Protein AF-A0A7G2C2Q1-F1 (afdb_monomer)

Nearest PDB structures (foldseek):
  8jr3-assembly2_F  TM=7.260E-01  e=5.360E-01  Hendra virus horse/Australia/Hendra/1994
  6vy5-assembly1_A  TM=7.435E-01  e=7.418E-01  Henipavirus nipahense
  8biy-assembly1_C  TM=5.226E-01  e=2.379E-01  Geobacillus thermodenitrificans
  4hi4-assembly1_B  TM=4.018E-01  e=2.254E-01  Pseudomonas aeruginosa
  2vwd-assembly1_A  TM=1.864E-01  e=6.656E-01  Henipavirus nipahense

Solvent-accessible surface area (backbone atoms only — not comparable to full-atom values): 24558 Å² total; per-residue (Å²): 131,89,80,92,93,85,87,88,84,90,86,91,88,83,92,81,85,84,77,84,80,77,65,67,72,56,55,61,49,54,50,50,67,54,45,53,59,49,50,51,51,51,51,52,50,49,50,51,48,53,52,50,51,50,54,52,50,50,55,49,49,52,54,50,38,52,54,50,53,51,51,49,50,55,50,47,54,48,52,54,38,51,55,50,37,48,45,43,49,66,10,44,56,56,17,53,55,53,44,73,49,66,74,60,69,35,62,57,93,58,63,40,25,55,45,33,48,49,48,68,73,71,43,85,74,60,46,48,46,33,39,36,43,38,23,64,81,74,22,22,28,27,27,20,26,41,70,35,102,91,41,61,84,42,44,32,31,35,50,25,56,96,36,22,34,55,47,29,24,35,34,37,8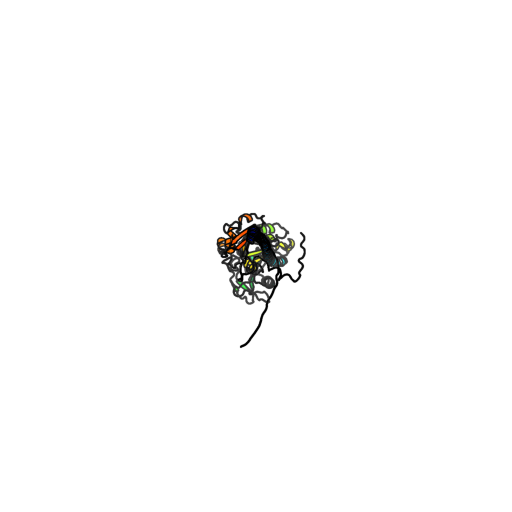9,87,73,27,33,66,34,88,77,76,43,78,69,46,75,34,86,53,53,75,40,44,37,54,60,62,49,43,64,70,36,71,70,42,78,57,38,54,63,45,52,55,44,53,70,63,76,56,83,66,49,66,58,54,50,61,28,46,51,89,56,49,68,53,42,42,34,26,45,31,52,22,64,48,71,42,52,77,65,56,37,64,76,25,68,54,57,86,62,26,32,13,31,23,34,26,44,48,34,60,53,42,50,75,32,87,49,44,31,41,93,60,40,64,31,53,41,40,30,32,28,66,92,25,67,89,45,97,64,34,37,38,29,31,53,35,84,73,69,72,42,46,76,65,91,67,95,50,96,77,61,55,61,92,80,48,56,66,30,33,64,88,67,63,81,54,67,66,58,62,58,44,52,80,70,60,70,64,74,73,51,67,48,90,82,42,63,64,76,46,74,44,77,48,78,50,98,91,28,48,28,38,34,37,40,32,47,44,66,32,89,75,32,37,50,58,32,39,42,39,42,34,35,69,36,49,78,86,88,74,98,69,93,72,81,84,37,60,80,80,81,76,76,80,83,77,73,87,71,93,73,88,78,78,88,81,79,132

Secondary structure (DSSP, 8-state):
----------------PPP----HHHHHHHHHHHHHHHHHHHHHHHHHHHHHHHHHHHHHHHHHHHHHHHHHHHHHHHHHHHHHHHHHHHHHHHHHHHTTSS---TTSTTHHHHHHHHHHHH-TTS-EEEEEEEETTTTEEEEEEE--TT-TT-EEEEEEETTEE-EEEEB-TTT-SBPSS--EEEE-TTTT-BHHHHHHHHHTT-TTHHHHHHHHHTT--S---GGGSB---STTEEEEEEEGGGT--HHHHHHTT--TT-EEEEEEEHHHHHHTSTTTSHHHHSSEEEEE-GGGTTSSSPBEEEESS---SBS-----TT--GGG--BPBGGG---HHHHHHHTT--GGGG-STT--PPEEEEEEETTEEEEEEEEEEE-TTT--EEEEEEEEEE----SSS-----TTSSSSSSS--S--PPPP---

Sequence (430 aa):
MTKERVPAPQLAATDGPESPKPSRRLFNRLSVWLAAPATILLTVTLVVILCTVGIITQKTIEKNWMHVHQRVVIYIQTQISQVTQFYLDLSLIPAIMEGRRIASNYEDTGEETYLCSILSSVDLRYDVELLALRSLTDATAVACQHHNPLDPTAIVAQRSTNHTFDHLYYVNETTYRMEEPPRLFKEATNYGQSIAEVQSSIFDSGKFFIPFVEYASRNATVSYPRRKMWQSGPAHLAMTIVPYLSFANEQEYVERRRTRLDYAQSRAVLQTSLNERLHFKRSESFGSIMLLSKRSFNASDPIIIANNWGQPISNTTANVENILEIYAKYLHISEISDDLMRAALKHVNLQRLHDPNNTQMYNATFTYRANNAMVSWYRFVSPQSGYETIVVHVTECYTSTGQYYVKFGCMIGGAASGFSRGGRLPDITV

Radius of gyration: 38.12 Å; Cα contacts (8 Å, |Δi|>4): 697; chains: 1; bounding box: 85×99×139 Å

pLDDT: mean 72.98, std 18.45, range [26.06, 96.25]

Foldseek 3Di:
DDDDDDDDDDDDDDDDDDDDDDDPPVVVVVCCVVVVVVVVVVVVVVVVVVVVCVVVVVVVLVVLLVVVLVVLVVVLLVLLLVLLVLQLVLFVVVLQVVLQAQDLAQQDPDVLLVNQVSCLVRVPPLQWAKKKWADLVVLWIKMKGQDDPVCSPWIWIWTDDPQATFFIFTADPPRSGQDVVTHTPGTALRHPPGSNVLVCLQCVVPQLNVVLVVCLVPLDLAQDDLLSQFGDDQLQKTKGKHFSSNHHHPVSCVNSVGDSRIIIMIMGGSQSSLLPDALQACVRVLWKKWKFGPVCLVPPWTQTRYINPPDDQWPDPDPHSDPPNVPIDGDTPVNDPDPQSVVAVVVDDSVQAPPPPFQDKDKDWDADPNWIKMKIWGWRANPRRSDIIIMIIMHTFDDDDDDDDDDDGSDDDDPPPPPDDDDDDDDDDD

Organism: NCBI:txid59799

Structure (mmCIF, N/CA/C/O backbone):
data_AF-A0A7G2C2Q1-F1
#
_entry.id   AF-A0A7G2C2Q1-F1
#
loop_
_atom_site.group_PDB
_atom_site.id
_atom_site.type_symbol
_atom_site.label_atom_id
_atom_site.label_alt_id
_atom_site.label_comp_id
_atom_site.label_asym_id
_atom_site.label_entity_id
_atom_site.label_seq_id
_atom_site.pdbx_PDB_ins_code
_atom_site.Cartn_x
_atom_site.Cartn_y
_atom_site.Cartn_z
_atom_site.occupancy
_atom_site.B_iso_or_equiv
_atom_site.auth_seq_id
_atom_site.auth_comp_id
_atom_site.auth_asym_id
_atom_site.auth_atom_id
_atom_site.pdbx_PDB_model_num
ATOM 1 N N . MET A 1 1 ? -56.227 -74.795 105.430 1.00 36.25 1 MET A N 1
ATOM 2 C CA . MET A 1 1 ? -54.832 -75.271 105.277 1.00 36.25 1 MET A CA 1
ATOM 3 C C . MET A 1 1 ? -54.009 -74.133 104.688 1.00 36.25 1 MET A C 1
ATOM 5 O O . MET A 1 1 ? -54.527 -73.543 103.757 1.00 36.25 1 MET A O 1
ATOM 9 N N . THR A 1 2 ? -52.802 -73.853 105.220 1.00 34.34 2 THR A N 1
ATOM 10 C CA . THR A 1 2 ? -51.658 -73.122 104.585 1.00 34.34 2 THR A CA 1
ATOM 11 C C . THR A 1 2 ? -51.910 -71.766 103.870 1.00 34.34 2 THR A C 1
ATOM 13 O O . THR A 1 2 ? -52.725 -71.698 102.968 1.00 34.34 2 THR A O 1
ATOM 16 N N . LYS A 1 3 ? -51.159 -70.671 104.094 1.00 34.34 3 LYS A N 1
ATOM 17 C CA . LYS A 1 3 ? -49.975 -70.434 104.950 1.00 34.34 3 LYS A CA 1
ATOM 18 C C . LYS A 1 3 ? -49.734 -68.910 105.134 1.00 34.34 3 LYS A C 1
ATOM 20 O O . LYS A 1 3 ? -49.612 -68.196 104.153 1.00 34.34 3 LYS A O 1
ATOM 25 N N . GLU A 1 4 ? -49.682 -68.456 106.387 1.00 36.19 4 GLU A N 1
ATOM 26 C CA . GLU A 1 4 ? -48.733 -67.484 106.985 1.00 36.19 4 GLU A CA 1
ATOM 27 C C . GLU A 1 4 ? -47.966 -66.449 106.099 1.00 36.19 4 GLU A C 1
ATOM 29 O O . GLU A 1 4 ? -47.130 -66.855 105.292 1.00 36.19 4 GLU A O 1
ATOM 34 N N . ARG A 1 5 ? -48.107 -65.124 106.365 1.00 35.91 5 ARG A N 1
ATOM 35 C CA . ARG A 1 5 ? -47.054 -64.220 106.942 1.00 35.91 5 ARG A CA 1
ATOM 36 C C . ARG A 1 5 ? -47.404 -62.708 106.985 1.00 35.91 5 ARG A C 1
ATOM 38 O O . ARG A 1 5 ? -48.227 -62.225 106.220 1.00 35.91 5 ARG A O 1
ATOM 45 N N . VAL A 1 6 ? -46.736 -62.002 107.912 1.00 41.00 6 VAL A N 1
ATOM 46 C CA . VAL A 1 6 ? -46.874 -60.608 108.439 1.00 41.00 6 VAL A CA 1
ATOM 47 C C . VAL A 1 6 ? -45.476 -60.230 109.040 1.00 41.00 6 VAL A C 1
ATOM 49 O O . VAL A 1 6 ? -44.799 -61.201 109.399 1.00 41.00 6 VAL A O 1
ATOM 52 N N . PRO A 1 7 ? -44.964 -58.963 109.180 1.00 50.03 7 PRO A N 1
ATOM 53 C CA . PRO A 1 7 ? -45.597 -57.622 109.261 1.00 50.03 7 PRO A CA 1
ATOM 54 C C . PRO A 1 7 ? -44.952 -56.504 108.364 1.00 50.03 7 PRO A C 1
ATOM 56 O O . PRO A 1 7 ? -44.368 -56.786 107.324 1.00 50.03 7 PRO A O 1
ATOM 59 N N . ALA A 1 8 ? -45.120 -55.233 108.779 1.00 38.22 8 ALA A N 1
ATOM 60 C CA . ALA A 1 8 ? -44.575 -53.941 108.287 1.00 38.22 8 ALA A CA 1
ATOM 61 C C . ALA A 1 8 ? -43.167 -53.607 108.916 1.00 38.22 8 ALA A C 1
ATOM 63 O O . ALA A 1 8 ? -42.566 -54.578 109.385 1.00 38.22 8 ALA A O 1
ATOM 64 N N . PRO A 1 9 ? -42.611 -52.352 109.044 1.00 50.53 9 PRO A N 1
ATOM 65 C CA . PRO A 1 9 ? -43.075 -50.976 108.692 1.00 50.53 9 PRO A CA 1
ATOM 66 C C . PRO A 1 9 ? -41.984 -49.932 108.224 1.00 50.53 9 PRO A C 1
ATOM 68 O O . PRO A 1 9 ? -40.824 -50.286 108.062 1.00 50.53 9 PRO A O 1
ATOM 71 N N . GLN A 1 10 ? -42.359 -48.628 108.142 1.00 34.88 10 GLN A N 1
ATOM 72 C CA . GLN A 1 10 ? -41.516 -47.380 108.121 1.00 34.88 10 GLN A CA 1
ATOM 73 C C . GLN A 1 10 ? -40.595 -47.144 106.880 1.00 34.88 10 GLN A C 1
ATOM 75 O O . GLN A 1 10 ? -40.217 -48.092 106.215 1.00 34.88 10 GLN A O 1
ATOM 80 N N . LEU A 1 11 ? -40.214 -45.929 106.430 1.00 32.69 11 LEU A N 1
ATOM 81 C CA . LEU A 1 11 ? -39.820 -44.668 107.101 1.00 32.69 11 LEU A CA 1
ATOM 82 C C . LEU A 1 11 ? -39.891 -43.446 106.124 1.00 32.69 11 LEU A C 1
ATOM 84 O O . LEU A 1 11 ? -40.235 -43.607 104.956 1.00 32.69 11 LEU A O 1
ATOM 88 N N . ALA A 1 12 ? -39.580 -42.227 106.593 1.00 39.19 12 ALA A N 1
ATOM 89 C CA . ALA A 1 12 ? -39.742 -40.946 105.871 1.00 39.19 12 ALA A CA 1
ATOM 90 C C . ALA A 1 12 ? -38.505 -40.452 105.074 1.00 39.19 12 ALA A C 1
ATOM 92 O O . ALA A 1 12 ? -37.386 -40.885 105.339 1.00 39.19 12 ALA A O 1
ATOM 93 N N . ALA A 1 13 ? -38.702 -39.469 104.177 1.00 36.88 13 ALA A N 1
ATOM 94 C CA . ALA A 1 13 ? -37.659 -38.579 103.634 1.00 36.88 13 ALA A CA 1
ATOM 95 C C . ALA A 1 13 ? -38.248 -37.215 103.192 1.00 36.88 13 ALA A C 1
ATOM 97 O O . ALA A 1 13 ? -39.449 -37.114 102.940 1.00 36.88 13 ALA A O 1
ATOM 98 N N . THR A 1 14 ? -37.409 -36.175 103.140 1.00 36.00 14 THR A N 1
ATOM 99 C CA . THR A 1 14 ? -37.782 -34.744 103.186 1.00 36.00 14 THR A CA 1
ATOM 100 C C . THR A 1 14 ? -37.323 -33.907 101.977 1.00 36.00 14 THR A C 1
ATOM 102 O O . THR A 1 14 ? -36.398 -34.286 101.269 1.00 36.00 14 THR A O 1
ATOM 105 N N . ASP A 1 15 ? -37.953 -32.731 101.842 1.00 36.25 15 ASP A N 1
ATOM 106 C CA . ASP A 1 15 ? -37.481 -31.448 101.279 1.00 36.25 15 ASP A CA 1
ATOM 107 C C . ASP A 1 15 ? -36.950 -31.298 99.836 1.00 36.25 15 ASP A C 1
ATOM 109 O O . ASP A 1 15 ? -36.066 -31.998 99.352 1.00 36.25 15 ASP A O 1
ATOM 113 N N . GLY A 1 16 ? -37.414 -30.213 99.196 1.00 33.66 16 GLY A N 1
ATOM 114 C CA . GLY A 1 16 ? -36.820 -29.628 97.990 1.00 33.66 16 GLY A CA 1
ATOM 115 C C . GLY A 1 16 ? -37.724 -28.569 97.332 1.00 33.66 16 GLY A C 1
ATOM 116 O O . GLY A 1 16 ? -38.700 -28.947 96.687 1.00 33.66 16 GLY A O 1
ATOM 117 N N . PRO A 1 17 ? -37.448 -27.254 97.456 1.00 44.53 17 PRO A N 1
ATOM 118 C CA . PRO A 1 17 ? -38.244 -26.222 96.790 1.00 44.53 17 PRO A CA 1
ATOM 119 C C . PRO A 1 17 ? -37.882 -26.113 95.297 1.00 44.53 17 PRO A C 1
ATOM 121 O O . PRO A 1 17 ? -36.723 -25.884 94.949 1.00 44.53 17 PRO A O 1
ATOM 124 N N . GLU A 1 18 ? -38.868 -26.234 94.399 1.00 42.28 18 GLU A N 1
ATOM 125 C CA . GLU A 1 18 ? -38.647 -26.011 92.962 1.00 42.28 18 GLU A CA 1
ATOM 126 C C . GLU A 1 18 ? -38.292 -24.544 92.663 1.00 42.28 18 GLU A C 1
ATOM 128 O O . GLU A 1 18 ? -38.962 -23.607 93.103 1.00 42.28 18 GLU A O 1
ATOM 133 N N . SER A 1 19 ? -37.250 -24.341 91.854 1.00 40.66 19 SER A N 1
ATOM 134 C CA . SER A 1 19 ? -36.828 -23.015 91.401 1.00 40.66 19 SER A CA 1
ATOM 135 C C . SER A 1 19 ? -37.699 -22.490 90.244 1.00 40.66 19 SER A C 1
ATOM 137 O O . SER A 1 19 ? -38.181 -23.264 89.408 1.00 40.66 19 SER A O 1
ATOM 139 N N . PRO A 1 20 ? -37.907 -21.163 90.135 1.00 46.81 20 PRO A N 1
ATOM 140 C CA . PRO A 1 20 ? -38.726 -20.594 89.073 1.00 46.81 20 PRO A CA 1
ATOM 141 C C . PRO A 1 20 ? -38.013 -20.680 87.714 1.00 46.81 20 PRO A C 1
ATOM 143 O O . PRO A 1 20 ? -36.992 -20.032 87.476 1.00 46.81 20 PRO A O 1
ATOM 146 N N . LYS A 1 21 ? -38.588 -21.452 86.783 1.00 52.56 21 LYS A N 1
ATOM 147 C CA . LYS A 1 21 ? -38.110 -21.571 85.393 1.00 52.56 21 LYS A CA 1
ATOM 148 C C . LYS A 1 21 ? -38.116 -20.194 84.697 1.00 52.56 21 LYS A C 1
ATOM 150 O O . LYS A 1 21 ? -39.188 -19.596 84.574 1.00 52.56 21 LYS A O 1
ATOM 155 N N . PRO A 1 22 ? -36.977 -19.689 84.178 1.00 49.75 22 PRO A N 1
ATOM 156 C CA . PRO A 1 22 ? -36.936 -18.388 83.519 1.00 49.75 22 PRO A CA 1
ATOM 157 C C . PRO A 1 22 ? -37.701 -18.390 82.185 1.00 49.75 22 PRO A C 1
ATOM 159 O O . PRO A 1 22 ? -37.728 -19.367 81.432 1.00 49.75 22 PRO A O 1
ATOM 162 N N . SER A 1 23 ? -38.334 -17.255 81.883 1.00 53.28 23 SER A N 1
ATOM 163 C CA . SER A 1 23 ? -39.251 -17.084 80.752 1.00 53.28 23 SER A CA 1
ATOM 164 C C . SER A 1 23 ? -38.565 -17.220 79.380 1.00 53.28 23 SER A C 1
ATOM 166 O O . SER A 1 23 ? -38.015 -16.259 78.834 1.00 53.28 23 SER A O 1
ATOM 168 N N . ARG A 1 24 ? -38.715 -18.393 78.742 1.00 52.31 24 ARG A N 1
ATOM 169 C CA . ARG A 1 24 ? -38.342 -18.628 77.326 1.00 52.31 24 ARG A CA 1
ATOM 170 C C . ARG A 1 24 ? -38.980 -17.623 76.346 1.00 52.31 24 ARG A C 1
ATOM 172 O O . ARG A 1 24 ? -38.438 -17.395 75.268 1.00 52.31 24 ARG A O 1
ATOM 179 N N . ARG A 1 25 ? -40.115 -17.000 76.699 1.00 51.19 25 ARG A N 1
ATOM 180 C CA . ARG A 1 25 ? -40.821 -16.026 75.840 1.00 51.19 25 ARG A CA 1
ATOM 181 C C . ARG A 1 25 ? -40.139 -14.653 75.778 1.00 51.19 25 ARG A C 1
ATOM 183 O O . ARG A 1 25 ? -40.278 -13.977 74.765 1.00 51.19 25 ARG A O 1
ATOM 190 N N . LEU A 1 26 ? -39.408 -14.247 76.820 1.00 50.62 26 LEU A N 1
ATOM 191 C CA . LEU A 1 26 ? -38.643 -12.991 76.827 1.00 50.62 26 LEU A CA 1
ATOM 192 C C . LEU A 1 26 ? -37.340 -13.122 76.030 1.00 50.62 26 LEU A C 1
ATOM 194 O O . LEU A 1 26 ? -37.049 -12.263 75.199 1.00 50.62 26 LEU A O 1
ATOM 198 N N . PHE A 1 27 ? -36.622 -14.238 76.193 1.00 51.56 27 PHE A N 1
ATOM 199 C CA . PHE A 1 27 ? -35.394 -14.521 75.439 1.00 51.56 27 PHE A CA 1
ATOM 200 C C . PHE A 1 27 ? -35.630 -14.535 73.919 1.00 51.56 27 PHE A C 1
ATOM 202 O O . PHE A 1 27 ? -34.892 -13.886 73.182 1.00 51.56 27 PHE A O 1
ATOM 209 N N . ASN A 1 28 ? -36.715 -15.171 73.456 1.00 55.53 28 ASN A N 1
ATOM 210 C CA . ASN A 1 28 ? -37.086 -15.183 72.034 1.00 55.53 28 ASN A CA 1
ATOM 211 C C . ASN A 1 28 ? -37.551 -13.820 71.488 1.00 55.53 28 ASN A C 1
ATOM 213 O O . ASN A 1 28 ? -37.581 -13.637 70.275 1.00 55.53 28 ASN A O 1
ATOM 217 N N . ARG A 1 29 ? -37.938 -12.862 72.343 1.00 54.38 29 ARG A N 1
ATOM 218 C CA . ARG A 1 29 ? -38.280 -11.499 71.902 1.00 54.38 29 ARG A CA 1
ATOM 219 C C . ARG A 1 29 ? -37.041 -10.610 71.813 1.00 54.38 29 ARG A C 1
ATOM 221 O O . ARG A 1 29 ? -36.903 -9.904 70.819 1.00 54.38 29 ARG A O 1
ATOM 228 N N . LEU A 1 30 ? -36.117 -10.691 72.778 1.00 53.22 30 LEU A N 1
ATOM 229 C CA . LEU A 1 30 ? -34.830 -9.989 72.680 1.00 53.22 30 LEU A CA 1
ATOM 230 C C . LEU A 1 30 ? -33.972 -10.505 71.517 1.00 53.22 30 LEU A C 1
ATOM 232 O O . LEU A 1 30 ? -33.367 -9.698 70.815 1.00 53.22 30 LEU A O 1
ATOM 236 N N . SER A 1 31 ? -33.937 -11.821 71.278 1.00 56.59 31 SER A N 1
ATOM 237 C CA . SER A 1 31 ? -33.131 -12.386 70.189 1.00 56.59 31 SER A CA 1
ATOM 238 C C . SER A 1 31 ? -33.591 -11.902 68.812 1.00 56.59 31 SER A C 1
ATOM 240 O O . SER A 1 31 ? -32.749 -11.567 67.989 1.00 56.59 31 SER A O 1
ATOM 242 N N . VAL A 1 32 ? -34.901 -11.777 68.573 1.00 62.84 32 VAL A N 1
ATOM 243 C CA . VAL A 1 32 ? -35.448 -11.238 67.314 1.00 62.84 32 VAL A CA 1
ATOM 244 C C . VAL A 1 32 ? -35.148 -9.742 67.161 1.00 62.84 32 VAL A C 1
ATOM 246 O O . VAL A 1 32 ? -34.762 -9.313 66.075 1.00 62.84 32 VAL A O 1
ATOM 249 N N . TRP A 1 33 ? -35.248 -8.959 68.242 1.00 63.59 33 TRP A N 1
ATOM 250 C CA . TRP A 1 33 ? -34.924 -7.523 68.234 1.00 63.59 33 TRP A CA 1
ATOM 251 C C . TRP A 1 33 ? -33.435 -7.215 68.020 1.00 63.59 33 TRP A C 1
ATOM 253 O O . TRP A 1 33 ? -33.118 -6.139 67.524 1.00 63.59 33 TRP A O 1
ATOM 263 N N . LEU A 1 34 ? -32.529 -8.139 68.355 1.00 66.00 34 LEU A N 1
ATOM 264 C CA . LEU A 1 34 ? -31.091 -8.017 68.078 1.00 66.00 34 LEU A CA 1
ATOM 265 C C . LEU A 1 34 ? -30.692 -8.651 66.735 1.00 66.00 34 LEU A C 1
ATOM 267 O O . LEU A 1 34 ? -29.850 -8.107 66.023 1.00 66.00 34 LEU A O 1
ATOM 271 N N . ALA A 1 35 ? -31.313 -9.769 66.350 1.00 71.00 35 ALA A N 1
ATOM 272 C CA . ALA A 1 35 ? -31.011 -10.458 65.098 1.00 71.00 35 ALA A CA 1
ATOM 273 C C . ALA A 1 35 ? -31.497 -9.685 63.864 1.00 71.00 35 ALA A C 1
ATOM 275 O O . ALA A 1 35 ? -30.772 -9.638 62.878 1.00 71.00 35 ALA A O 1
ATOM 276 N N . ALA A 1 36 ? -32.674 -9.050 63.909 1.00 74.06 36 ALA A N 1
ATOM 277 C CA . ALA A 1 36 ? -33.200 -8.278 62.780 1.00 74.06 36 ALA A CA 1
ATOM 278 C C . ALA A 1 36 ? -32.291 -7.101 62.347 1.00 74.06 36 ALA A C 1
ATOM 280 O O . ALA A 1 36 ? -31.934 -7.040 61.170 1.00 74.06 36 ALA A O 1
ATOM 281 N N . PRO A 1 37 ? -31.841 -6.186 63.233 1.00 79.62 37 PRO A N 1
ATOM 282 C CA . PRO A 1 37 ? -30.899 -5.143 62.830 1.00 79.62 37 PRO A CA 1
ATOM 283 C C . PRO A 1 37 ? -29.532 -5.714 62.426 1.00 79.62 37 PRO A C 1
ATOM 285 O O . PRO A 1 37 ? -28.910 -5.174 61.517 1.00 79.62 37 PRO A O 1
ATOM 288 N N . ALA A 1 38 ? -29.080 -6.826 63.021 1.00 81.31 38 ALA A N 1
ATOM 289 C CA . ALA A 1 38 ? -27.833 -7.479 62.620 1.00 81.31 38 ALA A CA 1
ATOM 290 C C . ALA A 1 38 ? -27.907 -8.096 61.207 1.00 81.31 38 ALA A C 1
ATOM 292 O O . ALA A 1 38 ? -26.967 -7.946 60.429 1.00 81.31 38 ALA A O 1
ATOM 293 N N . THR A 1 39 ? -29.019 -8.738 60.828 1.00 82.06 39 THR A N 1
ATOM 294 C CA . THR A 1 39 ? -29.207 -9.272 59.467 1.00 82.06 39 THR A CA 1
ATOM 295 C C . THR A 1 39 ? -29.417 -8.166 58.436 1.00 82.06 39 THR A C 1
ATOM 297 O O . THR A 1 39 ? -28.911 -8.282 57.320 1.00 82.06 39 THR A O 1
ATOM 300 N N . ILE A 1 40 ? -30.076 -7.060 58.797 1.00 84.69 40 ILE A N 1
ATOM 301 C CA . ILE A 1 40 ? -30.145 -5.859 57.949 1.00 84.69 40 ILE A CA 1
ATOM 302 C C . ILE A 1 40 ? -28.740 -5.266 57.754 1.00 84.69 40 ILE A C 1
ATOM 304 O O . ILE A 1 40 ? -28.342 -5.000 56.625 1.00 84.69 40 ILE A O 1
ATOM 308 N N . LEU A 1 41 ? -27.933 -5.141 58.813 1.00 87.88 41 LEU A N 1
ATOM 309 C CA . LEU A 1 41 ? -26.552 -4.657 58.709 1.00 87.88 41 LEU A CA 1
ATOM 310 C C . LEU A 1 41 ? -25.683 -5.577 57.830 1.00 87.88 41 LEU A C 1
ATOM 312 O O . LEU A 1 41 ? -24.914 -5.092 57.000 1.00 87.88 41 LEU A O 1
ATOM 316 N N . LEU A 1 42 ? -25.824 -6.899 57.966 1.00 87.12 42 LEU A N 1
ATOM 317 C CA . LEU A 1 42 ? -25.092 -7.886 57.161 1.00 87.12 42 LEU A CA 1
ATOM 318 C C . LEU A 1 42 ? -25.524 -7.888 55.689 1.00 87.12 42 LEU A C 1
ATOM 320 O O . LEU A 1 42 ? -24.680 -7.990 54.806 1.00 87.12 42 LEU A O 1
ATOM 324 N N . THR A 1 43 ? -26.817 -7.736 55.400 1.00 86.19 43 THR A N 1
ATOM 325 C CA . THR A 1 43 ? -27.306 -7.650 54.012 1.00 86.19 43 THR A CA 1
ATOM 326 C C . THR A 1 43 ? -26.925 -6.324 53.358 1.00 86.19 43 THR A C 1
ATOM 328 O O . THR A 1 43 ? -26.475 -6.327 52.215 1.00 86.19 43 THR A O 1
ATOM 331 N N . VAL A 1 44 ? -26.997 -5.201 54.081 1.00 88.12 44 VAL A N 1
ATOM 332 C CA . VAL A 1 44 ? -26.520 -3.897 53.593 1.00 88.12 44 VAL A CA 1
ATOM 333 C C . VAL A 1 44 ? -25.010 -3.912 53.358 1.00 88.12 44 VAL A C 1
ATOM 335 O O . VAL A 1 44 ? -24.567 -3.479 52.297 1.00 88.12 44 VAL A O 1
ATOM 338 N N . THR A 1 45 ? -24.207 -4.453 54.280 1.00 86.31 45 THR A N 1
ATOM 339 C CA . THR A 1 45 ? -22.753 -4.572 54.063 1.00 86.31 45 THR A CA 1
ATOM 340 C C . THR A 1 45 ? -22.422 -5.527 52.916 1.00 86.31 45 THR A C 1
ATOM 342 O O . THR A 1 45 ? -21.570 -5.182 52.104 1.00 86.31 45 THR A O 1
ATOM 345 N N . LEU A 1 46 ? -23.134 -6.650 52.754 1.00 87.44 46 LEU A N 1
ATOM 346 C CA . LEU A 1 46 ? -22.991 -7.531 51.588 1.00 87.44 46 LEU A CA 1
ATOM 347 C C . LEU A 1 46 ? -23.296 -6.795 50.274 1.00 87.44 46 LEU A C 1
ATOM 349 O O . LEU A 1 46 ? -22.503 -6.878 49.341 1.00 87.44 46 LEU A O 1
ATOM 353 N N . VAL A 1 47 ? -24.404 -6.050 50.194 1.00 87.81 47 VAL A N 1
ATOM 354 C CA . VAL A 1 47 ? -24.766 -5.267 48.998 1.00 87.81 47 VAL A CA 1
ATOM 355 C C . VAL A 1 47 ? -23.725 -4.183 48.718 1.00 87.81 47 VAL A C 1
ATOM 357 O O . VAL A 1 47 ? -23.282 -4.052 47.581 1.00 87.81 47 VAL A O 1
ATOM 360 N N . VAL A 1 48 ? -23.259 -3.455 49.737 1.00 86.44 48 VAL A N 1
ATOM 361 C CA . VAL A 1 48 ? -22.196 -2.447 49.582 1.00 86.44 48 VAL A CA 1
ATOM 362 C C . VAL A 1 48 ? -20.886 -3.089 49.114 1.00 86.44 48 VAL A C 1
ATOM 364 O O . VAL A 1 48 ? -20.240 -2.548 48.217 1.00 86.44 48 VAL A O 1
ATOM 367 N N . ILE A 1 49 ? -20.504 -4.254 49.645 1.00 85.38 49 ILE A N 1
ATOM 368 C CA . ILE A 1 49 ? -19.325 -5.010 49.193 1.00 85.38 49 ILE A CA 1
ATOM 369 C C . ILE A 1 49 ? -19.501 -5.456 47.736 1.00 85.38 49 ILE A C 1
ATOM 371 O O . ILE A 1 49 ? -18.615 -5.216 46.924 1.00 85.38 49 ILE A O 1
ATOM 375 N N . LEU A 1 50 ? -20.647 -6.029 47.361 1.00 81.44 50 LEU A N 1
ATOM 376 C CA . LEU A 1 50 ? -20.916 -6.461 45.984 1.00 81.44 50 LEU A CA 1
ATOM 377 C C . LEU A 1 50 ? -20.914 -5.284 44.995 1.00 81.44 50 LEU A C 1
ATOM 379 O O . LEU A 1 50 ? -20.311 -5.387 43.928 1.00 81.44 50 LEU A O 1
ATOM 383 N N . CYS A 1 51 ? -21.517 -4.147 45.351 1.00 80.19 51 CYS A N 1
ATOM 384 C CA . CYS A 1 51 ? -21.500 -2.938 44.528 1.00 80.19 51 CYS A CA 1
ATOM 385 C C . CYS A 1 51 ? -20.094 -2.333 44.413 1.00 80.19 51 CYS A C 1
ATOM 387 O O . CYS A 1 51 ? -19.675 -1.974 43.315 1.00 80.19 51 CYS A O 1
ATOM 389 N N . THR A 1 52 ? -19.340 -2.234 45.513 1.00 79.81 52 THR A N 1
ATOM 390 C CA . THR A 1 52 ? -17.975 -1.677 45.488 1.00 79.81 52 THR A CA 1
ATOM 391 C C . THR A 1 52 ? -17.006 -2.580 44.733 1.00 79.81 52 THR A C 1
ATOM 393 O O . THR A 1 52 ? -16.286 -2.080 43.871 1.00 79.81 52 THR A O 1
ATOM 396 N N . VAL A 1 53 ? -17.040 -3.898 44.960 1.00 76.44 53 VAL A N 1
ATOM 397 C CA . VAL A 1 53 ? -16.287 -4.882 44.166 1.00 76.44 53 VAL A CA 1
ATOM 398 C C . VAL A 1 53 ? -16.687 -4.793 42.694 1.00 76.44 53 VAL A C 1
ATOM 400 O O . VAL A 1 53 ? -15.807 -4.675 41.850 1.00 76.44 53 VAL A O 1
ATOM 403 N N . GLY A 1 54 ? -17.984 -4.749 42.372 1.00 71.88 54 GLY A N 1
ATOM 404 C CA . GLY A 1 54 ? -18.467 -4.592 40.997 1.00 71.88 54 GLY A CA 1
ATOM 405 C C . GLY A 1 54 ? -17.901 -3.351 40.297 1.00 71.88 54 GLY A C 1
ATOM 406 O O . GLY A 1 54 ? -17.345 -3.461 39.206 1.00 71.88 54 GLY A O 1
ATOM 407 N N . ILE A 1 55 ? -17.952 -2.185 40.951 1.00 75.50 55 ILE A N 1
ATOM 408 C CA . ILE A 1 55 ? -17.421 -0.917 40.418 1.00 75.50 55 ILE A CA 1
ATOM 409 C C . ILE A 1 55 ? -15.891 -0.960 40.268 1.00 75.50 55 ILE A C 1
ATOM 411 O O . ILE A 1 55 ? -15.356 -0.487 39.262 1.00 75.50 55 ILE A O 1
ATOM 415 N N . ILE A 1 56 ? -15.168 -1.513 41.248 1.00 75.62 56 ILE A N 1
ATOM 416 C CA . ILE A 1 56 ? -13.700 -1.630 41.211 1.00 75.62 56 ILE A CA 1
ATOM 417 C C . ILE A 1 56 ? -13.272 -2.584 40.090 1.00 75.62 56 ILE A C 1
ATOM 419 O O . ILE A 1 56 ? -12.393 -2.244 39.293 1.00 75.62 56 ILE A O 1
ATOM 423 N N . THR A 1 57 ? -13.920 -3.742 39.977 1.00 71.62 57 THR A N 1
ATOM 424 C CA . THR A 1 57 ? -13.676 -4.723 38.916 1.00 71.62 57 THR A CA 1
ATOM 425 C C . THR A 1 57 ? -13.993 -4.139 37.541 1.00 71.62 57 THR A C 1
ATOM 427 O O . THR A 1 57 ? -13.148 -4.234 36.654 1.00 71.62 57 THR A O 1
ATOM 430 N N . GLN A 1 58 ? -15.125 -3.446 37.367 1.00 69.44 58 GLN A N 1
ATOM 431 C CA . GLN A 1 58 ? -15.475 -2.770 36.112 1.00 69.44 58 GLN A CA 1
ATOM 432 C C . GLN A 1 58 ? -14.398 -1.757 35.689 1.00 69.44 58 GLN A C 1
ATOM 434 O O . GLN A 1 58 ? -13.874 -1.855 34.580 1.00 69.44 58 GLN A O 1
ATOM 439 N N . LYS A 1 59 ? -14.001 -0.842 36.586 1.00 74.31 59 LYS A N 1
ATOM 440 C CA . LYS A 1 59 ? -12.940 0.149 36.319 1.00 74.31 59 LYS A CA 1
ATOM 441 C C . LYS A 1 59 ? -11.590 -0.497 35.994 1.00 74.31 59 LYS A C 1
ATOM 443 O O . LYS A 1 59 ? -10.823 0.032 35.192 1.00 74.31 59 LYS A O 1
ATOM 448 N N . THR A 1 60 ? -11.289 -1.636 36.614 1.00 73.25 60 THR A N 1
ATOM 449 C CA . THR A 1 60 ? -10.035 -2.371 36.392 1.00 73.25 60 THR A CA 1
ATOM 450 C C . THR A 1 60 ? -10.030 -3.062 35.027 1.00 73.25 60 THR A C 1
ATOM 452 O O . THR A 1 60 ? -9.041 -2.968 34.301 1.00 73.25 60 THR A O 1
ATOM 455 N N . ILE A 1 61 ? -11.144 -3.695 34.641 1.00 71.44 61 ILE A N 1
ATOM 456 C CA . ILE A 1 61 ? -11.334 -4.298 33.312 1.00 71.44 61 ILE A CA 1
ATOM 457 C C . ILE A 1 61 ? -11.245 -3.223 32.226 1.00 71.44 61 ILE A C 1
ATOM 459 O O . ILE A 1 61 ? -10.506 -3.402 31.262 1.00 71.44 61 ILE A O 1
ATOM 463 N N . GLU A 1 62 ? -11.927 -2.089 32.404 1.00 73.62 62 GLU A N 1
ATOM 464 C CA . GLU A 1 62 ? -11.886 -0.961 31.469 1.00 73.62 62 GLU A CA 1
ATOM 465 C C . GLU A 1 62 ? -10.458 -0.423 31.296 1.00 73.62 62 GLU A C 1
ATOM 467 O O . GLU A 1 62 ? -9.967 -0.330 30.172 1.00 73.62 62 GLU A O 1
ATOM 472 N N . LYS A 1 63 ? -9.733 -0.166 32.395 1.00 76.31 63 LYS A N 1
ATOM 473 C CA . LYS A 1 63 ? -8.333 0.288 32.341 1.00 76.31 63 LYS A CA 1
ATOM 474 C C . LYS A 1 63 ? -7.412 -0.721 31.646 1.00 76.31 63 LYS A C 1
ATOM 476 O O . LYS A 1 63 ? -6.573 -0.329 30.833 1.00 76.31 63 LYS A O 1
ATOM 481 N N . ASN A 1 64 ? -7.559 -2.013 31.939 1.00 75.62 64 ASN A N 1
ATOM 482 C CA . ASN A 1 64 ? -6.775 -3.060 31.285 1.00 75.62 64 ASN A CA 1
ATOM 483 C C . ASN A 1 64 ? -7.086 -3.123 29.784 1.00 75.62 64 ASN A C 1
ATOM 485 O O . ASN A 1 64 ? -6.169 -3.170 28.967 1.00 75.62 64 ASN A O 1
ATOM 489 N N . TRP A 1 65 ? -8.362 -3.051 29.408 1.00 76.44 65 TRP A N 1
ATOM 490 C CA . TRP A 1 65 ? -8.797 -3.044 28.015 1.00 76.44 65 TRP A CA 1
ATOM 491 C C . TRP A 1 65 ? -8.310 -1.806 27.247 1.00 76.44 65 TRP A C 1
ATOM 493 O O . TRP A 1 65 ? -7.844 -1.951 26.118 1.00 76.44 65 TRP A O 1
ATOM 503 N N . MET A 1 66 ? -8.288 -0.622 27.871 1.00 81.19 66 MET A N 1
ATOM 504 C CA . MET A 1 66 ? -7.646 0.579 27.315 1.00 81.19 66 MET A CA 1
ATOM 505 C C . MET A 1 66 ? -6.159 0.346 27.00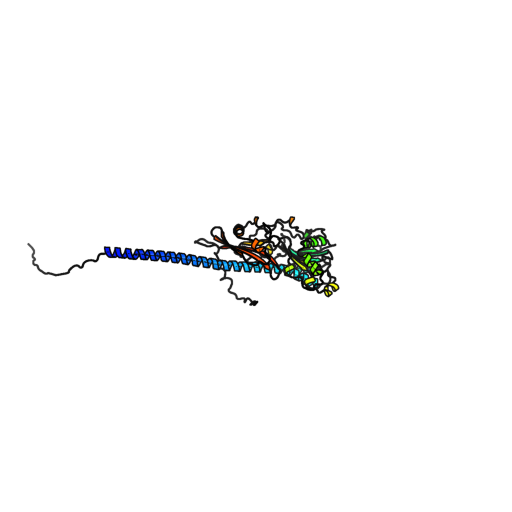9 1.00 81.19 66 MET A C 1
ATOM 507 O O . MET A 1 66 ? -5.713 0.621 25.895 1.00 81.19 66 MET A O 1
ATOM 511 N N . HIS A 1 67 ? -5.391 -0.204 27.957 1.00 81.12 67 HIS A N 1
ATOM 512 C CA . HIS A 1 67 ? -3.971 -0.520 27.742 1.00 81.12 67 HIS A CA 1
ATOM 513 C C . HIS A 1 67 ? -3.756 -1.560 26.634 1.00 81.12 67 HIS A C 1
ATOM 515 O O . HIS A 1 67 ? -2.806 -1.461 25.856 1.00 81.12 67 HIS A O 1
ATOM 521 N N . VAL A 1 68 ? -4.642 -2.552 26.544 1.00 78.81 68 VAL A N 1
ATOM 522 C CA . VAL A 1 68 ? -4.639 -3.571 25.489 1.00 78.81 68 VAL A CA 1
ATOM 523 C C . VAL A 1 68 ? -4.898 -2.950 24.122 1.00 78.81 68 VAL A C 1
ATOM 525 O O . VAL A 1 68 ? -4.110 -3.161 23.202 1.00 78.81 68 VAL A O 1
ATOM 528 N N . HIS A 1 69 ? -5.950 -2.141 24.000 1.00 83.94 69 HIS A N 1
ATOM 529 C CA . HIS A 1 69 ? -6.301 -1.459 22.761 1.00 83.94 69 HIS A CA 1
ATOM 530 C C . HIS A 1 69 ? -5.159 -0.545 22.294 1.00 83.94 69 HIS A C 1
ATOM 532 O O . HIS A 1 69 ? -4.777 -0.587 21.128 1.00 83.94 69 HIS A O 1
ATOM 538 N N . GLN A 1 70 ? -4.548 0.215 23.211 1.00 83.62 70 GLN A N 1
ATOM 539 C CA . GLN A 1 70 ? -3.370 1.043 22.928 1.00 83.62 70 GLN A CA 1
ATOM 540 C C . GLN A 1 70 ? -2.172 0.219 22.430 1.00 83.62 70 GLN A C 1
ATOM 542 O O . GLN A 1 70 ? -1.517 0.620 21.471 1.00 83.62 70 GLN A O 1
ATOM 547 N N . ARG A 1 71 ? -1.894 -0.952 23.024 1.00 82.88 71 ARG A N 1
ATOM 548 C CA . ARG A 1 71 ? -0.829 -1.847 22.533 1.00 82.88 71 ARG A CA 1
ATOM 549 C C . ARG A 1 71 ? -1.114 -2.362 21.123 1.00 82.88 71 ARG A C 1
ATOM 551 O O . ARG A 1 71 ? -0.208 -2.342 20.297 1.00 82.88 71 ARG A O 1
ATOM 558 N N . VAL A 1 72 ? -2.348 -2.777 20.831 1.00 82.56 72 VAL A N 1
ATOM 559 C CA . VAL A 1 72 ? -2.743 -3.201 19.474 1.00 82.56 72 VAL A CA 1
ATOM 560 C C . VAL A 1 72 ? -2.581 -2.047 18.479 1.00 82.56 72 VAL A C 1
ATOM 562 O O . VAL A 1 72 ? -1.997 -2.246 17.419 1.00 82.56 72 VAL A O 1
ATOM 565 N N . VAL A 1 73 ? -2.981 -0.822 18.842 1.00 86.75 73 VAL A N 1
ATOM 566 C CA . VAL A 1 73 ? -2.756 0.381 18.020 1.00 86.75 73 VAL A CA 1
ATOM 567 C C . VAL A 1 73 ? -1.269 0.588 17.698 1.00 86.75 73 VAL A C 1
ATOM 569 O O . VAL A 1 73 ? -0.936 0.799 16.534 1.00 86.75 73 VAL A O 1
ATOM 572 N N . ILE A 1 74 ? -0.368 0.463 18.677 1.00 87.62 74 ILE A N 1
ATOM 573 C CA . ILE A 1 74 ? 1.088 0.578 18.459 1.00 87.62 74 ILE A CA 1
ATOM 574 C C . ILE A 1 74 ? 1.606 -0.528 17.518 1.00 87.62 74 ILE A C 1
ATOM 576 O O . ILE A 1 74 ? 2.425 -0.261 16.634 1.00 87.62 74 ILE A O 1
ATOM 580 N N . TYR A 1 75 ? 1.104 -1.762 17.641 1.00 86.75 75 TYR A N 1
ATOM 581 C CA . TYR A 1 75 ? 1.447 -2.833 16.699 1.00 86.75 75 TYR A CA 1
ATOM 582 C C . TYR A 1 75 ? 0.954 -2.539 15.276 1.00 86.75 75 TYR A C 1
ATOM 584 O O . TYR A 1 75 ? 1.728 -2.709 14.336 1.00 86.75 75 TYR A O 1
ATOM 592 N N . ILE A 1 76 ? -0.268 -2.023 15.104 1.00 87.75 76 ILE A N 1
ATOM 593 C CA . ILE A 1 76 ? -0.805 -1.611 13.794 1.00 87.75 76 ILE A CA 1
ATOM 594 C C . ILE A 1 76 ? 0.090 -0.535 13.157 1.00 87.75 76 ILE A C 1
ATOM 596 O O . ILE A 1 76 ? 0.504 -0.687 12.008 1.00 87.75 76 ILE A O 1
ATOM 600 N N . GLN A 1 77 ? 0.465 0.507 13.910 1.00 90.19 77 GLN A N 1
ATOM 601 C CA . GLN A 1 77 ? 1.403 1.546 13.451 1.00 90.19 77 GLN A CA 1
ATOM 602 C C . GLN A 1 77 ? 2.752 0.954 13.017 1.00 90.19 77 GLN A C 1
ATOM 604 O O . GLN A 1 77 ? 3.329 1.376 12.012 1.00 90.19 77 GLN A O 1
ATOM 609 N N . THR A 1 78 ? 3.241 -0.048 13.751 1.00 90.56 78 THR A N 1
ATOM 610 C CA . THR A 1 78 ? 4.492 -0.752 13.442 1.00 90.56 78 THR A CA 1
ATOM 611 C C . THR A 1 78 ? 4.382 -1.533 12.130 1.00 90.56 78 THR A C 1
ATOM 613 O O . THR A 1 78 ? 5.261 -1.399 11.283 1.00 90.56 78 THR A O 1
ATOM 616 N N . GLN A 1 79 ? 3.291 -2.280 11.909 1.00 89.56 79 GLN A N 1
ATOM 617 C CA . GLN A 1 79 ? 3.082 -3.029 10.660 1.00 89.56 79 GLN A CA 1
ATOM 618 C C . GLN A 1 79 ? 2.949 -2.099 9.443 1.00 89.56 79 GLN A C 1
ATOM 620 O O . GLN A 1 79 ? 3.593 -2.334 8.422 1.00 89.56 79 GLN A O 1
ATOM 625 N N . ILE A 1 80 ? 2.199 -0.995 9.565 1.00 89.88 80 ILE A N 1
ATOM 626 C CA . ILE A 1 80 ? 2.087 0.020 8.499 1.00 89.88 80 ILE A CA 1
ATOM 627 C C . ILE A 1 80 ? 3.457 0.652 8.210 1.00 89.88 80 ILE A C 1
ATOM 629 O O . ILE A 1 80 ? 3.829 0.820 7.048 1.00 89.88 80 ILE A O 1
ATOM 633 N N . SER A 1 81 ? 4.245 0.960 9.247 1.00 90.62 81 SER A N 1
ATOM 634 C CA . SER A 1 81 ? 5.610 1.480 9.079 1.00 90.62 81 SER A CA 1
ATOM 635 C C . SER A 1 81 ? 6.510 0.488 8.342 1.00 90.62 81 SER A C 1
ATOM 637 O O . SER A 1 81 ? 7.204 0.882 7.414 1.00 90.62 81 SER A O 1
ATOM 639 N N . GLN A 1 82 ? 6.476 -0.796 8.712 1.00 89.62 82 GLN A N 1
ATOM 640 C CA . GLN A 1 82 ? 7.304 -1.838 8.096 1.00 89.62 82 GLN A CA 1
ATOM 641 C C . GLN A 1 82 ? 6.951 -2.065 6.621 1.00 89.62 82 GLN A C 1
ATOM 643 O O . GLN A 1 82 ? 7.847 -2.066 5.783 1.00 89.62 82 GLN A O 1
ATOM 648 N N . VAL A 1 83 ? 5.663 -2.197 6.287 1.00 88.50 83 VAL A N 1
ATOM 649 C CA . VAL A 1 83 ? 5.213 -2.390 4.896 1.00 88.50 83 VAL A CA 1
ATOM 650 C C . VAL A 1 83 ? 5.522 -1.158 4.037 1.00 88.50 83 VAL A C 1
ATOM 652 O O . VAL A 1 83 ? 6.026 -1.287 2.925 1.00 88.50 83 VAL A O 1
ATOM 655 N N . THR A 1 84 ? 5.306 0.054 4.556 1.00 87.88 84 THR A N 1
ATOM 656 C CA . THR A 1 84 ? 5.577 1.282 3.782 1.00 87.88 84 THR A CA 1
ATOM 657 C C . THR A 1 84 ? 7.067 1.616 3.667 1.00 87.88 84 THR A C 1
ATOM 659 O O . THR A 1 84 ? 7.478 2.271 2.709 1.00 87.88 84 THR A O 1
ATOM 662 N N . GLN A 1 85 ? 7.893 1.151 4.606 1.00 87.44 85 GLN A N 1
ATOM 663 C CA . GLN A 1 85 ? 9.347 1.219 4.497 1.00 87.44 85 GLN A CA 1
ATOM 664 C C . GLN A 1 85 ? 9.880 0.195 3.482 1.00 87.44 85 GLN A C 1
ATOM 666 O O . GLN A 1 85 ? 10.724 0.549 2.669 1.00 87.44 85 GLN A O 1
ATOM 671 N N . PHE A 1 86 ? 9.331 -1.022 3.453 1.00 87.81 86 PHE A N 1
ATOM 672 C CA . PHE A 1 86 ? 9.704 -2.077 2.502 1.00 87.81 86 PHE A CA 1
ATOM 673 C C . PHE A 1 86 ? 9.551 -1.644 1.032 1.00 87.81 86 PHE A C 1
ATOM 675 O O . PHE A 1 86 ? 10.503 -1.762 0.266 1.00 87.81 86 PHE A O 1
ATOM 682 N N . TYR A 1 87 ? 8.417 -1.044 0.646 1.00 87.00 87 TYR A N 1
ATOM 683 C CA . TYR A 1 87 ? 8.241 -0.498 -0.714 1.00 87.00 87 TYR A CA 1
ATOM 684 C C . TYR A 1 87 ? 9.179 0.675 -1.027 1.00 87.00 87 TYR A C 1
ATOM 686 O O . TYR A 1 87 ? 9.578 0.893 -2.173 1.00 87.00 87 TYR A O 1
ATOM 694 N N . LEU A 1 88 ? 9.536 1.471 -0.016 1.00 86.12 88 LEU A N 1
ATOM 695 C CA . LEU A 1 88 ? 10.514 2.534 -0.200 1.00 86.12 88 LEU A CA 1
ATOM 696 C C . LEU A 1 88 ? 11.900 1.928 -0.466 1.00 86.12 88 LEU A C 1
ATOM 698 O O . LEU A 1 88 ? 12.530 2.289 -1.455 1.00 86.12 88 LEU A O 1
ATOM 702 N N . ASP A 1 89 ? 12.336 0.965 0.347 1.00 86.38 89 ASP A N 1
ATOM 703 C CA . ASP A 1 89 ? 13.633 0.294 0.203 1.00 86.38 89 ASP A CA 1
ATOM 704 C C . ASP A 1 89 ? 13.755 -0.478 -1.120 1.00 86.38 89 ASP A C 1
ATOM 706 O O . ASP A 1 89 ? 14.781 -0.369 -1.794 1.00 86.38 89 ASP A O 1
ATOM 710 N N . LEU A 1 90 ? 12.685 -1.148 -1.560 1.00 87.44 90 LEU A N 1
ATOM 711 C CA . LEU A 1 90 ? 12.607 -1.800 -2.872 1.00 87.44 90 LEU A CA 1
ATOM 712 C C . LEU A 1 90 ? 12.838 -0.849 -4.047 1.00 87.44 90 LEU A C 1
ATOM 714 O O . LEU A 1 90 ? 13.384 -1.278 -5.054 1.00 87.44 90 LEU A O 1
ATOM 718 N N . SER A 1 91 ? 12.464 0.427 -3.927 1.00 85.81 91 SER A N 1
ATOM 719 C CA . SER A 1 91 ? 12.752 1.446 -4.950 1.00 85.81 91 SER A CA 1
ATOM 720 C C . SER A 1 91 ? 14.107 2.131 -4.736 1.00 85.81 91 SER A C 1
ATOM 722 O O . SER A 1 91 ? 14.754 2.546 -5.696 1.00 85.81 91 SER A O 1
ATOM 724 N N . LEU A 1 92 ? 14.564 2.246 -3.484 1.00 84.19 92 LEU A N 1
ATOM 725 C CA . LEU A 1 92 ? 15.862 2.835 -3.143 1.00 84.19 92 LEU A CA 1
ATOM 726 C C . LEU A 1 92 ? 17.028 1.993 -3.675 1.00 84.19 92 LEU A C 1
ATOM 728 O O . LEU A 1 92 ? 17.974 2.570 -4.200 1.00 84.19 92 LEU A O 1
ATOM 732 N N . ILE A 1 93 ? 16.971 0.661 -3.570 1.00 83.75 93 ILE A N 1
ATOM 733 C CA . ILE A 1 93 ? 18.034 -0.242 -4.053 1.00 83.75 93 ILE A CA 1
ATOM 734 C C . ILE A 1 93 ? 18.330 -0.023 -5.558 1.00 83.75 93 ILE A C 1
ATOM 736 O O . ILE A 1 93 ? 19.463 0.360 -5.871 1.00 83.75 93 ILE A O 1
ATOM 740 N N . PRO A 1 94 ? 17.353 -0.169 -6.480 1.00 82.56 94 PRO A N 1
ATOM 741 C CA . PRO A 1 94 ? 17.544 0.131 -7.896 1.00 82.56 94 PRO A CA 1
ATOM 742 C C . PRO A 1 94 ? 17.942 1.583 -8.155 1.00 82.56 94 PRO A C 1
ATOM 744 O O . PRO A 1 94 ? 18.867 1.808 -8.926 1.00 82.56 94 PRO A O 1
ATOM 747 N N . ALA A 1 95 ? 17.347 2.573 -7.479 1.00 79.31 95 ALA A N 1
ATOM 748 C CA . ALA A 1 95 ? 17.737 3.974 -7.670 1.00 79.31 95 ALA A CA 1
ATOM 749 C C . ALA A 1 95 ? 19.200 4.267 -7.279 1.00 79.31 95 ALA A C 1
ATOM 751 O O . ALA A 1 95 ? 19.866 5.070 -7.933 1.00 79.31 95 ALA A O 1
ATOM 752 N N . ILE A 1 96 ? 19.718 3.622 -6.226 1.00 75.75 96 ILE A N 1
ATOM 753 C CA . ILE A 1 96 ? 21.117 3.755 -5.789 1.00 75.75 96 ILE A CA 1
ATOM 754 C C . ILE A 1 96 ? 22.067 3.072 -6.780 1.00 75.75 96 ILE A C 1
ATOM 756 O O . ILE A 1 96 ? 23.148 3.600 -7.048 1.00 75.75 96 ILE A O 1
ATOM 760 N N . MET A 1 97 ? 21.696 1.904 -7.310 1.00 73.31 97 MET A N 1
ATOM 761 C CA . MET A 1 97 ? 22.534 1.172 -8.264 1.00 73.31 97 MET A CA 1
ATOM 762 C C . MET A 1 97 ? 22.512 1.814 -9.658 1.00 73.31 97 MET A C 1
ATOM 764 O O . MET A 1 97 ? 23.574 1.982 -10.258 1.00 73.31 97 MET A O 1
ATOM 768 N N . GLU A 1 98 ? 21.359 2.292 -10.125 1.00 72.25 98 GLU A N 1
ATOM 769 C CA . GLU A 1 98 ? 21.249 3.026 -11.388 1.00 72.25 98 GLU A CA 1
ATOM 770 C C . GLU A 1 98 ? 21.900 4.406 -11.339 1.00 72.25 98 GLU A C 1
ATOM 772 O O . GLU A 1 98 ? 22.626 4.764 -12.269 1.00 72.25 98 GLU A O 1
ATOM 777 N N . GLY A 1 99 ? 21.786 5.132 -10.221 1.00 60.38 99 GLY A N 1
ATOM 778 C CA . GLY A 1 99 ? 22.534 6.377 -10.006 1.00 60.38 99 GLY A CA 1
ATOM 779 C C . GLY A 1 99 ? 24.061 6.220 -10.134 1.00 60.38 99 GLY A C 1
ATOM 780 O O . GLY A 1 99 ? 24.771 7.207 -10.340 1.00 60.38 99 GLY A O 1
ATOM 781 N N . ARG A 1 100 ? 24.579 4.984 -10.062 1.00 58.53 100 ARG A N 1
ATOM 782 C CA . ARG A 1 100 ? 26.003 4.634 -10.216 1.00 58.53 100 ARG A CA 1
ATOM 783 C C . ARG A 1 100 ? 26.385 4.101 -11.608 1.00 58.53 100 ARG A C 1
ATOM 785 O O . ARG A 1 100 ? 27.572 3.907 -11.857 1.00 58.53 100 ARG A O 1
ATOM 792 N N . ARG A 1 101 ? 25.424 3.889 -12.515 1.00 63.38 101 ARG A N 1
ATOM 793 C CA . ARG A 1 101 ? 25.621 3.360 -13.883 1.00 63.38 101 ARG A CA 1
ATOM 794 C C . ARG A 1 101 ? 25.569 4.448 -14.968 1.00 63.38 101 ARG A C 1
ATOM 796 O O . ARG A 1 101 ? 25.072 5.548 -14.732 1.00 63.38 101 ARG A O 1
ATOM 803 N N . ILE A 1 102 ? 26.102 4.125 -16.152 1.00 51.41 102 ILE A N 1
ATOM 804 C CA . ILE A 1 102 ? 26.467 5.074 -17.231 1.00 51.41 102 ILE A CA 1
ATOM 805 C C . ILE A 1 102 ? 25.405 5.197 -18.358 1.00 51.41 102 ILE A C 1
ATOM 807 O O . ILE A 1 102 ? 25.578 6.013 -19.255 1.00 51.41 102 ILE A O 1
ATOM 811 N N . ALA A 1 103 ? 24.297 4.440 -18.336 1.00 55.97 103 ALA A N 1
ATOM 812 C CA . ALA A 1 103 ? 23.295 4.462 -19.415 1.00 55.97 103 ALA A CA 1
ATOM 813 C C . ALA A 1 103 ? 21.846 4.529 -18.900 1.00 55.97 103 ALA A C 1
ATOM 815 O O . ALA A 1 103 ? 21.458 3.740 -18.042 1.00 55.97 103 ALA A O 1
ATOM 816 N N . SER A 1 104 ? 21.056 5.467 -19.435 1.00 60.91 104 SER A N 1
ATOM 817 C CA . SER A 1 104 ? 19.615 5.669 -19.175 1.00 60.91 104 SER A CA 1
ATOM 818 C C . SER A 1 104 ? 18.687 5.011 -20.202 1.00 60.91 104 SER A C 1
ATOM 820 O O . SER A 1 104 ? 17.474 5.017 -20.004 1.00 60.91 104 SER A O 1
ATOM 822 N N . ASN A 1 105 ? 19.238 4.405 -21.257 1.00 73.25 105 ASN A N 1
ATOM 823 C CA . ASN A 1 105 ? 18.464 3.650 -22.235 1.00 73.25 105 ASN A CA 1
ATOM 824 C C . ASN A 1 105 ? 18.039 2.288 -21.665 1.00 73.25 105 ASN A C 1
ATOM 826 O O . ASN A 1 105 ? 18.837 1.354 -21.603 1.00 73.25 105 ASN A O 1
ATOM 830 N N . TYR A 1 106 ? 16.770 2.164 -21.285 1.00 77.88 106 TYR A N 1
ATOM 831 C CA . TYR A 1 106 ? 16.211 0.914 -20.769 1.00 77.88 106 TYR A CA 1
ATOM 832 C C . TYR A 1 106 ? 15.766 -0.082 -21.848 1.00 77.88 106 TYR A C 1
ATOM 834 O O . TYR A 1 106 ? 15.242 -1.128 -21.484 1.00 77.88 106 TYR A O 1
ATOM 842 N N . GLU A 1 107 ? 15.980 0.192 -23.143 1.00 79.62 107 GLU A N 1
ATOM 843 C CA . GLU A 1 107 ? 15.724 -0.774 -24.233 1.00 79.62 107 GLU A CA 1
ATOM 844 C C . GLU A 1 107 ? 16.855 -1.812 -24.382 1.00 79.62 107 GLU A C 1
ATOM 846 O O . GLU A 1 107 ? 16.631 -2.930 -24.867 1.00 79.62 107 GLU A O 1
ATOM 851 N N . ASP A 1 108 ? 18.050 -1.483 -23.883 1.00 71.12 108 ASP A N 1
ATOM 852 C CA . ASP A 1 108 ? 19.227 -2.352 -23.905 1.00 71.12 108 ASP A CA 1
ATOM 853 C C . ASP A 1 108 ? 19.054 -3.603 -23.013 1.00 71.12 108 ASP A C 1
ATOM 855 O O . ASP A 1 108 ? 18.323 -3.626 -22.019 1.00 71.12 108 ASP A O 1
ATOM 859 N N . THR A 1 109 ? 19.714 -4.703 -23.385 1.00 64.19 109 THR A N 1
ATOM 860 C CA . THR A 1 109 ? 19.484 -6.019 -22.766 1.00 64.19 109 THR A CA 1
ATOM 861 C C . THR A 1 109 ? 20.126 -6.170 -21.388 1.00 64.19 109 THR A C 1
ATOM 863 O O . THR A 1 109 ? 21.354 -6.126 -21.284 1.00 64.19 109 THR A O 1
ATOM 866 N N . GLY A 1 110 ? 19.328 -6.501 -20.366 1.00 77.50 110 GLY A N 1
ATOM 867 C CA . GLY A 1 110 ? 19.821 -7.031 -19.089 1.00 77.50 110 GLY A CA 1
ATOM 868 C C . GLY A 1 110 ? 19.300 -6.332 -17.834 1.00 77.50 110 GLY A C 1
ATOM 869 O O . GLY A 1 110 ? 19.472 -6.865 -16.739 1.00 77.50 110 GLY A O 1
ATOM 870 N N . GLU A 1 111 ? 18.653 -5.171 -17.941 1.00 82.00 111 GLU A N 1
ATOM 871 C CA . GLU A 1 111 ? 18.161 -4.468 -16.747 1.00 82.00 111 GLU A CA 1
ATOM 872 C C . GLU A 1 111 ? 16.912 -5.123 -16.136 1.00 82.00 111 GLU A C 1
ATOM 874 O O . GLU A 1 111 ? 16.726 -5.088 -14.919 1.00 82.00 111 GLU A O 1
ATOM 879 N N . GLU A 1 112 ? 16.121 -5.853 -16.931 1.00 86.75 112 GLU A N 1
ATOM 880 C CA . GLU A 1 112 ? 15.077 -6.736 -16.395 1.00 86.75 112 GLU A CA 1
ATOM 881 C C . GLU A 1 112 ? 15.665 -7.858 -15.528 1.00 86.75 112 GLU A C 1
ATOM 883 O O . GLU A 1 112 ? 15.102 -8.170 -14.482 1.00 86.75 112 GLU A O 1
ATOM 888 N N . THR A 1 113 ? 16.837 -8.392 -15.898 1.00 88.25 113 THR A N 1
ATOM 889 C CA . THR A 1 113 ? 17.543 -9.427 -15.125 1.00 88.25 113 THR A CA 1
ATOM 890 C C . THR A 1 113 ? 17.831 -8.943 -13.708 1.00 88.25 113 THR A C 1
ATOM 892 O O . THR A 1 113 ? 17.579 -9.639 -12.722 1.00 88.25 113 THR A O 1
ATOM 895 N N . TYR A 1 114 ? 18.330 -7.712 -13.604 1.00 86.69 114 TYR A N 1
ATOM 896 C CA . TYR A 1 114 ? 18.625 -7.073 -12.332 1.00 86.69 114 TYR A CA 1
ATOM 897 C C . TYR A 1 114 ? 17.350 -6.860 -11.497 1.00 86.69 114 TYR A C 1
ATOM 899 O O . TYR A 1 114 ? 17.289 -7.327 -10.356 1.00 86.69 114 TYR A O 1
ATOM 907 N N . LEU A 1 115 ? 16.308 -6.247 -12.071 1.00 89.94 115 LEU A N 1
ATOM 908 C CA . LEU A 1 115 ? 15.047 -5.997 -11.361 1.00 89.94 115 LEU A CA 1
ATOM 909 C C . LEU A 1 115 ? 14.349 -7.280 -10.905 1.00 89.94 115 LEU A C 1
ATOM 911 O O . LEU A 1 115 ? 13.911 -7.360 -9.758 1.00 89.94 115 LEU A O 1
ATOM 915 N N . CYS A 1 116 ? 14.276 -8.291 -11.769 1.00 90.38 116 CYS A N 1
ATOM 916 C CA . CYS A 1 116 ? 13.637 -9.560 -11.450 1.00 90.38 116 CYS A CA 1
ATOM 917 C C . CYS A 1 116 ? 14.413 -10.358 -10.398 1.00 90.38 116 CYS A C 1
ATOM 919 O O . CYS A 1 116 ? 13.790 -10.966 -9.528 1.00 90.38 116 CYS A O 1
ATOM 921 N N . SER A 1 117 ? 15.750 -10.289 -10.393 1.00 90.12 117 SER A N 1
ATOM 922 C CA . SER A 1 117 ? 16.553 -10.904 -9.328 1.00 90.12 117 SER A CA 1
ATOM 923 C C . SER A 1 117 ? 16.310 -10.258 -7.956 1.00 90.12 117 SER A C 1
ATOM 925 O O . SER A 1 117 ? 16.207 -10.974 -6.959 1.00 90.12 117 SER A O 1
ATOM 927 N N . ILE A 1 118 ? 16.146 -8.927 -7.890 1.00 89.50 118 ILE A N 1
ATOM 928 C CA . ILE A 1 118 ? 15.769 -8.225 -6.650 1.00 89.50 118 ILE A CA 1
ATOM 929 C C . ILE A 1 118 ? 14.376 -8.648 -6.211 1.00 89.50 118 ILE A C 1
ATOM 931 O O . ILE A 1 118 ? 14.202 -9.043 -5.060 1.00 89.50 118 ILE A O 1
ATOM 935 N N . LEU A 1 119 ? 13.404 -8.567 -7.122 1.00 88.56 119 LEU A N 1
ATOM 936 C CA . LEU A 1 119 ? 12.006 -8.857 -6.833 1.00 88.56 119 LEU A CA 1
ATOM 937 C C . LEU A 1 119 ? 11.867 -10.283 -6.270 1.00 88.56 119 LEU A C 1
ATOM 939 O O . LEU A 1 119 ? 11.424 -10.444 -5.137 1.00 88.56 119 LEU A O 1
ATOM 943 N N . SER A 1 120 ? 12.430 -11.280 -6.963 1.00 87.75 120 SER A N 1
ATOM 944 C CA . SER A 1 120 ? 12.447 -12.681 -6.520 1.00 87.75 120 SER A CA 1
ATOM 945 C C . SER A 1 120 ? 13.154 -12.928 -5.184 1.00 87.75 120 SER A C 1
ATOM 947 O O . SER A 1 120 ? 12.816 -13.880 -4.481 1.00 87.75 120 SER A O 1
ATOM 949 N N . SER A 1 121 ? 14.181 -12.139 -4.853 1.00 85.56 121 SER A N 1
ATOM 950 C CA . SER A 1 121 ? 14.993 -12.347 -3.642 1.00 85.56 121 SER A CA 1
ATOM 951 C C . SER A 1 121 ? 14.412 -11.658 -2.407 1.00 85.56 121 SER A C 1
ATOM 953 O O . SER A 1 121 ? 14.682 -12.075 -1.280 1.00 85.56 121 SER A O 1
ATOM 955 N N . VAL A 1 122 ? 13.670 -10.566 -2.606 1.00 83.75 122 VAL A N 1
ATOM 956 C CA . VAL A 1 122 ? 13.212 -9.666 -1.538 1.00 83.75 122 VAL A CA 1
ATOM 957 C C . VAL A 1 122 ? 11.711 -9.810 -1.287 1.00 83.75 122 VAL A C 1
ATOM 959 O O . VAL A 1 122 ? 11.285 -9.755 -0.131 1.00 83.75 122 VAL A O 1
ATOM 962 N N . ASP A 1 123 ? 10.913 -10.048 -2.328 1.00 81.81 123 ASP A N 1
ATOM 963 C CA . ASP A 1 123 ? 9.468 -10.247 -2.226 1.00 81.81 123 ASP A CA 1
ATOM 964 C C . ASP A 1 123 ? 9.074 -11.732 -2.167 1.00 81.81 123 ASP A C 1
ATOM 966 O O . ASP A 1 123 ? 8.350 -12.271 -3.000 1.00 81.81 123 ASP A O 1
ATOM 970 N N . LEU A 1 124 ? 9.504 -12.403 -1.098 1.00 75.69 124 LEU A N 1
ATOM 971 C CA . LEU A 1 124 ? 9.194 -13.817 -0.825 1.00 75.69 124 LEU A CA 1
ATOM 972 C C . LEU A 1 124 ? 7.697 -14.108 -0.562 1.00 75.69 124 LEU A C 1
ATOM 974 O O . LEU A 1 124 ? 7.351 -15.199 -0.106 1.00 75.69 124 LEU A O 1
ATOM 978 N N . ARG A 1 125 ? 6.819 -13.117 -0.740 1.00 74.50 125 ARG A N 1
ATOM 979 C CA . ARG A 1 125 ? 5.373 -13.200 -0.501 1.00 74.50 125 ARG A CA 1
ATOM 980 C C . ARG A 1 125 ? 4.540 -12.870 -1.732 1.00 74.50 125 ARG A C 1
ATOM 982 O O . ARG A 1 125 ? 3.325 -13.039 -1.657 1.00 74.50 125 ARG A O 1
ATOM 989 N N . TYR A 1 126 ? 5.171 -12.441 -2.828 1.00 76.06 126 TYR A N 1
ATOM 990 C CA . TYR A 1 126 ? 4.479 -12.003 -4.041 1.00 76.06 126 TYR A CA 1
ATOM 991 C C . TYR A 1 126 ? 3.514 -10.831 -3.744 1.00 76.06 126 TYR A C 1
ATOM 993 O O . TYR A 1 126 ? 2.428 -10.713 -4.311 1.00 76.06 126 TYR A O 1
ATOM 1001 N N . ASP A 1 127 ? 3.918 -9.992 -2.784 1.00 75.50 127 ASP A N 1
ATOM 1002 C CA . ASP A 1 127 ? 3.213 -8.820 -2.263 1.00 75.50 127 ASP A CA 1
ATOM 1003 C C . ASP A 1 127 ? 3.403 -7.583 -3.171 1.00 75.50 127 ASP A C 1
ATOM 1005 O O . ASP A 1 127 ? 2.603 -6.644 -3.140 1.00 75.50 127 ASP A O 1
ATOM 1009 N N . VAL A 1 128 ? 4.475 -7.567 -3.968 1.00 80.50 128 VAL A N 1
ATOM 1010 C CA . VAL A 1 128 ? 4.929 -6.461 -4.814 1.00 80.50 128 VAL A CA 1
ATOM 1011 C C . VAL A 1 128 ? 4.505 -6.705 -6.251 1.00 80.50 128 VAL A C 1
ATOM 1013 O O . VAL A 1 128 ? 4.940 -7.626 -6.938 1.00 80.50 128 VAL A O 1
ATOM 1016 N N . GLU A 1 129 ? 3.665 -5.804 -6.728 1.00 78.88 129 GLU A N 1
ATOM 1017 C CA . GLU A 1 129 ? 3.007 -5.910 -8.018 1.00 78.88 129 GLU A CA 1
ATOM 1018 C C . GLU A 1 129 ? 3.931 -5.500 -9.178 1.00 78.88 129 GLU A C 1
ATOM 1020 O O . GLU A 1 129 ? 3.859 -6.058 -10.270 1.00 78.88 129 GLU A O 1
ATOM 1025 N N . LEU A 1 130 ? 4.797 -4.510 -8.943 1.00 83.81 130 LEU A N 1
ATOM 1026 C CA . LEU A 1 130 ? 5.704 -3.938 -9.936 1.00 83.81 130 LEU A CA 1
ATOM 1027 C C . LEU A 1 130 ? 6.949 -3.356 -9.266 1.00 83.81 130 LEU A C 1
ATOM 1029 O O . LEU A 1 130 ? 6.846 -2.600 -8.297 1.00 83.81 130 LEU A O 1
ATOM 1033 N N . LEU A 1 131 ? 8.101 -3.604 -9.884 1.00 88.94 131 LEU A N 1
ATOM 1034 C CA . LEU A 1 131 ? 9.343 -2.863 -9.705 1.00 88.94 131 LEU A CA 1
ATOM 1035 C C . LEU A 1 131 ? 9.834 -2.383 -11.079 1.00 88.94 131 LEU A C 1
ATOM 1037 O O . LEU A 1 131 ? 9.951 -3.190 -11.997 1.00 88.94 131 LEU A O 1
ATOM 1041 N N . ALA A 1 132 ? 10.107 -1.088 -11.243 1.00 87.75 132 ALA A N 1
ATOM 1042 C CA . ALA A 1 132 ? 10.457 -0.496 -12.537 1.00 87.75 132 ALA A CA 1
ATOM 1043 C C . ALA A 1 132 ? 11.572 0.555 -12.459 1.00 87.75 132 ALA A C 1
ATOM 1045 O O . ALA A 1 132 ? 11.717 1.255 -11.455 1.00 87.75 132 ALA A O 1
ATOM 1046 N N . LEU A 1 133 ? 12.296 0.699 -13.568 1.00 87.50 133 LEU A N 1
ATOM 1047 C CA . LEU A 1 133 ? 13.208 1.799 -13.882 1.00 87.50 133 LEU A CA 1
ATOM 1048 C C . LEU A 1 133 ? 12.633 2.567 -15.071 1.00 87.50 133 LEU A C 1
ATOM 1050 O O . LEU A 1 133 ? 12.132 1.960 -16.022 1.00 87.50 133 LEU A O 1
ATOM 1054 N N . ARG A 1 134 ? 12.672 3.898 -15.016 1.00 84.12 134 ARG A N 1
ATOM 1055 C CA . ARG A 1 134 ? 12.056 4.767 -16.023 1.00 84.12 134 ARG A CA 1
ATOM 1056 C C . ARG A 1 134 ? 12.939 5.976 -16.305 1.00 84.12 134 ARG A C 1
ATOM 1058 O O . ARG A 1 134 ? 13.366 6.655 -15.371 1.00 84.12 134 ARG A O 1
ATOM 1065 N N . SER A 1 135 ? 13.157 6.269 -17.587 1.00 81.38 135 SER A N 1
ATOM 1066 C CA . SER A 1 135 ? 13.714 7.544 -18.044 1.00 81.38 135 SER A CA 1
ATOM 1067 C C . SER A 1 135 ? 12.612 8.397 -18.659 1.00 81.38 135 SER A C 1
ATOM 1069 O O . SER A 1 135 ? 11.941 7.957 -19.594 1.00 81.38 135 SER A O 1
ATOM 1071 N N . LEU A 1 136 ? 12.421 9.613 -18.137 1.00 76.06 136 LEU A N 1
ATOM 1072 C CA . LEU A 1 136 ? 11.454 10.570 -18.690 1.00 76.06 136 LEU A CA 1
ATOM 1073 C C . LEU A 1 136 ? 11.998 11.312 -19.919 1.00 76.06 136 LEU A C 1
ATOM 1075 O O . LEU A 1 136 ? 11.225 11.748 -20.764 1.00 76.06 136 LEU A O 1
ATOM 1079 N N . THR A 1 137 ? 13.318 11.466 -20.029 1.00 76.06 137 THR A N 1
ATOM 1080 C CA . THR A 1 137 ? 13.940 12.163 -21.163 1.00 76.06 137 THR A CA 1
ATOM 1081 C C . THR A 1 137 ? 14.152 11.240 -22.357 1.00 76.06 137 THR A C 1
ATOM 1083 O O . THR A 1 137 ? 13.864 11.657 -23.474 1.00 76.06 137 THR A O 1
ATOM 1086 N N . ASP A 1 138 ? 14.573 9.992 -22.134 1.00 80.19 138 ASP A N 1
ATOM 1087 C CA . ASP A 1 138 ? 14.748 9.025 -23.226 1.00 80.19 138 ASP A CA 1
ATOM 1088 C C . ASP A 1 138 ? 13.431 8.302 -23.578 1.00 80.19 138 ASP A C 1
ATOM 1090 O O . ASP A 1 138 ? 13.374 7.550 -24.546 1.00 80.19 138 ASP A O 1
ATOM 1094 N N . ALA A 1 139 ? 12.364 8.513 -22.791 1.00 83.38 139 ALA A N 1
ATOM 1095 C CA . ALA A 1 139 ? 11.079 7.814 -22.894 1.00 83.38 139 ALA A CA 1
ATOM 1096 C C . ALA A 1 139 ? 11.238 6.280 -22.949 1.00 83.38 139 ALA A C 1
ATOM 1098 O O . ALA A 1 139 ? 10.570 5.597 -23.722 1.00 83.38 139 ALA A O 1
ATOM 1099 N N . THR A 1 140 ? 12.136 5.735 -22.124 1.00 86.00 140 THR A N 1
ATOM 1100 C CA . THR A 1 140 ? 12.394 4.291 -22.012 1.00 86.00 140 THR A CA 1
ATOM 1101 C C . THR A 1 140 ? 12.037 3.780 -20.620 1.00 86.00 140 THR A C 1
ATOM 1103 O O . THR A 1 140 ? 12.035 4.527 -19.631 1.00 86.00 140 THR A O 1
ATOM 1106 N N . ALA A 1 141 ? 11.698 2.496 -20.528 1.00 86.00 141 ALA A N 1
ATOM 1107 C CA . ALA A 1 141 ? 11.305 1.869 -19.278 1.00 86.00 141 ALA A CA 1
ATOM 1108 C C . ALA A 1 141 ? 11.554 0.359 -19.283 1.00 86.00 141 ALA A C 1
ATOM 1110 O O . ALA A 1 141 ? 11.330 -0.329 -20.276 1.00 86.00 141 ALA A O 1
ATOM 1111 N N . VAL A 1 142 ? 11.928 -0.171 -18.124 1.00 88.19 142 VAL A N 1
ATOM 1112 C CA . VAL A 1 142 ? 12.003 -1.612 -17.877 1.00 88.19 142 VAL A CA 1
ATOM 1113 C C . VAL A 1 142 ? 11.359 -1.927 -16.535 1.00 88.19 142 VAL A C 1
ATOM 1115 O O . VAL A 1 142 ? 11.468 -1.162 -15.576 1.00 88.19 142 VAL A O 1
ATOM 1118 N N . ALA A 1 143 ? 10.636 -3.035 -16.484 1.00 87.88 143 ALA A N 1
ATOM 1119 C CA . ALA A 1 143 ? 9.792 -3.414 -15.369 1.00 87.88 143 ALA A CA 1
ATOM 1120 C C . ALA A 1 143 ? 9.842 -4.922 -15.130 1.00 87.88 143 ALA A C 1
ATOM 1122 O O . ALA A 1 143 ? 9.891 -5.714 -16.070 1.00 87.88 143 ALA A O 1
ATOM 1123 N N . CYS A 1 144 ? 9.760 -5.304 -13.861 1.00 89.00 144 CYS A N 1
ATOM 1124 C CA . CYS A 1 144 ? 9.515 -6.667 -13.426 1.00 89.00 144 CYS A CA 1
ATOM 1125 C C . CYS A 1 144 ? 8.293 -6.710 -12.502 1.00 89.00 144 CYS A C 1
ATOM 1127 O O . CYS A 1 144 ? 8.071 -5.784 -11.720 1.00 89.00 144 CYS A O 1
ATOM 1129 N N . GLN A 1 145 ? 7.479 -7.757 -12.614 1.00 85.31 145 GLN A N 1
ATOM 1130 C CA . GLN A 1 145 ? 6.212 -7.912 -11.900 1.00 85.31 145 GLN A CA 1
ATOM 1131 C C . GLN A 1 145 ? 6.052 -9.360 -11.425 1.00 85.31 145 GLN A C 1
ATOM 1133 O O . GLN A 1 145 ? 6.346 -10.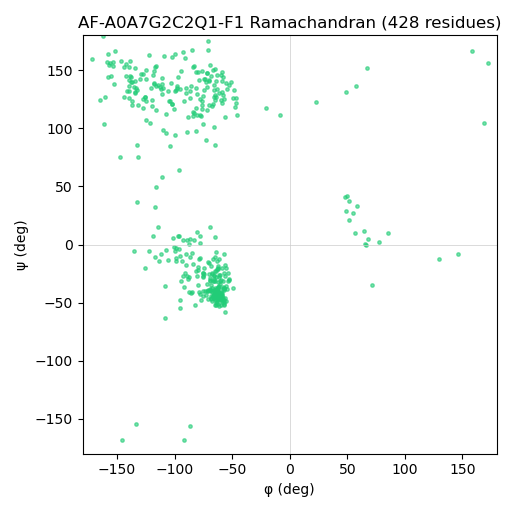293 -12.177 1.00 85.31 145 GLN A O 1
ATOM 1138 N N . HIS A 1 146 ? 5.507 -9.552 -10.223 1.00 77.75 146 HIS A N 1
ATOM 1139 C CA . HIS A 1 146 ? 4.830 -10.800 -9.875 1.00 77.75 146 HIS A CA 1
ATOM 1140 C C . HIS A 1 146 ? 3.394 -10.702 -10.373 1.00 77.75 146 HIS A C 1
ATOM 1142 O O . HIS A 1 146 ? 2.632 -9.844 -9.916 1.00 77.75 146 HIS A O 1
ATOM 1148 N N . HIS A 1 147 ? 3.013 -11.534 -11.346 1.00 65.00 147 HIS A N 1
ATOM 1149 C CA . HIS A 1 147 ? 1.634 -11.519 -11.819 1.00 65.00 147 HIS A CA 1
ATOM 1150 C C . HIS A 1 147 ? 1.210 -12.772 -12.575 1.00 65.00 147 HIS A C 1
ATOM 1152 O O . HIS A 1 147 ? 1.423 -12.869 -13.776 1.00 65.00 147 HIS A O 1
ATOM 1158 N N . ASN A 1 148 ? 0.445 -13.633 -11.910 1.00 56.16 148 ASN A N 1
ATOM 1159 C CA . ASN A 1 148 ? -0.658 -14.377 -12.515 1.00 56.16 148 ASN A CA 1
ATOM 1160 C C . ASN A 1 148 ? -1.584 -14.865 -11.379 1.00 56.16 148 ASN A C 1
ATOM 1162 O O . ASN A 1 148 ? -1.102 -15.539 -10.472 1.00 56.16 148 ASN A O 1
ATOM 1166 N N . PRO A 1 149 ? -2.906 -14.600 -11.394 1.00 55.00 149 PRO A N 1
ATOM 1167 C CA . PRO A 1 149 ? -3.830 -15.170 -10.405 1.00 55.00 149 PRO A CA 1
ATOM 1168 C C . PRO A 1 149 ? -3.849 -16.710 -10.371 1.00 55.00 149 PRO A C 1
ATOM 1170 O O . PRO A 1 149 ? -4.297 -17.294 -9.388 1.00 55.00 149 PRO A O 1
ATOM 1173 N N . LEU A 1 150 ? -3.391 -17.355 -11.449 1.00 53.97 150 LEU A N 1
ATOM 1174 C CA . LEU A 1 150 ? -3.265 -18.809 -11.597 1.00 53.97 150 LEU A CA 1
ATOM 1175 C C . LEU A 1 150 ? -1.837 -19.325 -11.340 1.00 53.97 150 LEU A C 1
ATOM 1177 O O . LEU A 1 150 ? -1.657 -20.528 -11.182 1.00 53.97 150 LEU A O 1
ATOM 1181 N N . ASP A 1 151 ? -0.842 -18.435 -11.303 1.00 67.38 151 ASP A N 1
ATOM 1182 C CA . ASP A 1 151 ? 0.573 -18.746 -11.054 1.00 67.38 151 ASP A CA 1
ATOM 1183 C C . ASP A 1 151 ? 1.230 -17.571 -10.295 1.00 67.38 151 ASP A C 1
ATOM 1185 O O . ASP A 1 151 ? 1.931 -16.749 -10.887 1.00 67.38 151 ASP A O 1
ATOM 1189 N N . PRO A 1 152 ? 0.965 -17.427 -8.981 1.00 64.56 152 PRO A N 1
ATOM 1190 C CA . PRO A 1 152 ? 1.475 -16.299 -8.192 1.00 64.56 152 PRO A CA 1
ATOM 1191 C C . PRO A 1 152 ? 3.006 -16.271 -8.098 1.00 64.56 152 PRO A C 1
ATOM 1193 O O . PRO A 1 152 ? 3.592 -15.232 -7.809 1.00 64.56 152 PRO A O 1
ATOM 1196 N N . THR A 1 153 ? 3.634 -17.424 -8.333 1.00 71.25 153 THR A N 1
ATOM 1197 C CA . THR A 1 153 ? 5.080 -17.639 -8.357 1.00 71.25 153 THR A CA 1
ATOM 1198 C C . THR A 1 153 ? 5.747 -17.094 -9.619 1.00 71.25 153 THR A C 1
ATOM 1200 O O . THR A 1 153 ? 6.915 -16.709 -9.555 1.00 71.25 153 THR A O 1
ATOM 1203 N N . ALA A 1 154 ? 5.024 -17.004 -10.741 1.00 82.69 154 ALA A N 1
ATOM 1204 C CA . ALA A 1 154 ? 5.571 -16.511 -11.998 1.00 82.6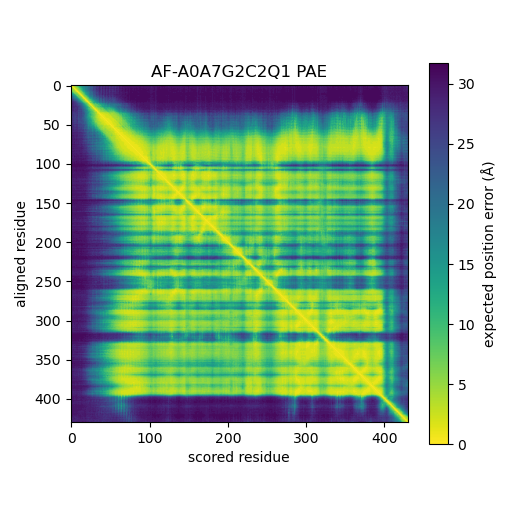9 154 ALA A CA 1
ATOM 1205 C C . ALA A 1 154 ? 6.066 -15.062 -11.897 1.00 82.69 154 ALA A C 1
ATOM 1207 O O . ALA A 1 154 ? 5.354 -14.135 -11.489 1.00 82.69 154 ALA A O 1
ATOM 1208 N N . ILE A 1 155 ? 7.295 -14.872 -12.367 1.00 87.00 155 ILE A N 1
ATOM 1209 C CA . ILE A 1 155 ? 7.896 -13.567 -12.603 1.00 87.00 155 ILE A CA 1
ATOM 1210 C C . ILE A 1 155 ? 7.753 -13.239 -14.084 1.00 87.00 155 ILE A C 1
ATOM 1212 O O . ILE A 1 155 ? 8.013 -14.074 -14.954 1.00 87.00 155 ILE A O 1
ATOM 1216 N N . VAL A 1 156 ? 7.341 -12.008 -14.370 1.00 88.06 156 VAL A N 1
ATOM 1217 C CA . VAL A 1 156 ? 7.206 -11.505 -15.735 1.00 88.06 156 VAL A CA 1
ATOM 1218 C C . VAL A 1 156 ? 7.913 -10.167 -15.870 1.00 88.06 156 VAL A C 1
ATOM 1220 O O . VAL A 1 156 ? 7.899 -9.338 -14.959 1.00 88.06 156 VAL A O 1
ATOM 1223 N N . ALA A 1 157 ? 8.535 -9.955 -17.023 1.00 88.94 157 ALA A N 1
ATOM 1224 C CA . ALA A 1 157 ? 9.253 -8.734 -17.340 1.00 88.94 157 ALA A CA 1
ATOM 1225 C C . ALA A 1 157 ? 8.608 -8.013 -18.521 1.00 88.94 157 ALA A C 1
ATOM 1227 O O . ALA A 1 157 ? 8.005 -8.619 -19.409 1.00 88.94 157 ALA A O 1
ATOM 1228 N N . GLN A 1 158 ? 8.795 -6.702 -18.540 1.00 86.06 158 GLN A N 1
ATOM 1229 C CA . GLN A 1 158 ? 8.401 -5.814 -19.617 1.00 86.06 158 GLN A CA 1
ATOM 1230 C C . GLN A 1 158 ? 9.560 -4.867 -19.892 1.00 86.06 158 GLN A C 1
ATOM 1232 O O . GLN A 1 158 ? 10.155 -4.320 -18.964 1.00 86.06 158 GLN A O 1
ATOM 1237 N N . ARG A 1 159 ? 9.869 -4.657 -21.167 1.00 87.19 159 ARG A N 1
ATOM 1238 C CA . ARG A 1 159 ? 10.840 -3.659 -21.606 1.00 87.19 159 ARG A CA 1
ATOM 1239 C C . ARG A 1 159 ? 10.197 -2.803 -22.684 1.00 87.19 159 ARG A C 1
ATOM 1241 O O . ARG A 1 159 ? 9.365 -3.298 -23.445 1.00 87.19 159 ARG A O 1
ATOM 1248 N N . SER A 1 160 ? 10.565 -1.534 -22.718 1.00 86.25 160 SER A N 1
ATOM 1249 C CA . SER A 1 160 ? 10.230 -0.643 -23.813 1.00 86.25 160 SER A CA 1
ATOM 1250 C C . SER A 1 160 ? 10.905 -1.072 -25.110 1.00 86.25 160 SER A C 1
ATOM 1252 O O . SER A 1 160 ? 11.969 -1.692 -25.093 1.00 86.25 160 SER A O 1
ATOM 1254 N N . THR A 1 161 ? 10.270 -0.774 -26.236 1.00 84.88 161 THR A N 1
ATOM 1255 C CA . THR A 1 161 ? 10.863 -0.901 -27.572 1.00 84.88 161 THR A CA 1
ATOM 1256 C C . THR A 1 161 ? 10.339 0.255 -28.413 1.00 84.88 161 THR A C 1
ATOM 1258 O O . THR A 1 161 ? 9.130 0.456 -28.463 1.00 84.88 161 THR A O 1
ATOM 1261 N N . ASN A 1 162 ? 11.215 1.035 -29.053 1.00 86.56 162 ASN A N 1
ATOM 1262 C CA . ASN A 1 162 ? 10.828 2.249 -29.786 1.00 86.56 162 ASN A CA 1
ATOM 1263 C C . ASN A 1 162 ? 9.965 3.222 -28.947 1.00 86.56 162 ASN A C 1
ATOM 1265 O O . ASN A 1 162 ? 9.043 3.853 -29.469 1.00 86.56 162 ASN A O 1
ATOM 1269 N N . HIS A 1 163 ? 10.254 3.347 -27.649 1.00 84.69 163 HIS A N 1
ATOM 1270 C CA . HIS A 1 163 ? 9.527 4.196 -26.694 1.00 84.69 163 HIS A CA 1
ATOM 1271 C C . HIS A 1 163 ? 8.056 3.798 -26.424 1.00 84.69 163 HIS A C 1
ATOM 1273 O O . HIS A 1 163 ? 7.326 4.565 -25.784 1.00 84.69 163 HIS A O 1
ATOM 1279 N N . THR A 1 164 ? 7.606 2.613 -26.858 1.00 82.50 164 THR A N 1
ATOM 1280 C CA . THR A 1 164 ? 6.284 2.051 -26.522 1.00 82.50 164 THR A CA 1
ATOM 1281 C C . THR A 1 164 ? 6.381 0.864 -25.572 1.00 82.50 164 THR A C 1
ATOM 1283 O O . THR A 1 164 ? 7.438 0.255 -25.380 1.00 82.50 164 THR A O 1
ATOM 1286 N N . PHE A 1 165 ? 5.249 0.551 -24.944 1.00 75.00 165 PHE A N 1
ATOM 1287 C CA . PHE A 1 165 ? 5.049 -0.687 -24.204 1.00 75.00 165 PHE A CA 1
ATOM 1288 C C . PHE A 1 165 ? 4.218 -1.671 -25.025 1.00 75.00 165 PHE A C 1
ATOM 1290 O O . PHE A 1 165 ? 3.056 -1.400 -25.328 1.00 75.00 165 PHE A O 1
ATOM 1297 N N . ASP A 1 166 ? 4.792 -2.841 -25.302 1.00 72.38 166 ASP A N 1
ATOM 1298 C CA . ASP A 1 166 ? 4.158 -3.823 -26.184 1.00 72.38 166 ASP A CA 1
ATOM 1299 C C . ASP A 1 166 ? 3.636 -5.032 -25.385 1.00 72.38 166 ASP A C 1
ATOM 1301 O O . ASP A 1 166 ? 2.432 -5.264 -25.290 1.00 72.38 166 ASP A O 1
ATOM 1305 N N . HIS A 1 167 ? 4.514 -5.793 -24.725 1.00 81.56 167 HIS A N 1
ATOM 1306 C CA . HIS A 1 167 ? 4.143 -7.079 -24.121 1.00 81.56 167 HIS A CA 1
ATOM 1307 C C . HIS A 1 167 ? 4.830 -7.337 -22.775 1.00 81.56 167 HIS A C 1
ATOM 1309 O O . HIS A 1 167 ? 5.923 -6.833 -22.512 1.00 81.56 167 HIS A O 1
ATOM 1315 N N . LEU A 1 168 ? 4.202 -8.175 -21.946 1.00 84.44 168 LEU A N 1
ATOM 1316 C CA . LEU A 1 168 ? 4.837 -8.816 -20.797 1.00 84.44 168 LEU A CA 1
ATOM 1317 C C . LEU A 1 168 ? 5.242 -10.242 -21.185 1.00 84.44 168 LEU A C 1
ATOM 1319 O O . LEU A 1 168 ? 4.429 -10.998 -21.724 1.00 84.44 168 LEU A O 1
ATOM 1323 N N . TYR A 1 169 ? 6.473 -10.620 -20.857 1.00 88.56 169 TYR A N 1
ATOM 1324 C CA . TYR A 1 169 ? 7.051 -11.930 -21.157 1.00 88.56 169 TYR A CA 1
ATOM 1325 C C . TYR A 1 169 ? 7.400 -12.682 -19.875 1.00 88.56 169 TYR A C 1
ATOM 1327 O O . TYR A 1 169 ? 7.762 -12.068 -18.869 1.00 88.56 169 TYR A O 1
ATOM 1335 N N . TYR A 1 170 ? 7.322 -14.013 -19.917 1.00 90.31 170 TYR A N 1
ATOM 1336 C CA . TYR A 1 170 ? 7.802 -14.851 -18.819 1.00 90.31 170 TYR A CA 1
ATOM 1337 C C . TYR A 1 170 ? 9.311 -14.701 -18.615 1.00 90.31 170 TYR A C 1
ATOM 1339 O O . TYR A 1 170 ? 10.075 -14.529 -19.571 1.00 90.31 170 TYR A O 1
ATOM 1347 N N . VAL A 1 171 ? 9.726 -14.792 -17.354 1.00 91.62 171 VAL A N 1
ATOM 1348 C CA . VAL A 1 171 ? 11.121 -14.736 -16.920 1.00 91.62 171 VAL A CA 1
ATOM 1349 C C . VAL A 1 171 ? 11.565 -16.111 -16.436 1.00 91.62 171 VAL A C 1
ATOM 1351 O O . VAL A 1 171 ? 10.869 -16.766 -15.665 1.00 91.62 171 VAL A O 1
ATOM 1354 N N . ASN A 1 172 ? 12.752 -16.539 -16.858 1.00 90.50 172 ASN A N 1
ATOM 1355 C CA . ASN A 1 172 ? 13.367 -17.768 -16.379 1.00 90.50 172 ASN A CA 1
ATOM 1356 C C . ASN A 1 172 ? 13.817 -17.603 -14.917 1.00 90.50 172 ASN A C 1
ATOM 1358 O O . ASN A 1 172 ? 14.687 -16.784 -14.621 1.00 90.50 172 ASN A O 1
ATOM 1362 N N . GLU A 1 173 ? 13.278 -18.427 -14.019 1.00 85.94 173 GLU A N 1
ATOM 1363 C CA . GLU A 1 173 ? 13.510 -18.370 -12.564 1.00 85.94 173 GLU A CA 1
ATOM 1364 C C . GLU A 1 173 ? 14.988 -18.467 -12.140 1.00 85.94 173 GLU A C 1
ATOM 1366 O O . GLU A 1 173 ? 15.356 -18.001 -11.066 1.00 85.94 173 GLU A O 1
A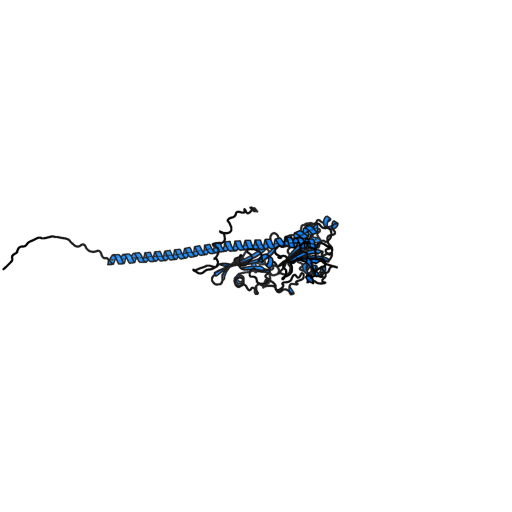TOM 1371 N N . THR A 1 174 ? 15.853 -19.074 -12.962 1.00 88.06 174 THR A N 1
ATOM 1372 C CA . THR A 1 174 ? 17.273 -19.288 -12.620 1.00 88.06 174 THR A CA 1
ATOM 1373 C C . THR A 1 174 ? 18.201 -18.200 -13.147 1.00 88.06 174 THR A C 1
ATOM 1375 O O . THR A 1 174 ? 19.226 -17.917 -12.527 1.00 88.06 174 THR A O 1
ATOM 1378 N N . THR A 1 175 ? 17.869 -17.591 -14.289 1.00 90.00 175 THR A N 1
ATOM 1379 C CA . THR A 1 175 ? 18.702 -16.561 -14.932 1.00 90.00 175 THR A CA 1
ATOM 1380 C C . THR A 1 175 ? 18.141 -15.154 -14.782 1.00 90.00 175 THR A C 1
ATOM 1382 O O . THR A 1 175 ? 18.858 -14.205 -15.082 1.00 90.00 175 THR A O 1
ATOM 1385 N N . TYR A 1 176 ? 16.882 -15.017 -14.353 1.00 90.50 176 TYR A N 1
ATOM 1386 C CA . TYR A 1 176 ? 16.088 -13.785 -14.273 1.00 90.50 176 TYR A CA 1
ATOM 1387 C C . TYR A 1 176 ? 15.924 -13.014 -15.594 1.00 90.50 176 TYR A C 1
ATOM 1389 O O . TYR A 1 176 ? 15.376 -11.914 -15.608 1.00 90.50 176 TYR A O 1
ATOM 1397 N N . ARG A 1 177 ? 16.324 -13.606 -16.723 1.00 90.62 177 ARG A N 1
ATOM 1398 C CA . ARG A 1 177 ? 16.097 -13.068 -18.071 1.00 90.62 177 ARG A CA 1
ATOM 1399 C C . ARG A 1 177 ? 14.713 -13.438 -18.578 1.00 90.62 177 ARG A C 1
ATOM 1401 O O . ARG A 1 177 ? 14.186 -14.489 -18.214 1.00 90.62 177 ARG A O 1
ATOM 1408 N N . MET A 1 178 ? 14.167 -12.618 -19.476 1.00 89.56 178 MET A N 1
ATOM 1409 C CA . MET A 1 178 ? 13.056 -13.046 -20.333 1.00 89.56 178 MET A CA 1
ATOM 1410 C C . MET A 1 178 ? 13.416 -14.377 -21.006 1.00 89.56 178 MET A C 1
ATOM 1412 O O . MET A 1 178 ? 14.569 -14.583 -21.388 1.00 89.56 178 MET A O 1
ATOM 1416 N N . GLU A 1 179 ? 12.453 -15.290 -21.114 1.00 90.00 179 GLU A N 1
ATOM 1417 C CA . GLU A 1 179 ? 12.678 -16.582 -21.765 1.00 90.00 179 GLU A CA 1
ATOM 1418 C C . GLU A 1 179 ? 13.141 -16.405 -23.223 1.00 90.00 179 GLU A C 1
ATOM 1420 O O . GLU A 1 179 ? 12.693 -15.502 -23.927 1.00 90.00 179 GLU A O 1
ATOM 1425 N N . GLU A 1 180 ? 14.030 -17.285 -23.687 1.00 86.44 180 GLU A N 1
ATOM 1426 C CA . GLU A 1 180 ? 14.479 -17.342 -25.081 1.00 86.44 180 GLU A CA 1
ATOM 1427 C C . GLU A 1 180 ? 14.050 -18.697 -25.683 1.00 86.44 180 GLU A C 1
ATOM 1429 O O . GLU A 1 180 ? 14.523 -19.737 -25.216 1.00 86.44 180 GLU A O 1
ATOM 1434 N N . PRO A 1 181 ? 13.165 -18.732 -26.703 1.00 87.56 181 PRO A N 1
ATOM 1435 C CA . PRO A 1 181 ? 12.480 -17.594 -27.329 1.00 87.56 181 PRO A CA 1
ATOM 1436 C C . PRO A 1 181 ? 11.436 -16.930 -26.400 1.00 87.56 181 PRO A C 1
ATOM 1438 O O . PRO A 1 181 ? 10.870 -17.620 -25.552 1.00 87.56 181 PRO A O 1
ATOM 1441 N N . PRO A 1 182 ? 11.119 -15.629 -26.588 1.00 87.44 182 PRO A N 1
ATOM 1442 C CA . PRO A 1 182 ? 10.171 -14.903 -25.740 1.00 87.44 182 PRO A CA 1
ATOM 1443 C C . PRO A 1 182 ? 8.789 -15.558 -25.669 1.00 87.44 182 PRO A C 1
ATOM 1445 O O . PRO A 1 182 ? 8.012 -15.527 -26.627 1.00 87.44 182 PRO A O 1
ATOM 1448 N N . ARG A 1 183 ? 8.452 -16.118 -24.503 1.00 89.31 183 ARG A N 1
ATOM 1449 C CA . ARG A 1 183 ? 7.107 -16.624 -24.217 1.00 89.31 183 ARG A CA 1
ATOM 1450 C C . ARG A 1 183 ? 6.229 -15.473 -23.739 1.00 89.31 183 ARG A C 1
ATOM 1452 O O . ARG A 1 183 ? 6.424 -14.941 -22.645 1.00 89.31 183 ARG A O 1
ATOM 1459 N N . LEU A 1 184 ? 5.260 -15.089 -24.569 1.00 86.94 184 LEU A N 1
ATOM 1460 C CA . LEU A 1 184 ? 4.250 -14.092 -24.219 1.00 86.94 184 LEU A CA 1
ATOM 1461 C C . LEU A 1 184 ? 3.481 -14.544 -22.971 1.00 86.94 184 LEU A C 1
ATOM 1463 O O . LEU A 1 184 ? 2.963 -15.661 -22.924 1.00 86.94 184 LEU A O 1
ATOM 1467 N N . PHE A 1 185 ? 3.388 -13.660 -21.982 1.00 81.69 185 PHE A N 1
ATOM 1468 C CA . PHE A 1 185 ? 2.511 -13.841 -20.833 1.00 81.69 185 PHE A CA 1
ATOM 1469 C C . PHE A 1 185 ? 1.169 -13.128 -21.047 1.00 81.69 185 PHE A C 1
ATOM 1471 O O . PHE A 1 185 ? 0.118 -13.764 -20.985 1.00 81.69 185 PHE A O 1
ATOM 1478 N N . LYS A 1 186 ? 1.204 -11.822 -21.342 1.00 78.88 186 LYS A N 1
ATOM 1479 C CA . LYS A 1 186 ? 0.035 -11.027 -21.751 1.00 78.88 186 LYS A CA 1
ATOM 1480 C C . LYS A 1 186 ? 0.463 -9.798 -22.553 1.00 78.88 186 LYS A C 1
ATOM 1482 O O . LYS A 1 186 ? 1.581 -9.309 -22.392 1.00 78.88 186 LYS A O 1
ATOM 1487 N N . GLU A 1 187 ? -0.441 -9.273 -23.372 1.00 73.12 187 GLU A N 1
ATOM 1488 C CA . GLU A 1 187 ? -0.307 -7.922 -23.928 1.00 73.12 187 GLU A CA 1
ATOM 1489 C C . GLU A 1 187 ? -0.239 -6.886 -22.795 1.00 73.12 187 GLU A C 1
ATOM 1491 O O . GLU A 1 187 ? -0.851 -7.050 -21.731 1.00 73.12 187 GLU A O 1
ATOM 1496 N N . ALA A 1 188 ? 0.533 -5.821 -23.004 1.00 64.50 188 ALA A N 1
ATOM 1497 C CA . ALA A 1 188 ? 0.628 -4.741 -22.039 1.00 64.50 188 ALA A CA 1
ATOM 1498 C C . ALA A 1 188 ? -0.728 -4.036 -21.867 1.00 64.50 188 ALA A C 1
ATOM 1500 O O . ALA A 1 188 ? -1.434 -3.759 -22.831 1.00 64.50 188 ALA A O 1
ATOM 1501 N N . THR A 1 189 ? -1.095 -3.660 -20.639 1.00 61.09 189 THR A N 1
ATOM 1502 C CA . THR A 1 189 ? -2.351 -2.913 -20.390 1.00 61.09 189 THR A CA 1
ATOM 1503 C C . THR A 1 189 ? -2.348 -1.503 -20.993 1.00 61.09 189 THR A C 1
ATOM 1505 O O . THR A 1 189 ? -3.377 -0.839 -21.049 1.00 61.09 189 THR A O 1
ATOM 1508 N N . ASN A 1 190 ? -1.167 -1.054 -21.406 1.00 60.81 190 ASN A N 1
ATOM 1509 C CA . ASN A 1 190 ? -0.835 0.178 -22.101 1.00 60.81 190 ASN A CA 1
ATOM 1510 C C . ASN A 1 190 ? -0.253 -0.117 -23.501 1.00 60.81 190 ASN A C 1
ATOM 1512 O O . ASN A 1 190 ? 0.599 0.631 -23.973 1.00 60.81 190 ASN A O 1
ATOM 1516 N N . TYR A 1 191 ? -0.703 -1.204 -24.147 1.00 60.75 191 TYR A N 1
ATOM 1517 C CA . TYR A 1 191 ? -0.275 -1.627 -25.485 1.00 60.75 191 TYR A CA 1
ATOM 1518 C C . TYR A 1 191 ? -0.260 -0.461 -26.480 1.00 60.75 191 TYR A C 1
ATOM 1520 O O . TYR A 1 191 ? -1.287 0.185 -26.705 1.00 60.75 191 TYR A O 1
ATOM 1528 N N . GLY A 1 192 ? 0.904 -0.192 -27.074 1.00 64.56 192 GLY A N 1
ATOM 1529 C CA . GLY A 1 192 ? 1.081 0.856 -28.082 1.00 64.56 192 GLY A CA 1
ATOM 1530 C C . GLY A 1 192 ? 0.942 2.296 -27.568 1.00 64.56 192 GLY A C 1
ATOM 1531 O O . GLY A 1 192 ? 1.013 3.222 -28.373 1.00 64.56 192 GLY A O 1
ATOM 1532 N N . GLN A 1 193 ? 0.764 2.516 -26.259 1.00 70.69 193 GLN A N 1
ATOM 1533 C CA . GLN A 1 193 ? 0.902 3.847 -25.662 1.00 70.69 193 GLN A CA 1
ATOM 1534 C C . GLN A 1 193 ? 2.384 4.211 -25.576 1.00 70.69 193 GLN A C 1
ATOM 1536 O O . GLN A 1 193 ? 3.227 3.359 -25.268 1.00 70.69 193 GLN A O 1
ATOM 1541 N N . SER A 1 194 ? 2.708 5.484 -25.805 1.00 78.88 194 SER A N 1
ATOM 1542 C CA . SER A 1 194 ? 4.075 5.954 -25.605 1.00 78.88 194 SER A CA 1
ATOM 1543 C C . SER A 1 194 ? 4.401 6.030 -24.116 1.00 78.88 194 SER A C 1
ATOM 1545 O O . SER A 1 194 ? 3.564 6.342 -23.263 1.00 78.88 194 SER A O 1
ATOM 1547 N N . ILE A 1 195 ? 5.658 5.780 -23.780 1.00 76.12 195 ILE A N 1
ATOM 1548 C CA . ILE A 1 195 ? 6.125 5.833 -22.395 1.00 76.12 195 ILE A CA 1
ATOM 1549 C C . ILE A 1 195 ? 6.059 7.250 -21.837 1.00 76.12 195 ILE A C 1
ATOM 1551 O O . ILE A 1 195 ? 5.767 7.407 -20.653 1.00 76.12 195 ILE A O 1
ATOM 1555 N N . ALA A 1 196 ? 6.208 8.266 -22.689 1.00 75.81 196 ALA A N 1
ATOM 1556 C CA . ALA A 1 196 ? 5.977 9.658 -22.327 1.00 75.81 196 ALA A CA 1
ATOM 1557 C C . ALA A 1 196 ? 4.538 9.898 -21.822 1.00 75.81 196 ALA A C 1
ATOM 1559 O O . ALA A 1 196 ? 4.372 10.542 -20.790 1.00 75.81 196 ALA A O 1
ATOM 1560 N N . GLU A 1 197 ? 3.509 9.332 -22.468 1.00 71.94 197 GLU A N 1
ATOM 1561 C CA . GLU A 1 197 ? 2.104 9.432 -22.021 1.00 71.94 197 GLU A CA 1
ATOM 1562 C C . GLU A 1 197 ? 1.842 8.645 -20.724 1.00 71.94 197 GLU A C 1
ATOM 1564 O O . GLU A 1 197 ? 1.124 9.105 -19.836 1.00 71.94 197 GLU A O 1
ATOM 1569 N N . VAL A 1 198 ? 2.445 7.457 -20.578 1.00 71.00 198 VAL A N 1
ATOM 1570 C CA . VAL A 1 198 ? 2.330 6.640 -19.352 1.00 71.00 198 VAL A CA 1
ATOM 1571 C C . VAL A 1 198 ? 3.068 7.289 -18.175 1.00 71.00 198 VAL A C 1
ATOM 1573 O O . VAL A 1 198 ? 2.676 7.130 -17.023 1.00 71.00 198 VAL A O 1
ATOM 1576 N N . GLN A 1 199 ? 4.154 8.015 -18.428 1.00 72.00 199 GLN A N 1
ATOM 1577 C CA . GLN A 1 199 ? 4.862 8.768 -17.399 1.00 72.00 199 GLN A CA 1
ATOM 1578 C C . GLN A 1 199 ? 4.136 10.080 -17.079 1.00 72.00 199 GLN A C 1
ATOM 1580 O O . GLN A 1 199 ? 4.007 10.415 -15.900 1.00 72.00 199 GLN A O 1
ATOM 1585 N N . SER A 1 200 ? 3.615 10.801 -18.083 1.00 66.19 200 SER A N 1
ATOM 1586 C CA . SER A 1 200 ? 2.871 12.042 -17.848 1.00 66.19 200 SER A CA 1
ATOM 1587 C C . SER A 1 200 ? 1.642 11.781 -16.982 1.00 66.19 200 SER A C 1
ATOM 1589 O O . SER A 1 200 ? 1.472 12.478 -15.993 1.00 66.19 200 SER A O 1
ATOM 1591 N N . SER A 1 201 ? 0.875 10.709 -17.213 1.00 65.69 201 SER A N 1
ATOM 1592 C CA . SER A 1 201 ? -0.298 10.371 -16.386 1.00 65.69 201 SER A CA 1
ATOM 1593 C C . SER A 1 201 ? 0.028 10.188 -14.889 1.00 65.69 201 SER A C 1
ATOM 1595 O O . SER A 1 201 ? -0.735 10.622 -14.020 1.00 65.69 201 SER A O 1
ATOM 1597 N N . ILE A 1 202 ? 1.184 9.592 -14.567 1.00 63.03 202 ILE A N 1
ATOM 1598 C CA . ILE A 1 202 ? 1.688 9.423 -13.193 1.00 63.03 202 ILE A CA 1
ATOM 1599 C C . ILE A 1 202 ? 2.049 10.794 -12.587 1.00 63.03 202 ILE A C 1
ATOM 1601 O O . ILE A 1 202 ? 1.811 11.056 -11.399 1.00 63.03 202 ILE A O 1
ATOM 1605 N N . PHE A 1 203 ? 2.596 11.693 -13.405 1.00 59.44 203 PHE A N 1
ATOM 1606 C CA . PHE A 1 203 ? 3.126 12.992 -12.999 1.00 59.44 203 PHE A CA 1
ATOM 1607 C C . PHE A 1 203 ? 2.113 14.152 -13.012 1.00 59.44 203 PHE A C 1
ATOM 1609 O O . PHE A 1 203 ? 2.220 15.049 -12.170 1.00 59.44 203 PHE A O 1
ATOM 1616 N N . ASP A 1 204 ? 1.077 14.095 -13.850 1.00 51.41 204 ASP A N 1
ATOM 1617 C CA . ASP A 1 204 ? 0.011 15.098 -14.018 1.00 51.41 204 ASP A CA 1
ATOM 1618 C C . ASP A 1 204 ? -0.866 15.253 -12.762 1.00 51.41 204 ASP A C 1
ATOM 1620 O O . ASP A 1 204 ? -1.597 16.230 -12.601 1.00 51.41 204 ASP A O 1
ATOM 1624 N N . SER A 1 205 ? -0.716 14.351 -11.784 1.00 53.31 205 SER A N 1
ATOM 1625 C CA . SER A 1 205 ? -1.220 14.548 -10.419 1.00 53.31 205 SER A CA 1
ATOM 1626 C C . SER A 1 205 ? -0.595 15.760 -9.694 1.00 53.31 205 SER A C 1
ATOM 1628 O O . SER A 1 205 ? -1.093 16.167 -8.638 1.00 53.31 205 SER A O 1
ATOM 1630 N N . GLY A 1 206 ? 0.491 16.338 -10.233 1.00 47.38 206 GLY A N 1
ATOM 1631 C CA . GLY A 1 206 ? 1.091 17.640 -9.904 1.00 47.38 206 GLY A CA 1
ATOM 1632 C C . GLY A 1 206 ? 1.813 17.732 -8.554 1.00 47.38 206 GLY A C 1
ATOM 1633 O O . GLY A 1 206 ? 2.843 18.395 -8.436 1.00 47.38 206 GLY A O 1
ATOM 1634 N N . LYS A 1 207 ? 1.312 17.033 -7.530 1.00 56.81 207 LYS A N 1
ATOM 1635 C CA . LYS A 1 207 ? 1.753 17.130 -6.127 1.00 56.81 207 LYS A CA 1
ATOM 1636 C C . LYS A 1 207 ? 3.154 16.573 -5.873 1.00 56.81 207 LYS A C 1
ATOM 1638 O O . LYS A 1 207 ? 3.824 17.046 -4.958 1.00 56.81 207 LYS A O 1
ATOM 1643 N N . PHE A 1 208 ? 3.589 15.593 -6.664 1.00 60.94 208 PHE A N 1
ATOM 1644 C CA . PHE A 1 208 ? 4.965 15.086 -6.648 1.00 60.94 208 PHE A CA 1
ATOM 1645 C C . PHE A 1 208 ? 5.825 15.764 -7.717 1.00 60.94 208 PHE A C 1
ATOM 1647 O O . PHE A 1 208 ? 6.930 16.219 -7.422 1.00 60.94 208 PHE A O 1
ATOM 1654 N N . PHE A 1 209 ? 5.309 15.844 -8.949 1.00 61.44 209 PHE 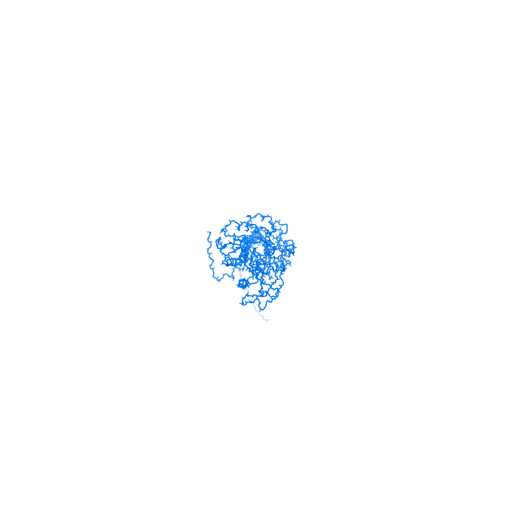A N 1
ATOM 1655 C CA . PHE A 1 209 ? 6.093 16.232 -10.118 1.00 61.44 209 PHE A CA 1
ATOM 1656 C C . PHE A 1 209 ? 6.566 17.682 -10.075 1.00 61.44 209 PHE A C 1
ATOM 1658 O O . PHE A 1 209 ? 7.742 17.924 -10.314 1.00 61.44 209 PHE A O 1
ATOM 1665 N N . ILE A 1 210 ? 5.710 18.638 -9.694 1.00 65.31 210 ILE A N 1
ATOM 1666 C CA . ILE A 1 210 ? 6.110 20.053 -9.641 1.00 65.31 210 ILE A CA 1
ATOM 1667 C C . ILE A 1 210 ? 7.250 20.254 -8.618 1.00 65.31 210 ILE A C 1
ATOM 1669 O O . ILE A 1 210 ? 8.305 20.743 -9.023 1.00 65.31 210 ILE A O 1
ATOM 1673 N N . PRO A 1 211 ? 7.150 19.787 -7.351 1.00 67.00 211 PRO A N 1
ATOM 1674 C CA . PRO A 1 211 ? 8.281 19.823 -6.419 1.00 67.00 211 PRO A CA 1
ATOM 1675 C C . PRO A 1 211 ? 9.508 19.015 -6.859 1.00 67.00 211 PRO A C 1
ATOM 1677 O O . PRO A 1 211 ? 10.613 19.311 -6.409 1.00 67.00 211 PRO A O 1
ATOM 1680 N N . PHE A 1 212 ? 9.336 17.973 -7.678 1.00 69.00 212 PHE A N 1
ATOM 1681 C CA . PHE A 1 212 ? 10.439 17.160 -8.187 1.00 69.00 212 PHE A CA 1
ATOM 1682 C C . PHE A 1 212 ? 11.204 17.861 -9.319 1.00 69.00 212 PHE A C 1
ATOM 1684 O O . PHE A 1 212 ? 12.423 17.972 -9.233 1.00 69.00 212 PHE A O 1
ATOM 1691 N N . VAL A 1 213 ? 10.513 18.409 -10.319 1.00 67.50 213 VAL A N 1
ATOM 1692 C CA . VAL A 1 213 ? 11.115 19.204 -11.405 1.00 67.50 213 VAL A CA 1
ATOM 1693 C C . VAL A 1 213 ? 11.725 20.499 -10.855 1.00 67.50 213 VAL A C 1
ATOM 1695 O O . VAL A 1 213 ? 12.827 20.893 -11.241 1.00 67.50 213 VAL A O 1
ATOM 1698 N N . GLU A 1 214 ? 11.066 21.144 -9.888 1.00 68.81 214 GLU A N 1
ATOM 1699 C CA . GLU A 1 214 ? 11.616 22.302 -9.176 1.00 68.81 214 GLU A CA 1
ATOM 1700 C C . GLU A 1 214 ? 12.887 21.941 -8.385 1.00 68.81 214 GLU A C 1
ATOM 1702 O O . GLU A 1 214 ? 13.864 22.684 -8.412 1.00 68.81 214 GLU A O 1
ATOM 1707 N N . TYR A 1 215 ? 12.920 20.785 -7.717 1.00 67.44 215 TYR A N 1
ATOM 1708 C CA . TYR A 1 215 ? 14.132 20.282 -7.066 1.00 67.44 215 TYR A CA 1
ATOM 1709 C C . TYR A 1 215 ? 15.252 19.997 -8.085 1.00 67.44 215 TYR A C 1
ATOM 1711 O O . TYR A 1 215 ? 16.374 20.481 -7.930 1.00 67.44 215 TYR A O 1
ATOM 1719 N N . ALA A 1 216 ? 14.927 19.274 -9.158 1.00 64.00 216 ALA A N 1
ATOM 1720 C CA . ALA A 1 216 ? 15.842 18.876 -10.222 1.00 64.00 216 ALA A CA 1
ATOM 1721 C C . ALA A 1 216 ? 16.457 20.071 -10.978 1.00 64.00 216 ALA A C 1
ATOM 1723 O O . ALA A 1 216 ? 17.627 20.039 -11.360 1.00 64.00 216 ALA A O 1
ATOM 1724 N N . SER A 1 217 ? 15.697 21.147 -11.182 1.00 63.94 217 SER A N 1
ATOM 1725 C CA . SER A 1 217 ? 16.168 22.363 -11.867 1.00 63.94 217 SER A CA 1
ATOM 1726 C C . SER A 1 217 ? 17.098 23.235 -11.014 1.00 63.94 217 SER A C 1
ATOM 1728 O O . SER A 1 217 ? 17.930 23.949 -11.566 1.00 63.94 217 SER A O 1
ATOM 1730 N N . ARG A 1 218 ? 17.025 23.158 -9.679 1.00 62.31 218 ARG A N 1
ATOM 1731 C CA . ARG A 1 218 ? 17.752 24.048 -8.748 1.00 62.31 218 ARG A CA 1
ATOM 1732 C C . ARG A 1 218 ? 19.229 23.697 -8.496 1.00 62.31 218 ARG A C 1
ATOM 1734 O O . ARG A 1 218 ? 19.807 24.242 -7.559 1.00 62.31 218 ARG A O 1
ATOM 1741 N N . ASN A 1 219 ? 19.835 22.786 -9.267 1.00 54.97 219 ASN A N 1
ATOM 1742 C CA . ASN A 1 219 ? 21.191 22.245 -9.024 1.00 54.97 219 ASN A CA 1
ATOM 1743 C C . ASN A 1 219 ? 21.407 21.710 -7.586 1.00 54.97 219 ASN A C 1
ATOM 1745 O O . ASN A 1 219 ? 22.532 21.609 -7.099 1.00 54.97 219 ASN A O 1
ATOM 1749 N N . ALA A 1 220 ? 20.328 21.381 -6.872 1.00 51.41 220 ALA A N 1
ATOM 1750 C CA . ALA A 1 220 ? 20.396 21.096 -5.449 1.00 51.41 220 ALA A CA 1
ATOM 1751 C C . ALA A 1 220 ? 20.942 19.683 -5.198 1.00 51.41 220 ALA A C 1
ATOM 1753 O O . ALA A 1 220 ? 20.253 18.692 -5.413 1.00 51.41 220 ALA A O 1
ATOM 1754 N N . THR A 1 221 ? 22.148 19.595 -4.640 1.00 50.94 221 THR A N 1
ATOM 1755 C CA . THR A 1 221 ? 22.802 18.362 -4.153 1.00 50.94 221 THR A CA 1
ATOM 1756 C C . THR A 1 221 ? 22.147 17.761 -2.893 1.00 50.94 221 THR A C 1
ATOM 1758 O O . THR A 1 221 ? 22.738 16.932 -2.202 1.00 50.94 221 THR A O 1
ATOM 1761 N N . VAL A 1 222 ? 20.930 18.192 -2.548 1.00 50.75 222 VAL A N 1
ATOM 1762 C CA . VAL A 1 222 ? 20.293 17.969 -1.243 1.00 50.75 222 VAL A CA 1
ATOM 1763 C C . VAL A 1 222 ? 19.233 16.880 -1.354 1.00 50.75 222 VAL A C 1
ATOM 1765 O O . VAL A 1 222 ? 18.059 17.192 -1.530 1.00 50.75 222 VAL A O 1
ATOM 1768 N N . SER A 1 223 ? 19.676 15.623 -1.244 1.00 60.62 223 SER A N 1
ATOM 1769 C CA . SER A 1 223 ? 18.868 14.388 -1.203 1.00 60.62 223 SER A CA 1
ATOM 1770 C C . SER A 1 223 ? 17.349 14.601 -1.095 1.00 60.62 223 SER A C 1
ATOM 1772 O O . SER A 1 223 ? 16.829 15.035 -0.061 1.00 60.62 223 SER A O 1
ATOM 1774 N N . TYR A 1 224 ? 16.623 14.269 -2.172 1.00 66.81 224 TYR A N 1
ATOM 1775 C CA . TYR A 1 224 ? 15.171 14.446 -2.233 1.00 66.81 224 TYR A CA 1
ATOM 1776 C C . TYR A 1 224 ? 14.513 13.843 -0.973 1.00 66.81 224 TYR A C 1
ATOM 1778 O O . TYR A 1 224 ? 14.788 12.684 -0.645 1.00 66.81 224 TYR A O 1
ATOM 1786 N N . PRO A 1 225 ? 13.687 14.591 -0.212 1.00 71.69 225 PRO A N 1
ATOM 1787 C CA . PRO A 1 225 ? 13.247 14.125 1.098 1.00 71.69 225 PRO A CA 1
ATOM 1788 C C . PRO A 1 225 ? 12.484 12.803 0.996 1.00 71.69 225 PRO A C 1
ATOM 1790 O O . PRO A 1 225 ? 11.459 12.746 0.321 1.00 71.69 225 PRO A O 1
ATOM 1793 N N . ARG A 1 226 ? 12.917 11.760 1.724 1.00 72.06 226 ARG A N 1
ATOM 1794 C CA . ARG A 1 226 ? 12.261 10.431 1.715 1.00 72.06 226 ARG A CA 1
ATOM 1795 C C . ARG A 1 226 ? 10.747 10.512 1.923 1.00 72.06 226 ARG A C 1
ATOM 1797 O O . ARG A 1 226 ? 9.995 9.848 1.225 1.00 72.06 226 ARG A O 1
ATOM 1804 N N . ARG A 1 227 ? 10.297 11.429 2.788 1.00 71.31 227 ARG A N 1
ATOM 1805 C CA . ARG A 1 227 ? 8.872 11.692 3.059 1.00 71.31 227 ARG A CA 1
ATOM 1806 C C . ARG A 1 227 ? 8.055 12.204 1.865 1.00 71.31 227 ARG A C 1
ATOM 1808 O O . ARG A 1 227 ? 6.833 12.230 1.948 1.00 71.31 227 ARG A O 1
ATOM 1815 N N . LYS A 1 228 ? 8.710 12.637 0.785 1.00 72.38 228 LYS A N 1
ATOM 1816 C CA . LYS A 1 228 ? 8.092 13.021 -0.490 1.00 72.38 228 LYS A CA 1
ATOM 1817 C C . LYS A 1 228 ? 8.163 11.913 -1.549 1.00 72.38 228 LYS A C 1
ATOM 1819 O O . LYS A 1 228 ? 7.486 12.038 -2.555 1.00 72.38 228 LYS A O 1
ATOM 1824 N N . MET A 1 229 ? 8.940 10.842 -1.342 1.00 74.62 229 MET A N 1
ATOM 1825 C CA . MET A 1 229 ? 9.047 9.704 -2.282 1.00 74.62 229 MET A CA 1
ATOM 1826 C C . MET A 1 229 ? 7.768 8.856 -2.338 1.00 74.62 229 MET A C 1
ATOM 1828 O O . MET A 1 229 ? 7.573 8.075 -3.267 1.00 74.62 229 MET A O 1
ATOM 1832 N N . TRP A 1 230 ? 6.878 9.017 -1.357 1.00 75.31 230 TRP A N 1
ATOM 1833 C CA . TRP A 1 230 ? 5.542 8.436 -1.385 1.00 75.31 230 TRP A CA 1
ATOM 1834 C C . TRP A 1 230 ? 4.617 9.201 -2.324 1.00 75.31 230 TRP A C 1
ATOM 1836 O O . TRP A 1 230 ? 4.297 10.370 -2.102 1.00 75.31 230 TRP A O 1
ATOM 1846 N N . GLN A 1 231 ? 4.168 8.507 -3.364 1.00 68.06 231 GLN A N 1
ATOM 1847 C CA . GLN A 1 231 ? 3.244 9.038 -4.351 1.00 68.06 231 GLN A CA 1
ATOM 1848 C C . GLN A 1 231 ? 1.809 8.974 -3.840 1.00 68.06 231 GLN A C 1
ATOM 1850 O O . GLN A 1 231 ? 1.406 8.039 -3.146 1.00 68.06 231 GLN A O 1
ATOM 1855 N N . SER A 1 232 ? 0.995 9.941 -4.261 1.00 55.06 232 SER A N 1
ATOM 1856 C CA . SER A 1 232 ? -0.449 9.731 -4.273 1.00 55.06 232 SER A CA 1
ATOM 1857 C C . SER A 1 232 ? -0.807 9.136 -5.632 1.00 55.06 232 SER A C 1
ATOM 1859 O O . SER A 1 232 ? -0.926 9.887 -6.597 1.00 55.06 232 SER A O 1
ATOM 1861 N N . GLY A 1 233 ? -0.932 7.812 -5.709 1.00 57.97 233 GLY A N 1
ATOM 1862 C CA . GLY A 1 233 ? -1.488 7.095 -6.862 1.00 57.97 233 GLY A CA 1
ATOM 1863 C C . GLY A 1 233 ? -3.002 6.871 -6.726 1.00 57.97 233 GLY A C 1
ATOM 1864 O O . GLY A 1 233 ? -3.617 7.456 -5.826 1.00 57.97 233 GLY A O 1
ATOM 1865 N N . PRO A 1 234 ? -3.606 6.025 -7.582 1.00 64.62 234 PRO A N 1
ATOM 1866 C CA . PRO A 1 234 ? -4.978 5.551 -7.404 1.00 64.62 234 PRO A CA 1
ATOM 1867 C C . PRO A 1 234 ? -5.140 4.927 -6.013 1.00 64.62 234 PRO A C 1
ATOM 1869 O O . PRO A 1 234 ? -4.284 4.152 -5.592 1.00 64.62 234 PRO A O 1
ATOM 1872 N N . ALA A 1 235 ? -6.207 5.265 -5.285 1.00 65.12 235 ALA A N 1
ATOM 1873 C CA . ALA A 1 235 ? -6.261 5.089 -3.826 1.00 65.12 235 ALA A CA 1
ATOM 1874 C C . ALA A 1 235 ? -5.936 3.676 -3.277 1.00 65.12 235 ALA A C 1
ATOM 1876 O O . ALA A 1 235 ? -5.429 3.571 -2.164 1.00 65.12 235 ALA A O 1
ATOM 1877 N N . HIS A 1 236 ? -6.199 2.605 -4.031 1.00 71.19 236 HIS A N 1
ATOM 1878 C CA . HIS A 1 236 ? -5.935 1.216 -3.622 1.00 71.19 236 HIS A CA 1
ATOM 1879 C C . HIS A 1 236 ? -4.462 0.776 -3.752 1.00 71.19 236 HIS A C 1
ATOM 1881 O O . HIS A 1 236 ? -4.085 -0.272 -3.224 1.00 71.19 236 HIS A O 1
ATOM 1887 N N . LEU A 1 237 ? -3.635 1.565 -4.445 1.00 75.50 237 LEU A N 1
ATOM 1888 C CA . LEU A 1 237 ? -2.250 1.243 -4.775 1.00 75.50 237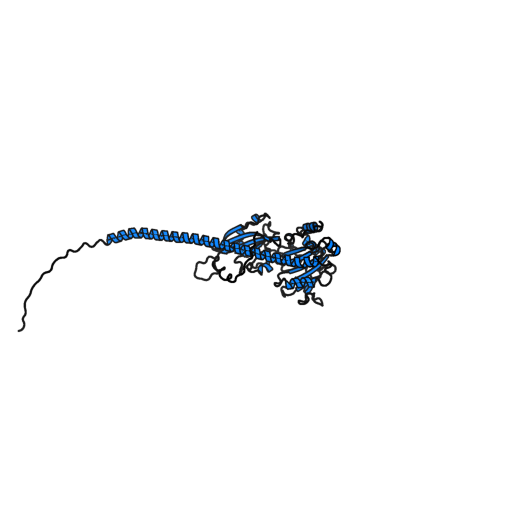 LEU A CA 1
ATOM 1889 C C . LEU A 1 237 ? -1.282 2.022 -3.880 1.00 75.50 237 LEU A C 1
ATOM 1891 O O . LEU A 1 237 ? -1.264 3.254 -3.857 1.00 75.50 237 LEU A O 1
ATOM 1895 N N . ALA A 1 238 ? -0.422 1.288 -3.179 1.00 78.25 238 ALA A N 1
ATOM 1896 C CA . ALA A 1 238 ? 0.787 1.833 -2.584 1.00 78.25 238 ALA A CA 1
ATOM 1897 C C . ALA A 1 238 ? 1.821 2.047 -3.694 1.00 78.25 238 ALA A C 1
ATOM 1899 O O . ALA A 1 238 ? 2.105 1.120 -4.449 1.00 78.25 238 ALA A O 1
ATOM 1900 N N . MET A 1 239 ? 2.382 3.253 -3.795 1.00 80.44 239 MET A N 1
ATOM 1901 C CA . MET A 1 239 ? 3.387 3.579 -4.804 1.00 80.44 239 MET A CA 1
ATOM 1902 C C . MET A 1 239 ? 4.489 4.459 -4.214 1.00 80.44 239 MET A C 1
ATOM 1904 O O . MET A 1 239 ? 4.225 5.488 -3.586 1.00 80.44 239 MET A O 1
ATOM 1908 N N . THR A 1 240 ? 5.732 4.073 -4.477 1.00 81.69 240 THR A N 1
ATOM 1909 C CA . THR A 1 240 ? 6.932 4.854 -4.167 1.00 81.69 240 THR A CA 1
ATOM 1910 C C . THR A 1 240 ? 7.657 5.193 -5.463 1.00 81.69 240 THR A C 1
ATOM 1912 O O . THR A 1 240 ? 7.756 4.360 -6.362 1.00 81.69 240 THR A O 1
ATOM 1915 N N . ILE A 1 241 ? 8.139 6.432 -5.574 1.00 80.25 241 ILE A N 1
ATOM 1916 C CA . ILE A 1 241 ? 8.990 6.894 -6.674 1.00 80.25 241 ILE A CA 1
ATOM 1917 C C . ILE A 1 241 ? 10.246 7.529 -6.080 1.00 80.25 241 ILE A C 1
ATOM 1919 O O . ILE A 1 241 ? 10.178 8.442 -5.253 1.00 80.25 241 ILE A O 1
ATOM 1923 N N . VAL A 1 242 ? 11.402 7.024 -6.507 1.00 81.25 242 VAL A N 1
ATOM 1924 C CA . VAL A 1 242 ? 12.724 7.401 -6.006 1.00 81.25 242 VAL A CA 1
ATOM 1925 C C . VAL A 1 242 ? 13.570 7.926 -7.170 1.00 81.25 242 VAL A C 1
ATOM 1927 O O . VAL A 1 242 ? 14.060 7.134 -7.977 1.00 81.25 242 VAL A O 1
ATOM 1930 N N . PRO A 1 243 ? 13.776 9.251 -7.266 1.00 77.88 243 PRO A N 1
ATOM 1931 C CA . PRO A 1 243 ? 14.640 9.835 -8.287 1.00 77.88 243 PRO A CA 1
ATOM 1932 C C . PRO A 1 243 ? 16.121 9.526 -8.057 1.00 77.88 243 PRO A C 1
ATOM 1934 O O . PRO A 1 243 ? 16.602 9.613 -6.919 1.00 77.88 243 PRO A O 1
ATOM 1937 N N . TYR A 1 244 ? 16.874 9.275 -9.132 1.00 74.19 244 TYR A N 1
ATOM 1938 C CA . TYR A 1 244 ? 18.313 8.962 -9.039 1.00 74.19 244 TYR A CA 1
ATOM 1939 C C . TYR A 1 244 ? 19.151 10.140 -8.517 1.00 74.19 244 TYR A C 1
ATOM 1941 O O . TYR A 1 244 ? 20.154 9.932 -7.834 1.00 74.19 244 TYR A O 1
ATOM 1949 N N . LEU A 1 245 ? 18.688 11.382 -8.731 1.00 62.94 245 LEU A N 1
ATOM 1950 C CA . LEU A 1 245 ? 19.270 12.612 -8.162 1.00 62.94 245 LEU A CA 1
ATOM 1951 C C . LEU A 1 245 ? 19.345 12.632 -6.624 1.00 62.94 245 LEU A C 1
ATOM 1953 O O . LEU A 1 245 ? 19.938 13.538 -6.045 1.00 62.94 245 LEU A O 1
ATOM 1957 N N . SER A 1 246 ? 18.745 11.658 -5.941 1.00 60.72 246 SER A N 1
ATOM 1958 C CA . SER A 1 246 ? 18.915 11.483 -4.498 1.00 60.72 246 SER A CA 1
ATOM 1959 C C . SER A 1 246 ? 20.319 10.981 -4.113 1.00 60.72 246 SER A C 1
ATOM 1961 O O . SER A 1 246 ? 20.659 11.042 -2.931 1.00 60.72 246 SER A O 1
ATOM 1963 N N . PHE A 1 247 ? 21.112 10.470 -5.073 1.00 61.47 247 PHE A N 1
ATOM 1964 C CA . PHE A 1 247 ? 22.337 9.689 -4.815 1.00 61.47 247 PHE A CA 1
ATOM 1965 C C . PHE A 1 247 ? 23.571 10.041 -5.660 1.00 61.47 247 PHE A C 1
ATOM 1967 O O . PHE A 1 247 ? 24.629 9.472 -5.396 1.00 61.47 247 PHE A O 1
ATOM 1974 N N . ALA A 1 248 ? 23.460 10.939 -6.642 1.00 58.59 248 ALA A N 1
ATOM 1975 C CA . ALA A 1 248 ? 24.565 11.342 -7.518 1.00 58.59 248 ALA A CA 1
ATOM 1976 C C . ALA A 1 248 ? 24.862 12.843 -7.387 1.00 58.59 248 ALA A C 1
ATOM 1978 O O . ALA A 1 248 ? 23.946 13.644 -7.191 1.00 58.59 248 ALA A O 1
ATOM 1979 N N . ASN A 1 249 ? 26.133 13.232 -7.508 1.00 61.19 249 ASN A N 1
ATOM 1980 C CA . ASN A 1 249 ? 26.518 14.647 -7.561 1.00 61.19 249 ASN A CA 1
ATOM 1981 C C . ASN A 1 249 ? 26.416 15.223 -8.996 1.00 61.19 249 ASN A C 1
ATOM 1983 O O . ASN A 1 249 ? 26.251 14.484 -9.967 1.00 61.19 249 ASN A O 1
ATOM 1987 N N . GLU A 1 250 ? 26.492 16.552 -9.145 1.00 60.47 250 GLU A N 1
ATOM 1988 C CA . GLU A 1 250 ? 26.318 17.213 -10.453 1.00 60.47 250 GLU A CA 1
ATOM 1989 C C . GLU A 1 250 ? 27.387 16.807 -11.486 1.00 60.47 250 GLU A C 1
ATOM 1991 O O . GLU A 1 250 ? 27.080 16.688 -12.672 1.00 60.47 250 GLU A O 1
ATOM 1996 N N . GLN A 1 251 ? 28.615 16.524 -11.047 1.00 63.50 251 GLN A N 1
ATOM 1997 C CA . GLN A 1 251 ? 29.687 16.067 -11.929 1.00 63.50 251 GLN A CA 1
ATOM 1998 C C . GLN A 1 251 ? 29.438 14.629 -12.412 1.00 63.50 251 GLN A C 1
ATOM 2000 O O . GLN A 1 251 ? 29.480 14.381 -13.614 1.00 63.50 251 GLN A O 1
ATOM 2005 N N . GLU A 1 252 ? 29.079 13.708 -11.512 1.00 62.62 252 GLU A N 1
ATOM 2006 C CA . GLU A 1 252 ? 28.682 12.338 -11.873 1.00 62.62 252 GLU A CA 1
ATOM 2007 C C . GLU A 1 252 ? 27.500 12.327 -12.846 1.00 62.62 252 GLU A C 1
ATOM 2009 O O . GLU A 1 252 ? 27.456 11.504 -13.755 1.00 62.62 252 GLU A O 1
ATOM 2014 N N . TYR A 1 253 ? 26.544 13.241 -12.676 1.00 62.00 253 TYR A N 1
ATOM 2015 C CA . TYR A 1 253 ? 25.399 13.377 -13.568 1.00 62.00 253 TYR A CA 1
ATOM 2016 C C . TYR A 1 253 ? 25.823 13.739 -15.005 1.00 62.00 253 TYR A C 1
ATOM 2018 O O . TYR A 1 253 ? 25.375 13.099 -15.959 1.00 62.00 253 TYR A O 1
ATOM 2026 N N . VAL A 1 254 ? 26.714 14.729 -15.157 1.00 63.62 254 VAL A N 1
ATOM 2027 C CA . VAL A 1 254 ? 27.248 15.163 -16.461 1.00 63.62 254 VAL A CA 1
ATOM 2028 C C . VAL A 1 254 ? 28.118 14.073 -17.093 1.00 63.62 254 VAL A C 1
ATOM 2030 O O . VAL A 1 254 ? 27.953 13.761 -18.272 1.00 63.62 254 VAL A O 1
ATOM 2033 N N . GLU A 1 255 ? 29.006 13.450 -16.315 1.00 63.31 255 GLU A N 1
ATOM 2034 C CA . GLU A 1 255 ? 29.900 12.383 -16.783 1.00 63.31 255 GLU A CA 1
ATOM 2035 C C . GLU A 1 255 ? 29.138 11.117 -17.209 1.00 63.31 255 GLU A C 1
ATOM 2037 O O . GLU A 1 255 ? 29.500 10.482 -18.200 1.00 63.31 255 GLU A O 1
ATOM 2042 N N . ARG A 1 256 ? 28.056 10.760 -16.500 1.00 62.31 256 ARG A N 1
ATOM 2043 C CA . ARG A 1 256 ? 27.237 9.562 -16.770 1.00 62.31 256 ARG A CA 1
ATOM 2044 C C . ARG A 1 256 ? 26.093 9.794 -17.761 1.00 62.31 256 ARG A C 1
ATOM 2046 O O . ARG A 1 256 ? 25.307 8.875 -17.963 1.00 62.31 256 ARG A O 1
ATOM 2053 N N . ARG A 1 257 ? 25.969 10.995 -18.348 1.00 60.47 257 ARG A N 1
ATOM 2054 C CA . ARG A 1 257 ? 24.893 11.379 -19.293 1.00 60.47 257 ARG A CA 1
ATOM 2055 C C . ARG A 1 257 ? 23.473 11.043 -18.807 1.00 60.47 257 ARG A C 1
ATOM 2057 O O . ARG A 1 257 ? 22.591 10.786 -19.619 1.00 60.47 257 ARG A O 1
ATOM 2064 N N . ARG A 1 258 ? 23.252 11.018 -17.490 1.00 63.41 258 ARG A N 1
ATOM 2065 C CA . ARG A 1 258 ? 21.936 10.706 -16.913 1.00 63.41 258 ARG A CA 1
ATOM 2066 C C . ARG A 1 258 ? 20.959 11.846 -17.167 1.00 63.41 258 ARG A C 1
ATOM 2068 O O . ARG A 1 258 ? 21.368 12.943 -17.544 1.00 63.41 258 ARG A O 1
ATOM 2075 N N . THR A 1 259 ? 19.676 11.596 -16.926 1.00 63.59 259 THR A N 1
ATOM 2076 C CA . THR A 1 259 ? 18.620 12.597 -17.098 1.00 63.59 259 THR A CA 1
ATOM 2077 C C . THR A 1 259 ? 18.040 12.954 -15.727 1.00 63.59 259 THR A C 1
ATOM 2079 O O . THR A 1 259 ? 17.851 12.094 -14.864 1.00 63.59 259 THR A O 1
ATOM 2082 N N . ARG A 1 260 ? 17.823 14.251 -15.445 1.00 62.94 260 ARG A N 1
ATOM 2083 C CA . ARG A 1 260 ? 17.458 14.745 -14.093 1.00 62.94 260 ARG A CA 1
ATOM 2084 C C . ARG A 1 260 ? 16.101 14.221 -13.607 1.00 62.94 260 ARG A C 1
ATOM 2086 O O . ARG A 1 260 ? 15.706 14.478 -12.472 1.00 62.94 260 ARG A O 1
ATOM 2093 N N . LEU A 1 261 ? 15.399 13.523 -14.490 1.00 72.81 261 LEU A N 1
ATOM 2094 C CA . LEU A 1 261 ? 14.028 13.075 -14.377 1.00 72.81 261 LEU A CA 1
ATOM 2095 C C . LEU A 1 261 ? 13.922 11.538 -14.414 1.00 72.81 261 LEU A C 1
ATOM 2097 O O . LEU A 1 261 ? 12.809 11.022 -14.437 1.00 72.81 261 LEU A O 1
ATOM 2101 N N . ASP A 1 262 ? 15.050 10.815 -14.390 1.00 79.38 262 ASP A N 1
ATOM 2102 C CA . ASP A 1 262 ? 15.088 9.354 -14.258 1.00 79.38 262 ASP A CA 1
ATOM 2103 C C . ASP A 1 262 ? 14.746 8.901 -12.819 1.00 79.38 262 ASP A C 1
ATOM 2105 O O . ASP A 1 262 ? 15.150 9.530 -11.826 1.00 79.38 262 ASP A O 1
ATOM 2109 N N . TYR A 1 263 ? 14.019 7.787 -12.687 1.00 80.94 263 TYR A N 1
ATOM 2110 C CA . TYR A 1 263 ? 13.549 7.282 -11.394 1.00 80.94 263 TYR A CA 1
ATOM 2111 C C . TYR A 1 263 ? 13.311 5.769 -11.354 1.00 80.94 263 TYR A C 1
ATOM 2113 O O . TYR A 1 263 ? 12.950 5.138 -12.347 1.00 80.94 263 TYR A O 1
ATOM 2121 N N . ALA A 1 264 ? 13.429 5.211 -10.146 1.00 86.69 264 ALA A N 1
ATOM 2122 C CA . ALA A 1 264 ? 12.915 3.888 -9.817 1.00 86.69 264 ALA A CA 1
ATOM 2123 C C . ALA A 1 264 ? 11.515 4.005 -9.200 1.00 86.69 264 ALA A C 1
ATOM 2125 O O . ALA A 1 264 ? 11.201 4.985 -8.515 1.00 86.69 264 ALA A O 1
ATOM 2126 N N . GLN A 1 265 ? 10.687 2.991 -9.417 1.00 86.31 265 GLN A N 1
ATOM 2127 C CA . GLN A 1 265 ? 9.313 2.921 -8.935 1.00 86.31 265 GLN A CA 1
ATOM 2128 C C . GLN A 1 265 ? 9.013 1.528 -8.388 1.00 86.31 265 GLN A C 1
ATOM 2130 O O . GLN A 1 265 ? 9.359 0.536 -9.025 1.00 86.31 265 GLN A O 1
ATOM 2135 N N . SER A 1 266 ? 8.278 1.452 -7.279 1.00 86.94 266 SER A N 1
ATOM 2136 C CA . SER A 1 266 ? 7.583 0.225 -6.882 1.00 86.94 266 SER A CA 1
ATOM 2137 C C . SER A 1 266 ? 6.094 0.480 -6.672 1.00 86.94 266 SER A C 1
ATOM 2139 O O . SER A 1 266 ? 5.685 1.596 -6.324 1.00 86.94 266 SER A O 1
ATOM 2141 N N . ARG A 1 267 ? 5.280 -0.549 -6.914 1.00 83.00 267 ARG A N 1
ATOM 2142 C CA . ARG A 1 267 ? 3.827 -0.536 -6.715 1.00 83.00 267 ARG A CA 1
ATOM 2143 C C . ARG A 1 267 ? 3.363 -1.856 -6.101 1.00 83.00 267 ARG A C 1
ATOM 2145 O O . ARG A 1 267 ? 3.912 -2.910 -6.409 1.00 83.00 267 ARG A O 1
ATOM 2152 N N . ALA A 1 268 ? 2.356 -1.777 -5.238 1.00 80.50 268 ALA A N 1
ATOM 2153 C CA . ALA A 1 268 ? 1.724 -2.917 -4.580 1.00 80.50 268 ALA A CA 1
ATOM 2154 C C . ALA A 1 268 ? 0.304 -2.570 -4.101 1.00 80.50 268 ALA A C 1
ATOM 2156 O O . ALA A 1 268 ? -0.040 -1.396 -3.937 1.00 80.50 268 ALA A O 1
ATOM 2157 N N . VAL A 1 269 ? -0.508 -3.580 -3.783 1.00 80.12 269 VAL A N 1
ATOM 2158 C CA . VAL A 1 269 ? -1.802 -3.384 -3.107 1.00 80.12 269 VAL A CA 1
ATOM 2159 C C . VAL A 1 269 ? -1.581 -3.407 -1.596 1.00 80.12 269 VAL A C 1
ATOM 2161 O O . VAL A 1 269 ? -1.328 -4.457 -1.010 1.00 80.12 269 VAL A O 1
ATOM 2164 N N . LEU A 1 270 ? -1.721 -2.250 -0.935 1.00 83.62 270 LEU A N 1
ATOM 2165 C CA . LEU A 1 270 ? -1.408 -2.106 0.496 1.00 83.62 270 LEU A CA 1
ATOM 2166 C C . LEU A 1 270 ? -2.173 -3.102 1.385 1.00 83.62 270 LEU A C 1
ATOM 2168 O O . LEU A 1 270 ? -1.627 -3.591 2.373 1.00 83.62 270 LEU A O 1
ATOM 2172 N N . GLN A 1 271 ? -3.425 -3.411 1.033 1.00 86.44 271 GLN A N 1
ATOM 2173 C CA . GLN A 1 271 ? -4.241 -4.379 1.763 1.00 86.44 271 GLN A CA 1
ATOM 2174 C C . GLN A 1 271 ? -3.650 -5.792 1.756 1.00 86.44 271 GLN A C 1
ATOM 2176 O O . GLN A 1 271 ? -3.712 -6.443 2.792 1.00 86.44 271 GLN A O 1
ATOM 2181 N N . THR A 1 272 ? -3.087 -6.269 0.644 1.00 82.06 272 THR A N 1
ATOM 2182 C CA . THR A 1 272 ? -2.541 -7.635 0.535 1.00 82.06 272 THR A CA 1
ATOM 2183 C C . THR A 1 272 ? -1.396 -7.822 1.529 1.00 82.06 272 THR A C 1
ATOM 2185 O O . THR A 1 272 ? -1.462 -8.663 2.426 1.00 82.06 272 THR A O 1
ATOM 2188 N N . SER A 1 273 ? -0.425 -6.916 1.479 1.00 84.50 273 SER A N 1
ATOM 2189 C CA . SER A 1 273 ? 0.819 -7.026 2.247 1.00 84.50 273 SER A CA 1
ATOM 2190 C C . SER A 1 273 ? 0.684 -6.619 3.705 1.00 84.50 273 SER A C 1
ATOM 2192 O O . SER A 1 273 ? 1.515 -7.007 4.527 1.00 84.50 273 SER A O 1
ATOM 2194 N N . LEU A 1 274 ? -0.365 -5.861 4.049 1.00 87.00 274 LEU A N 1
ATOM 2195 C CA . LEU A 1 274 ? -0.821 -5.715 5.430 1.00 87.00 274 LEU A CA 1
ATOM 2196 C C . LEU A 1 274 ? -1.567 -6.961 5.901 1.00 87.00 274 LEU A C 1
ATOM 2198 O O . LEU A 1 274 ? -1.290 -7.426 7.002 1.00 87.00 274 LEU A O 1
ATOM 2202 N N . ASN A 1 275 ? -2.463 -7.532 5.092 1.00 82.69 275 ASN A N 1
ATOM 2203 C CA . ASN A 1 275 ? -3.190 -8.743 5.460 1.00 82.69 275 ASN A CA 1
ATOM 2204 C C . ASN A 1 275 ? -2.247 -9.910 5.734 1.00 82.69 275 ASN A C 1
ATOM 2206 O O . ASN A 1 275 ? -2.552 -10.677 6.632 1.00 82.69 275 ASN A O 1
ATOM 2210 N N . GLU A 1 276 ? -1.077 -10.013 5.101 1.00 77.81 276 GLU A N 1
ATOM 2211 C CA . GLU A 1 276 ? -0.084 -11.037 5.454 1.00 77.81 276 GLU A CA 1
ATOM 2212 C C . GLU A 1 276 ? 0.751 -10.749 6.720 1.00 77.81 276 GLU A C 1
ATOM 2214 O O . GLU A 1 276 ? 1.605 -11.555 7.112 1.00 77.81 276 GLU A O 1
ATOM 2219 N N . ARG A 1 277 ? 0.511 -9.636 7.425 1.00 79.75 277 ARG A N 1
ATOM 2220 C CA . ARG A 1 277 ? 1.173 -9.331 8.704 1.00 79.75 277 ARG A CA 1
ATOM 2221 C C . ARG A 1 277 ? 0.389 -9.865 9.895 1.00 79.75 277 ARG A C 1
ATOM 2223 O O . ARG A 1 277 ? -0.819 -9.643 10.038 1.00 79.75 277 ARG A O 1
ATOM 2230 N N . LEU A 1 278 ? 1.132 -10.495 10.805 1.00 61.97 278 LEU A N 1
ATOM 2231 C CA . LEU A 1 278 ? 0.621 -10.877 12.115 1.00 61.97 278 LEU A CA 1
ATOM 2232 C C . LEU A 1 278 ? 0.068 -9.632 12.829 1.00 61.97 278 LEU A C 1
ATOM 2234 O O . LEU A 1 278 ? 0.655 -8.550 12.752 1.00 61.97 278 LEU A O 1
ATOM 2238 N N . HIS A 1 279 ? -1.074 -9.781 13.497 1.00 67.00 279 HIS A N 1
ATOM 2239 C CA . HIS A 1 279 ? -1.851 -8.699 14.133 1.00 67.00 279 HIS A CA 1
ATOM 2240 C C . HIS A 1 279 ? -2.503 -7.641 13.221 1.00 67.00 279 HIS A C 1
ATOM 2242 O O . HIS A 1 279 ? -3.214 -6.785 13.749 1.00 67.00 279 HIS A O 1
ATOM 2248 N N . PHE A 1 280 ? -2.357 -7.691 11.891 1.00 77.44 280 PHE A N 1
ATOM 2249 C CA . PHE A 1 280 ? -3.315 -7.007 11.008 1.00 77.44 280 PHE A CA 1
ATOM 2250 C C . PHE A 1 280 ? -4.496 -7.937 10.690 1.00 77.44 280 PHE A C 1
ATOM 2252 O O . PHE A 1 280 ? -5.646 -7.501 10.769 1.00 77.44 280 PHE A O 1
ATOM 2259 N N . LYS A 1 281 ? -4.228 -9.236 10.446 1.00 75.44 281 LYS A N 1
ATOM 2260 C CA . LYS A 1 281 ? -5.245 -10.298 10.288 1.00 75.44 281 LYS A CA 1
ATOM 2261 C C . LYS A 1 281 ? -6.305 -10.214 11.396 1.00 75.44 281 LYS A C 1
ATOM 2263 O O . LYS A 1 281 ? -5.971 -10.264 12.580 1.00 75.44 281 LYS A O 1
ATOM 2268 N N . ARG A 1 282 ? -7.595 -10.146 11.032 1.00 76.94 282 ARG A N 1
ATOM 2269 C CA . ARG A 1 282 ? -8.729 -10.005 11.980 1.00 76.94 282 ARG A CA 1
ATOM 2270 C C . ARG A 1 282 ? -8.788 -11.097 13.057 1.00 76.94 282 ARG A C 1
ATOM 2272 O O . ARG A 1 282 ? -9.295 -10.864 14.152 1.00 76.94 282 ARG A O 1
ATOM 2279 N N . SER A 1 283 ? -8.255 -12.282 12.765 1.00 71.56 283 SER A N 1
ATOM 2280 C CA . SER A 1 283 ? -8.100 -13.393 13.713 1.00 71.56 283 SER A CA 1
ATOM 2281 C C . SER A 1 283 ? -7.138 -13.103 14.874 1.00 71.56 283 SER A C 1
ATOM 2283 O O . SER A 1 283 ? -7.252 -13.756 15.910 1.00 71.56 283 SER A O 1
ATOM 2285 N N . GLU A 1 284 ? -6.220 -12.147 14.707 1.00 69.81 284 GLU A N 1
ATOM 2286 C CA . GLU A 1 284 ? -5.071 -11.874 15.586 1.00 69.81 284 GLU A CA 1
ATOM 2287 C C . GLU A 1 284 ? -4.989 -10.422 16.080 1.00 69.81 284 GLU A C 1
ATOM 2289 O O . GLU A 1 284 ? -4.312 -10.145 17.071 1.00 69.81 284 GLU A O 1
ATOM 2294 N N . SER A 1 285 ? -5.652 -9.488 15.391 1.00 66.31 285 SER A N 1
ATOM 2295 C CA . SER A 1 285 ? -5.790 -8.087 15.810 1.00 66.31 285 SER A CA 1
ATOM 2296 C C . SER A 1 285 ? -6.781 -7.906 16.965 1.00 66.31 285 SER A C 1
ATOM 2298 O O . SER A 1 285 ? -6.764 -6.878 17.635 1.00 66.31 285 SER A O 1
ATOM 2300 N N . PHE A 1 286 ? -7.677 -8.881 17.179 1.00 72.12 286 PHE A N 1
ATOM 2301 C CA . PHE A 1 286 ? -8.814 -8.802 18.110 1.00 72.12 286 PHE A CA 1
ATOM 2302 C C . PHE A 1 286 ? -9.741 -7.586 17.865 1.00 72.12 286 PHE A C 1
ATOM 2304 O O . PHE A 1 286 ? -10.422 -7.114 18.777 1.00 72.12 286 PHE A O 1
ATOM 2311 N N . GLY A 1 287 ? -9.791 -7.092 16.623 1.00 82.62 287 GLY A N 1
ATOM 2312 C CA . GLY A 1 287 ? -10.567 -5.910 16.246 1.00 82.62 287 GLY A CA 1
ATOM 2313 C C . GLY A 1 287 ? -10.633 -5.661 14.737 1.00 82.62 287 GLY A C 1
ATOM 2314 O O . GLY A 1 287 ? -9.790 -6.144 13.975 1.00 82.62 287 GLY A O 1
ATOM 2315 N N . SER A 1 288 ? -11.634 -4.896 14.301 1.00 91.19 288 SER A N 1
ATOM 2316 C CA . SER A 1 288 ? -11.763 -4.424 12.916 1.00 91.19 288 SER A CA 1
ATOM 2317 C C . SER A 1 288 ? -10.850 -3.207 12.702 1.00 91.19 288 SER A C 1
ATOM 2319 O O . SER A 1 288 ? -10.880 -2.259 13.489 1.00 91.19 288 SER A O 1
ATOM 2321 N N . ILE A 1 289 ? -10.034 -3.225 11.646 1.00 92.75 289 ILE A N 1
ATOM 2322 C CA . ILE A 1 289 ? -9.079 -2.164 11.286 1.00 92.75 289 ILE A CA 1
ATOM 2323 C C . ILE A 1 289 ? -9.422 -1.643 9.893 1.00 92.75 289 ILE A C 1
ATOM 2325 O O . ILE A 1 289 ? -9.632 -2.434 8.974 1.00 92.75 289 ILE A O 1
ATOM 2329 N N . MET A 1 290 ? -9.431 -0.321 9.740 1.00 94.50 290 MET A N 1
ATOM 2330 C CA . MET A 1 290 ? -9.669 0.386 8.484 1.00 94.50 290 MET A CA 1
ATOM 2331 C C . MET A 1 290 ? -8.622 1.488 8.285 1.00 94.50 290 MET A C 1
ATOM 2333 O O . MET A 1 290 ? -8.355 2.264 9.206 1.00 94.50 290 MET A O 1
ATOM 2337 N N . LEU A 1 291 ? -8.062 1.580 7.078 1.00 94.19 291 LEU A N 1
ATOM 2338 C CA . LEU A 1 291 ? -7.194 2.674 6.634 1.00 94.19 291 LEU A CA 1
ATOM 2339 C C . LEU A 1 291 ? -7.912 3.516 5.575 1.00 94.19 291 LEU A C 1
ATOM 2341 O O . LEU A 1 291 ? -8.550 2.955 4.683 1.00 94.19 291 LEU A O 1
ATOM 2345 N N . LEU A 1 292 ? -7.795 4.844 5.655 1.00 92.56 292 LEU A N 1
ATOM 2346 C CA . LEU A 1 292 ? -8.448 5.786 4.736 1.00 92.56 292 LEU A CA 1
ATOM 2347 C C . LEU A 1 292 ? -7.449 6.507 3.827 1.00 92.56 292 LEU A C 1
ATOM 2349 O O . LEU A 1 292 ? -6.379 6.920 4.275 1.00 92.56 292 LEU A O 1
ATOM 2353 N N . SER A 1 293 ? -7.839 6.744 2.573 1.00 88.19 293 SER A N 1
ATOM 2354 C CA . SER A 1 293 ? -7.010 7.474 1.611 1.00 88.19 293 SER A CA 1
ATOM 2355 C C . SER A 1 293 ? -6.792 8.926 2.025 1.00 88.19 293 SER A C 1
ATOM 2357 O O . SER A 1 293 ? -7.749 9.684 2.203 1.00 88.19 293 SER A O 1
ATOM 2359 N N . LYS A 1 294 ? -5.525 9.360 2.041 1.00 84.31 294 LYS A N 1
ATOM 2360 C CA . LYS A 1 294 ? -5.138 10.777 2.159 1.00 84.31 294 LYS A CA 1
ATOM 2361 C C . LYS A 1 294 ? -5.820 11.670 1.121 1.00 84.31 294 LYS A C 1
ATOM 2363 O O . LYS A 1 294 ? -6.097 12.834 1.401 1.00 84.31 294 LYS A O 1
ATOM 2368 N N . ARG A 1 295 ? -6.126 11.136 -0.071 1.00 78.19 295 ARG A N 1
ATOM 2369 C CA . ARG A 1 295 ? -6.839 11.874 -1.128 1.00 78.19 295 ARG A CA 1
ATOM 2370 C C . ARG A 1 295 ? -8.277 12.231 -0.730 1.00 78.19 295 ARG A C 1
ATOM 2372 O O . ARG A 1 295 ? -8.789 13.236 -1.208 1.00 78.19 295 ARG A O 1
ATOM 2379 N N . SER A 1 296 ? -8.900 11.457 0.161 1.00 86.50 296 SER A N 1
ATOM 2380 C CA . SER A 1 296 ? -10.314 11.580 0.530 1.00 86.50 296 SER A CA 1
ATOM 2381 C C . SER A 1 296 ? -10.560 11.997 1.985 1.00 86.50 296 SER A C 1
ATOM 2383 O O . SER A 1 296 ? -11.683 11.855 2.455 1.00 86.50 296 SER A O 1
ATOM 2385 N N . PHE A 1 297 ? -9.560 12.500 2.724 1.00 85.88 297 PHE A N 1
ATOM 2386 C CA . PHE A 1 297 ? -9.758 12.931 4.122 1.00 85.88 297 PHE A CA 1
ATOM 2387 C C . PHE A 1 297 ? -10.850 13.997 4.276 1.00 85.88 297 PHE A C 1
ATOM 2389 O O . PHE A 1 297 ? -11.610 13.944 5.234 1.00 85.88 297 PHE A O 1
ATOM 2396 N N . ASN A 1 298 ? -10.947 14.918 3.314 1.00 84.00 298 ASN A N 1
ATOM 2397 C CA . ASN A 1 298 ? -11.929 16.006 3.318 1.00 84.00 298 ASN A CA 1
ATOM 2398 C C . ASN A 1 298 ? -13.228 15.646 2.565 1.00 84.00 298 ASN A C 1
ATOM 2400 O O . ASN A 1 298 ? -14.083 16.512 2.383 1.00 84.00 298 ASN A O 1
ATOM 2404 N N . ALA A 1 299 ? -13.364 14.411 2.067 1.00 86.44 299 ALA A N 1
ATOM 2405 C CA . ALA A 1 299 ? -14.575 13.963 1.386 1.00 86.44 299 ALA A CA 1
ATOM 2406 C C . ALA A 1 299 ? -15.684 13.665 2.406 1.00 86.44 299 ALA A C 1
ATOM 2408 O O . ALA A 1 299 ? -15.412 13.221 3.520 1.00 86.44 299 ALA A O 1
ATOM 2409 N N . SER A 1 300 ? -16.945 13.858 2.011 1.00 87.62 300 SER A N 1
ATOM 2410 C CA . SER A 1 300 ? -18.103 13.461 2.825 1.00 87.62 300 SER A CA 1
ATOM 2411 C C . SER A 1 300 ? -18.194 11.946 3.028 1.00 87.62 300 SER A C 1
ATOM 2413 O O . SER A 1 300 ? -18.711 11.505 4.051 1.00 87.62 300 SER A O 1
ATOM 2415 N N . ASP A 1 301 ? -17.676 11.166 2.075 1.00 90.75 301 ASP A N 1
ATOM 2416 C CA . ASP A 1 301 ? -17.619 9.705 2.126 1.00 90.75 301 ASP A CA 1
ATOM 2417 C C . ASP A 1 301 ? -16.211 9.204 1.730 1.00 90.75 301 ASP A C 1
ATOM 2419 O O . ASP A 1 301 ? -15.936 8.958 0.550 1.00 90.75 301 ASP A O 1
ATOM 2423 N N . PRO A 1 302 ? -15.264 9.141 2.687 1.00 92.56 302 PRO A N 1
ATOM 2424 C CA . PRO A 1 302 ? -13.877 8.751 2.436 1.00 92.56 302 PRO A CA 1
ATOM 2425 C C . PRO A 1 302 ? -13.697 7.347 1.840 1.00 92.56 302 PRO A C 1
ATOM 2427 O O . PRO A 1 302 ? -14.435 6.414 2.151 1.00 92.56 302 PRO A O 1
ATOM 2430 N N . ILE A 1 303 ? -12.643 7.198 1.034 1.00 91.75 303 ILE A N 1
ATOM 2431 C CA . ILE A 1 303 ? -12.211 5.939 0.417 1.00 91.75 303 ILE A CA 1
ATOM 2432 C C . ILE A 1 303 ? -11.391 5.113 1.412 1.00 91.75 303 ILE A C 1
ATOM 2434 O O . ILE A 1 303 ? -10.464 5.625 2.049 1.00 91.75 303 ILE A O 1
ATOM 2438 N N . ILE A 1 304 ? -11.689 3.818 1.480 1.00 92.69 304 ILE A N 1
ATOM 2439 C CA . ILE A 1 304 ? -10.963 2.810 2.252 1.00 92.69 304 ILE A CA 1
ATOM 2440 C C . ILE A 1 304 ? -9.863 2.194 1.382 1.00 92.69 304 ILE A C 1
ATOM 2442 O O . ILE A 1 304 ? -10.116 1.752 0.266 1.00 92.69 304 ILE A O 1
ATOM 2446 N N . ILE A 1 305 ? -8.640 2.142 1.913 1.00 89.44 305 ILE A N 1
ATOM 2447 C CA . ILE A 1 305 ? -7.433 1.684 1.192 1.00 89.44 305 ILE A CA 1
ATOM 2448 C C . ILE A 1 305 ? -6.792 0.433 1.796 1.00 89.44 305 ILE A C 1
ATOM 2450 O O . ILE A 1 305 ? -5.907 -0.168 1.196 1.00 89.44 305 ILE A O 1
ATOM 2454 N N . ALA A 1 306 ? -7.239 0.036 2.986 1.00 91.19 306 ALA A N 1
ATOM 2455 C CA . ALA A 1 306 ? -7.048 -1.304 3.518 1.00 91.19 306 ALA A CA 1
ATOM 2456 C C . ALA A 1 306 ? -8.102 -1.582 4.589 1.00 91.19 306 ALA A C 1
ATOM 2458 O O . ALA A 1 306 ? -8.439 -0.703 5.387 1.00 91.19 306 ALA A O 1
ATOM 2459 N N . ASN A 1 307 ? -8.573 -2.821 4.644 1.00 93.44 307 ASN A N 1
ATOM 2460 C CA . ASN A 1 307 ? -9.312 -3.352 5.777 1.00 93.44 307 ASN A CA 1
ATOM 2461 C C . ASN A 1 307 ? -8.880 -4.785 6.091 1.00 93.44 307 ASN A C 1
ATOM 2463 O O . ASN A 1 307 ? -8.380 -5.493 5.219 1.00 93.44 307 ASN A O 1
ATOM 2467 N N . ASN A 1 308 ? -9.114 -5.217 7.330 1.00 91.44 308 ASN A N 1
ATOM 2468 C CA . ASN A 1 308 ? -8.786 -6.574 7.767 1.00 91.44 308 ASN A CA 1
ATOM 2469 C C . ASN A 1 308 ? -9.981 -7.544 7.818 1.00 91.44 308 ASN A C 1
ATOM 2471 O O . ASN A 1 308 ? -9.791 -8.713 8.152 1.00 91.44 308 ASN A O 1
ATOM 2475 N N . TRP A 1 309 ? -11.206 -7.097 7.510 1.00 90.44 309 TRP A N 1
ATOM 2476 C CA . TRP A 1 309 ? -12.393 -7.965 7.497 1.00 90.44 309 TRP A CA 1
ATOM 2477 C C . TRP A 1 309 ? -12.628 -8.682 6.162 1.00 90.44 309 TRP A C 1
ATOM 2479 O O . TRP A 1 309 ? -13.572 -9.463 6.060 1.00 90.44 309 TRP A O 1
ATOM 2489 N N . GLY A 1 310 ? -11.759 -8.468 5.170 1.00 86.19 310 GLY A N 1
ATOM 2490 C CA . GLY A 1 310 ? -11.750 -9.213 3.909 1.00 86.19 310 GLY A CA 1
ATOM 2491 C C . GLY A 1 310 ? -12.691 -8.664 2.836 1.00 86.19 310 GLY A C 1
ATOM 2492 O O . GLY A 1 310 ? -12.877 -9.312 1.811 1.00 86.19 310 GLY A O 1
ATOM 2493 N N . GLN A 1 311 ? -13.270 -7.475 3.030 1.00 90.69 311 GLN A N 1
ATOM 2494 C CA . GLN A 1 311 ? -14.012 -6.807 1.961 1.00 90.69 311 GLN A CA 1
ATOM 2495 C C . GLN A 1 311 ? -13.015 -6.282 0.905 1.00 90.69 311 GLN A C 1
ATOM 2497 O O . GLN A 1 311 ? -11.983 -5.714 1.279 1.00 90.69 311 GLN A O 1
ATOM 2502 N N . PRO A 1 312 ? -13.267 -6.447 -0.404 1.00 87.50 312 PRO A N 1
ATOM 2503 C CA . PRO A 1 312 ? -12.437 -5.824 -1.433 1.00 87.50 312 PRO A CA 1
ATOM 2504 C C . PRO A 1 312 ? -12.499 -4.292 -1.345 1.00 87.50 312 PRO A C 1
ATOM 2506 O O . PRO A 1 312 ? -13.582 -3.725 -1.225 1.00 87.50 312 PRO A O 1
ATOM 2509 N N . ILE A 1 313 ? -11.341 -3.625 -1.411 1.00 87.56 313 ILE A N 1
ATOM 2510 C CA . ILE A 1 313 ? -11.227 -2.149 -1.429 1.00 87.56 313 ILE A CA 1
ATOM 2511 C C . ILE A 1 313 ? -11.391 -1.531 -2.818 1.00 87.56 313 ILE A C 1
ATOM 2513 O O . ILE A 1 313 ? -11.612 -0.329 -2.937 1.00 87.56 313 ILE A O 1
ATOM 2517 N N . SER A 1 314 ? -11.266 -2.347 -3.862 1.00 83.44 314 SER A N 1
ATOM 2518 C CA . SER A 1 314 ? -11.509 -1.965 -5.247 1.00 83.44 314 SER A CA 1
ATOM 2519 C C . S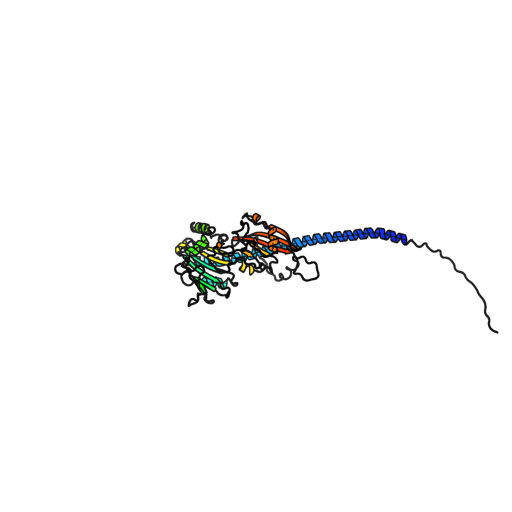ER A 1 314 ? -12.136 -3.140 -5.991 1.00 83.44 314 SER A C 1
ATOM 2521 O O . SER A 1 314 ? -11.894 -4.298 -5.642 1.00 83.44 314 SER A O 1
ATOM 2523 N N . ASN A 1 315 ? -12.910 -2.849 -7.034 1.00 74.62 315 ASN A N 1
ATOM 2524 C CA . ASN A 1 315 ? -13.299 -3.844 -8.036 1.00 74.62 315 ASN A CA 1
ATOM 2525 C C . ASN A 1 315 ? -12.176 -4.139 -9.053 1.00 74.62 315 ASN A C 1
ATOM 2527 O O . ASN A 1 315 ? -12.280 -5.106 -9.805 1.00 74.62 315 ASN A O 1
ATOM 2531 N N . THR A 1 316 ? -11.110 -3.330 -9.087 1.00 65.94 316 THR A N 1
ATOM 2532 C CA . THR A 1 316 ? -9.950 -3.551 -9.959 1.00 65.94 316 THR A CA 1
ATOM 2533 C C . THR A 1 316 ? -9.003 -4.583 -9.356 1.00 65.94 316 THR A C 1
ATOM 2535 O O . THR A 1 316 ? -8.317 -4.324 -8.372 1.00 65.94 316 THR A O 1
ATOM 2538 N N . THR A 1 317 ? -8.929 -5.751 -9.990 1.00 53.72 317 THR A N 1
ATOM 2539 C CA . THR A 1 317 ? -7.970 -6.831 -9.689 1.00 53.72 317 THR A CA 1
ATOM 2540 C C . THR A 1 317 ? -6.635 -6.679 -10.429 1.00 53.72 317 THR A C 1
ATOM 2542 O O . THR A 1 317 ? -5.819 -7.597 -10.429 1.00 53.72 317 THR A O 1
ATOM 2545 N N . ALA A 1 318 ? -6.446 -5.575 -11.154 1.00 48.56 318 ALA A N 1
ATOM 2546 C CA . ALA A 1 318 ? -5.609 -5.563 -12.345 1.00 48.56 318 ALA A CA 1
ATOM 2547 C C . ALA A 1 318 ? -4.313 -4.758 -12.178 1.00 48.56 318 ALA A C 1
ATOM 2549 O O . ALA A 1 318 ? -4.354 -3.574 -11.843 1.00 48.56 318 ALA A O 1
ATOM 2550 N N . ASN A 1 319 ? -3.186 -5.388 -12.538 1.00 48.03 319 ASN A N 1
ATOM 2551 C CA . ASN A 1 319 ? -1.899 -4.726 -12.760 1.00 48.03 319 ASN A CA 1
ATOM 2552 C C . ASN A 1 319 ? -1.998 -3.774 -13.954 1.00 48.03 319 ASN A C 1
ATOM 2554 O O . ASN A 1 319 ? -1.709 -4.170 -15.085 1.00 48.03 319 ASN A O 1
ATOM 2558 N N . VAL A 1 320 ? -2.443 -2.544 -13.719 1.00 48.84 320 VAL A N 1
ATOM 2559 C CA . VAL A 1 320 ? -2.657 -1.544 -14.765 1.00 48.84 320 VAL A CA 1
ATOM 2560 C C . VAL A 1 320 ? -1.910 -0.278 -14.373 1.00 48.84 320 VAL A C 1
ATOM 2562 O O . VAL A 1 320 ? -2.200 0.358 -13.363 1.00 48.84 320 VAL A O 1
ATOM 2565 N N . GLU A 1 321 ? -0.938 0.106 -15.197 1.00 48.84 321 GLU A N 1
ATOM 2566 C CA . GLU A 1 321 ? -0.126 1.304 -14.949 1.00 48.84 321 GLU A CA 1
ATOM 2567 C C . GLU A 1 321 ? -0.936 2.603 -15.071 1.00 48.84 321 GLU A C 1
ATOM 2569 O O . GLU A 1 321 ? -0.619 3.589 -14.412 1.00 48.84 321 GLU A O 1
ATOM 2574 N N . ASN A 1 322 ? -2.020 2.560 -15.852 1.00 47.22 322 ASN A N 1
ATOM 2575 C CA . ASN A 1 322 ? -2.915 3.670 -16.169 1.00 47.22 322 ASN A CA 1
ATOM 2576 C C . ASN A 1 322 ? -4.351 3.459 -15.635 1.00 47.22 322 ASN A C 1
ATOM 2578 O O . ASN A 1 322 ? -5.326 3.651 -16.363 1.00 47.22 322 ASN A O 1
ATOM 2582 N N . ILE A 1 323 ? -4.525 3.089 -14.355 1.00 49.22 323 ILE A N 1
ATOM 2583 C CA . ILE A 1 323 ? -5.850 3.221 -13.714 1.00 49.22 323 ILE A CA 1
ATOM 2584 C C . ILE A 1 323 ? -6.113 4.707 -13.464 1.00 49.22 323 ILE A C 1
ATOM 2586 O O . ILE A 1 323 ? -5.826 5.241 -12.391 1.00 49.22 323 ILE A O 1
ATOM 2590 N N . LEU A 1 324 ? -6.724 5.372 -14.444 1.00 48.12 324 LEU A N 1
ATOM 2591 C CA . LEU A 1 324 ? -7.506 6.571 -14.167 1.00 48.12 324 LEU A CA 1
ATOM 2592 C C . LEU A 1 324 ? -8.585 6.180 -13.147 1.00 48.12 324 LEU A C 1
ATOM 2594 O O . LEU A 1 324 ? -9.350 5.247 -13.390 1.00 48.12 324 LEU A O 1
ATOM 2598 N N . GLU A 1 325 ? -8.655 6.884 -12.010 1.00 49.25 325 GLU A N 1
ATOM 2599 C CA . GLU A 1 325 ? -9.568 6.545 -10.898 1.00 49.25 325 GLU A CA 1
ATOM 2600 C C . GLU A 1 325 ? -11.043 6.450 -11.329 1.00 49.25 325 GLU A C 1
ATOM 2602 O O . GLU A 1 325 ? -11.818 5.757 -10.684 1.00 49.25 325 GLU A O 1
ATOM 2607 N N . ILE A 1 326 ? -11.395 7.065 -12.462 1.00 50.59 326 ILE A N 1
ATOM 2608 C CA . ILE A 1 326 ? -12.696 7.008 -13.145 1.00 50.59 326 ILE A CA 1
ATOM 2609 C C . ILE A 1 326 ? -13.159 5.563 -13.434 1.00 50.59 326 ILE A C 1
ATOM 2611 O O . ILE A 1 326 ? -14.359 5.299 -13.421 1.00 50.59 326 ILE A O 1
ATOM 2615 N N . TYR A 1 327 ? -12.237 4.622 -13.677 1.00 56.62 327 TYR A N 1
ATOM 2616 C CA . TYR A 1 327 ? -12.565 3.226 -14.008 1.00 56.62 327 TYR A CA 1
ATOM 2617 C C . TYR A 1 327 ? -12.548 2.268 -12.806 1.00 56.62 327 TYR A C 1
ATOM 2619 O O . TYR A 1 327 ? -12.989 1.124 -12.934 1.00 56.62 327 TYR A O 1
ATOM 2627 N N . ALA A 1 328 ? -12.063 2.710 -11.643 1.00 68.19 328 ALA A N 1
ATOM 2628 C CA . ALA A 1 328 ? -12.004 1.895 -10.433 1.00 68.19 328 ALA A CA 1
ATOM 2629 C C . ALA A 1 328 ? -13.133 2.275 -9.471 1.00 68.19 328 ALA A C 1
ATOM 2631 O O . ALA A 1 328 ? -13.200 3.407 -8.991 1.00 68.19 328 ALA A O 1
ATOM 2632 N N . LYS A 1 329 ? -13.999 1.314 -9.131 1.00 78.75 329 LYS A N 1
ATOM 2633 C CA . LYS A 1 329 ? -14.935 1.492 -8.022 1.00 78.75 329 LYS A CA 1
ATOM 2634 C C . LYS A 1 329 ? -14.222 1.163 -6.717 1.00 78.75 329 LYS A C 1
ATOM 2636 O O . LYS A 1 329 ? -13.913 0.002 -6.450 1.00 78.75 329 LYS A O 1
ATOM 2641 N N . TYR A 1 330 ? -14.042 2.188 -5.898 1.00 87.38 330 TYR A N 1
ATOM 2642 C CA . TYR A 1 330 ? -13.481 2.091 -4.558 1.00 87.38 330 TYR A CA 1
ATOM 2643 C C . TYR A 1 330 ? -14.521 1.721 -3.506 1.00 87.38 330 TYR A C 1
ATOM 2645 O O . TYR A 1 330 ? -15.698 2.047 -3.639 1.00 87.38 330 TYR A O 1
ATOM 2653 N N . LEU A 1 331 ? -14.062 1.086 -2.429 1.00 91.81 331 LEU A N 1
ATOM 2654 C CA . LEU A 1 331 ? -14.851 0.902 -1.220 1.00 91.81 331 LEU A CA 1
ATOM 2655 C C . LEU A 1 331 ? -14.898 2.213 -0.426 1.00 91.81 331 LEU A C 1
ATOM 2657 O O . LEU A 1 331 ? -13.864 2.719 0.018 1.00 91.81 331 LEU A O 1
ATOM 2661 N N . HIS A 1 332 ? -16.101 2.731 -0.208 1.00 94.06 332 HIS A N 1
ATOM 2662 C CA . HIS A 1 332 ? -16.341 3.918 0.613 1.00 94.06 332 HIS A CA 1
ATOM 2663 C C . HIS A 1 332 ? -16.820 3.560 2.027 1.00 94.06 332 HIS A C 1
ATOM 2665 O O . HIS A 1 332 ? -17.265 2.439 2.287 1.00 94.06 332 HIS A O 1
ATOM 2671 N N . ILE A 1 333 ? -16.759 4.524 2.952 1.00 94.75 333 ILE A N 1
ATOM 2672 C CA . ILE A 1 333 ? -17.262 4.366 4.326 1.00 94.75 333 ILE A CA 1
ATOM 2673 C C . ILE A 1 333 ? -18.757 4.000 4.351 1.00 94.75 333 ILE A C 1
ATOM 2675 O O . ILE A 1 333 ? -19.171 3.180 5.176 1.00 94.75 333 ILE A O 1
ATOM 2679 N N . SER A 1 334 ? -19.563 4.547 3.439 1.00 94.62 334 SER A N 1
ATOM 2680 C CA . SER A 1 334 ? -20.986 4.197 3.307 1.00 94.62 334 SER A CA 1
ATOM 2681 C C . SER A 1 334 ? -21.248 2.738 2.894 1.00 94.62 334 SER A C 1
ATOM 2683 O O . SER A 1 334 ? -22.318 2.205 3.193 1.00 94.62 334 SER A O 1
ATOM 2685 N N . GLU A 1 335 ? -20.273 2.071 2.265 1.00 95.38 335 GLU A N 1
ATOM 2686 C CA . GLU A 1 335 ? -20.398 0.733 1.664 1.00 95.38 335 GLU A CA 1
ATOM 2687 C C . GLU A 1 335 ? -19.802 -0.404 2.522 1.00 95.38 335 GLU A C 1
ATOM 2689 O O . GLU A 1 335 ? -19.747 -1.561 2.094 1.00 95.38 335 GLU A O 1
ATOM 2694 N N . ILE A 1 336 ? -19.343 -0.103 3.741 1.00 96.19 336 ILE A N 1
ATOM 2695 C CA . ILE A 1 336 ? -18.755 -1.090 4.661 1.00 96.19 336 ILE A CA 1
ATOM 2696 C C . ILE A 1 336 ? -19.756 -2.211 4.974 1.00 96.19 336 ILE A C 1
ATOM 2698 O O . ILE A 1 336 ? -20.884 -1.943 5.384 1.00 96.19 336 ILE A O 1
ATOM 2702 N N . SER A 1 337 ? -19.323 -3.471 4.865 1.00 94.94 337 SER A N 1
ATOM 2703 C CA . SER A 1 337 ? -20.130 -4.647 5.226 1.00 94.94 337 SER A CA 1
ATOM 2704 C C . SER A 1 337 ? -19.978 -5.097 6.687 1.00 94.94 337 SER A C 1
ATOM 2706 O O . SER A 1 337 ? -20.828 -5.827 7.192 1.00 94.94 337 SER A O 1
ATOM 2708 N N . ASP A 1 338 ? -18.926 -4.665 7.392 1.00 94.19 338 ASP A N 1
ATOM 2709 C CA . ASP A 1 338 ? -18.679 -5.039 8.789 1.00 94.19 338 ASP A CA 1
ATOM 2710 C C . ASP A 1 338 ? -19.576 -4.266 9.774 1.00 94.19 338 ASP A C 1
ATOM 2712 O O . ASP A 1 338 ? -19.389 -3.071 10.011 1.00 94.19 338 ASP A O 1
ATOM 2716 N N . ASP A 1 339 ? -20.529 -4.963 10.399 1.00 93.56 339 ASP A N 1
ATOM 2717 C CA . ASP A 1 339 ? -21.479 -4.387 11.366 1.00 93.56 339 ASP A CA 1
ATOM 2718 C C . ASP A 1 339 ? -20.805 -3.647 12.535 1.00 93.56 339 ASP A C 1
ATOM 2720 O O . ASP A 1 339 ? -21.305 -2.609 12.978 1.00 93.56 339 ASP A O 1
ATOM 2724 N N . LEU A 1 340 ? -19.680 -4.168 13.040 1.00 92.31 340 LEU A N 1
ATOM 2725 C CA . LEU A 1 340 ? -18.954 -3.574 14.165 1.00 92.31 340 LEU A CA 1
ATOM 2726 C C . LEU A 1 340 ? -18.324 -2.234 13.759 1.00 92.31 340 LEU A C 1
ATOM 2728 O O . LEU A 1 340 ? -18.491 -1.238 14.466 1.00 92.31 340 LEU A O 1
ATOM 2732 N N . MET A 1 341 ? -17.658 -2.183 12.601 1.00 95.50 341 MET A N 1
ATOM 2733 C CA . MET A 1 341 ? -17.115 -0.940 12.047 1.00 95.50 341 MET A CA 1
ATOM 2734 C C . MET A 1 341 ? -18.228 0.077 11.728 1.00 95.50 341 MET A C 1
ATOM 2736 O O . MET A 1 341 ? -18.123 1.239 12.119 1.00 95.50 341 MET A O 1
ATOM 2740 N N . ARG A 1 342 ? -19.349 -0.349 11.122 1.00 95.75 342 ARG A N 1
ATOM 2741 C CA . ARG A 1 342 ? -20.523 0.521 10.880 1.00 95.75 342 ARG A CA 1
ATOM 2742 C C . ARG A 1 342 ? -21.110 1.106 12.166 1.00 95.75 342 ARG A C 1
ATOM 2744 O O . ARG A 1 342 ? -21.556 2.253 12.172 1.00 95.75 342 ARG A O 1
ATOM 2751 N N . ALA A 1 343 ? -21.153 0.328 13.248 1.00 95.56 343 ALA A N 1
ATOM 2752 C CA . ALA A 1 343 ? -21.615 0.810 14.546 1.00 95.56 343 ALA A CA 1
ATOM 2753 C C . ALA A 1 343 ? -20.637 1.836 15.140 1.00 95.56 343 ALA A C 1
ATOM 2755 O O . ALA A 1 343 ? -21.064 2.914 15.551 1.00 95.56 343 ALA A O 1
ATOM 2756 N N . ALA A 1 344 ? -19.337 1.536 15.108 1.00 96.25 344 ALA A N 1
ATOM 2757 C CA . ALA A 1 344 ? -18.274 2.411 15.596 1.00 96.25 344 ALA A CA 1
ATOM 2758 C C . ALA A 1 344 ? -18.228 3.776 14.902 1.00 96.25 344 ALA A C 1
ATOM 2760 O O . ALA A 1 344 ? -18.049 4.797 15.565 1.00 96.25 344 ALA A O 1
ATOM 2761 N N . LEU A 1 345 ? -18.410 3.815 13.581 1.00 96.06 345 LEU A N 1
ATOM 2762 C CA . LEU A 1 345 ? -18.278 5.040 12.788 1.00 96.06 345 LEU A CA 1
ATOM 2763 C C . LEU A 1 345 ? -19.290 6.133 13.158 1.00 96.06 345 LEU A C 1
ATOM 2765 O O . LEU A 1 345 ? -19.003 7.309 12.964 1.00 96.06 345 LEU A O 1
ATOM 2769 N N . LYS A 1 346 ? -20.407 5.782 13.809 1.00 95.69 346 LYS A N 1
ATOM 2770 C CA . LYS A 1 346 ? -21.353 6.747 14.405 1.00 95.69 346 LYS A CA 1
ATOM 2771 C C . LYS A 1 346 ? -20.733 7.606 15.517 1.00 95.69 346 LYS A C 1
ATOM 2773 O O . LYS A 1 346 ? -21.286 8.645 15.864 1.00 95.69 346 LYS A O 1
ATOM 2778 N N . HIS A 1 347 ? -19.606 7.169 16.077 1.00 95.94 347 HIS A N 1
ATOM 2779 C CA . HIS A 1 347 ? -18.868 7.836 17.150 1.00 95.94 347 HIS A CA 1
ATOM 2780 C C . HIS A 1 347 ? -17.560 8.486 16.662 1.00 95.94 347 HIS A C 1
ATOM 2782 O O . HIS A 1 347 ? -16.888 9.166 17.437 1.00 95.94 347 HIS A O 1
ATOM 2788 N N . VAL A 1 348 ? -17.197 8.299 15.387 1.00 94.75 348 VAL A N 1
ATOM 2789 C CA . VAL A 1 348 ? -15.958 8.808 14.788 1.00 94.75 348 VAL A CA 1
ATOM 2790 C C . VAL A 1 348 ? -16.207 10.177 14.161 1.00 94.75 348 VAL A C 1
ATOM 2792 O O . VAL A 1 348 ? -17.036 10.325 13.270 1.00 94.75 348 VAL A O 1
ATOM 2795 N N . ASN A 1 349 ? -15.437 11.183 14.578 1.00 92.75 349 ASN A N 1
ATOM 2796 C CA . ASN A 1 349 ? -15.424 12.492 13.924 1.00 92.75 349 ASN A CA 1
ATOM 2797 C C . ASN A 1 349 ? -14.091 12.698 13.190 1.00 92.75 349 ASN A C 1
ATOM 2799 O O . ASN A 1 349 ? -13.088 13.080 13.802 1.00 92.75 349 ASN A O 1
ATOM 2803 N N . LEU A 1 350 ? -14.098 12.450 11.876 1.00 91.00 350 LEU A N 1
ATOM 2804 C CA . LEU A 1 350 ? -12.933 12.615 11.000 1.00 91.00 350 LEU A CA 1
ATOM 2805 C C . LEU A 1 350 ? -12.546 14.086 10.780 1.00 91.00 350 LEU A C 1
ATOM 2807 O O . LEU A 1 350 ? -11.368 14.366 10.580 1.00 91.00 350 LEU A O 1
ATOM 2811 N N . GLN A 1 351 ? -13.486 15.032 10.917 1.00 88.94 351 GLN A N 1
ATOM 2812 C CA . GLN A 1 351 ? -13.218 16.466 10.727 1.00 88.94 351 GLN A CA 1
ATOM 2813 C C . GLN A 1 351 ? -12.178 17.001 11.717 1.00 88.94 351 GLN A C 1
ATOM 2815 O O . GLN A 1 351 ? -11.426 17.918 11.396 1.00 88.94 351 GLN A O 1
ATOM 2820 N N . ARG A 1 352 ? -12.069 16.385 12.903 1.00 87.62 352 ARG A N 1
ATOM 2821 C CA . ARG A 1 352 ? -11.013 16.704 13.878 1.00 87.62 352 ARG A CA 1
ATOM 2822 C C . ARG A 1 352 ? -9.602 16.450 13.335 1.00 87.62 352 ARG A C 1
ATOM 2824 O O . ARG A 1 352 ? -8.673 17.109 13.783 1.00 87.62 352 ARG A O 1
ATOM 2831 N N . LEU A 1 353 ? -9.439 15.533 12.379 1.00 89.50 353 LEU A N 1
ATOM 2832 C CA . LEU A 1 353 ? -8.155 15.157 11.772 1.00 89.50 353 LEU A CA 1
ATOM 2833 C C . LEU A 1 353 ? -7.864 15.886 10.443 1.00 89.50 353 LEU A C 1
ATOM 2835 O O . LEU A 1 353 ? -6.874 15.568 9.779 1.00 89.50 353 LEU A O 1
ATOM 2839 N N . HIS A 1 354 ? -8.698 16.861 10.051 1.00 83.44 354 HIS A N 1
ATOM 2840 C CA . HIS A 1 354 ? -8.450 17.699 8.870 1.00 83.44 354 HIS A CA 1
ATOM 2841 C C . HIS A 1 354 ? -7.217 18.607 9.036 1.00 83.44 354 HIS A C 1
ATOM 2843 O O . HIS A 1 354 ? -6.544 18.894 8.047 1.00 83.44 354 HIS A O 1
ATOM 2849 N N . ASP A 1 355 ? -6.898 19.047 10.261 1.00 84.44 355 ASP A N 1
ATOM 2850 C CA . ASP A 1 355 ? -5.662 19.792 10.535 1.00 84.44 355 ASP A CA 1
ATOM 2851 C C . ASP A 1 355 ? -4.442 18.874 10.320 1.00 84.44 355 ASP A C 1
ATOM 2853 O O . ASP A 1 355 ? -4.327 17.845 10.997 1.00 84.44 355 ASP A O 1
ATOM 2857 N N . PRO A 1 356 ? -3.510 19.214 9.405 1.00 78.94 356 PRO A N 1
ATOM 2858 C CA . PRO A 1 356 ? -2.327 18.403 9.153 1.00 78.94 356 PRO A CA 1
ATOM 2859 C C . PRO A 1 356 ? -1.389 18.261 10.357 1.00 78.94 356 PRO A C 1
ATOM 2861 O O . PRO A 1 356 ? -0.615 17.303 10.396 1.00 78.94 356 PRO A O 1
ATOM 2864 N N . ASN A 1 357 ? -1.470 19.168 11.335 1.00 83.31 357 ASN A N 1
ATOM 2865 C CA . ASN A 1 357 ? -0.678 19.124 12.562 1.00 83.31 357 ASN A CA 1
ATOM 2866 C C . ASN A 1 357 ? -1.328 18.269 13.660 1.00 83.31 357 ASN A C 1
ATOM 2868 O O . ASN A 1 357 ? -0.678 17.971 14.664 1.00 83.31 357 ASN A O 1
ATOM 2872 N N . ASN A 1 358 ? -2.587 17.847 13.492 1.00 85.62 358 ASN A N 1
ATOM 2873 C CA . ASN A 1 358 ? -3.276 17.058 14.503 1.00 85.62 358 ASN A CA 1
ATOM 2874 C C . ASN A 1 358 ? -2.888 15.573 14.428 1.00 85.62 358 ASN A C 1
ATOM 2876 O O . ASN A 1 358 ? -3.442 14.790 13.654 1.00 85.62 358 ASN A O 1
ATOM 2880 N N . THR A 1 359 ? -1.947 15.186 15.286 1.00 79.31 359 THR A N 1
ATOM 2881 C CA . THR A 1 359 ? -1.523 13.797 15.524 1.00 79.31 359 THR A CA 1
ATOM 2882 C C . THR A 1 359 ? -2.204 13.162 16.743 1.00 79.31 359 THR A C 1
ATOM 2884 O O . THR A 1 359 ? -1.849 12.050 17.137 1.00 79.31 359 THR A O 1
ATOM 2887 N N . GLN A 1 360 ? -3.182 13.837 17.362 1.00 89.88 360 GLN A N 1
ATOM 2888 C CA . GLN A 1 360 ? -3.883 13.325 18.536 1.00 89.88 360 GLN A CA 1
ATOM 2889 C C . GLN A 1 360 ? -4.703 12.075 18.188 1.00 89.88 360 GLN A C 1
ATOM 2891 O O . GLN A 1 360 ? -5.420 12.029 17.187 1.00 89.88 360 GLN A O 1
ATOM 2896 N N . MET A 1 361 ? -4.641 11.072 19.067 1.00 92.00 361 MET A N 1
ATOM 2897 C CA . MET A 1 361 ? -5.544 9.927 19.020 1.00 92.00 361 MET A CA 1
ATOM 2898 C C . MET A 1 361 ? -6.834 10.222 19.783 1.00 92.00 361 MET A C 1
ATOM 2900 O O . MET A 1 361 ? -6.800 10.581 20.962 1.00 92.00 361 MET A O 1
ATOM 2904 N N . TYR A 1 362 ? -7.966 10.046 19.105 1.00 94.38 362 TYR A N 1
ATOM 2905 C CA . TYR A 1 362 ? -9.299 10.141 19.690 1.00 94.38 362 TYR A CA 1
ATOM 2906 C C . TYR A 1 362 ? -9.875 8.753 19.911 1.00 94.38 362 TYR A C 1
ATOM 2908 O O . TYR A 1 362 ? -9.757 7.895 19.041 1.00 94.38 362 TYR A O 1
ATOM 2916 N N . ASN A 1 363 ? -10.540 8.567 21.051 1.00 92.88 363 ASN A N 1
ATOM 2917 C CA . ASN A 1 363 ? -11.177 7.312 21.430 1.00 92.88 363 ASN A CA 1
ATOM 2918 C C . ASN A 1 363 ? -12.640 7.584 21.806 1.00 92.88 363 ASN A C 1
ATOM 2920 O O . ASN A 1 363 ? -12.939 8.619 22.406 1.00 92.88 363 ASN A O 1
ATOM 2924 N N . ALA A 1 364 ? -13.531 6.639 21.522 1.00 92.94 364 ALA A N 1
ATOM 2925 C CA . ALA A 1 364 ? -14.904 6.634 22.012 1.00 92.94 364 ALA A CA 1
ATOM 2926 C C . ALA A 1 364 ? -15.326 5.213 22.404 1.00 92.94 364 ALA A C 1
ATOM 2928 O O . ALA A 1 364 ? -15.070 4.257 21.669 1.00 92.94 364 ALA A O 1
ATOM 2929 N N . THR A 1 365 ? -15.991 5.081 23.550 1.00 90.62 365 THR A N 1
ATOM 2930 C CA . THR A 1 365 ? -16.647 3.845 23.988 1.00 90.62 365 THR A CA 1
ATOM 2931 C C . THR A 1 365 ? -18.135 3.886 23.639 1.00 90.62 365 THR A C 1
ATOM 2933 O O . THR A 1 365 ? -18.770 4.940 23.665 1.00 90.62 365 THR A O 1
ATOM 2936 N N . PHE A 1 366 ? -18.692 2.736 23.267 1.00 91.94 366 PHE A N 1
ATOM 2937 C CA . PHE A 1 366 ? -20.090 2.573 22.872 1.00 91.94 366 PHE A CA 1
ATOM 2938 C C . PHE A 1 366 ? -20.579 1.152 23.183 1.00 91.94 366 PHE A C 1
ATOM 2940 O O . PHE A 1 366 ? -19.781 0.262 23.470 1.00 91.94 366 PHE A O 1
ATOM 2947 N N . THR A 1 367 ? -21.891 0.921 23.132 1.00 89.69 367 THR A N 1
ATOM 2948 C CA . THR A 1 367 ? -22.476 -0.415 23.329 1.00 89.69 367 THR A CA 1
ATOM 2949 C C . THR A 1 367 ? -22.803 -1.051 21.981 1.00 89.69 367 THR A C 1
ATOM 2951 O O . THR A 1 367 ? -23.452 -0.436 21.136 1.00 89.69 367 THR A O 1
ATOM 2954 N N . TYR A 1 368 ? -22.397 -2.304 21.788 1.00 88.12 368 TYR A N 1
ATOM 2955 C CA . TYR A 1 368 ? -22.652 -3.088 20.582 1.00 88.12 368 TYR A CA 1
ATOM 2956 C C . TYR A 1 368 ? -23.068 -4.506 20.972 1.00 88.12 368 TYR A C 1
ATOM 2958 O O . TYR A 1 368 ? -22.354 -5.174 21.708 1.00 88.12 368 TYR A O 1
ATOM 2966 N N . ARG A 1 369 ? -24.247 -4.960 20.519 1.00 87.12 369 ARG A N 1
ATOM 2967 C CA . ARG A 1 369 ? -24.806 -6.297 20.833 1.00 87.12 369 ARG A CA 1
ATOM 2968 C C . ARG A 1 369 ? -24.753 -6.656 22.338 1.00 87.12 369 ARG A C 1
ATOM 2970 O O . ARG A 1 369 ? -24.446 -7.784 22.699 1.00 87.12 369 ARG A O 1
ATOM 2977 N N . ALA A 1 370 ? -25.063 -5.678 23.198 1.00 81.56 370 ALA A N 1
ATOM 2978 C CA . ALA A 1 370 ? -24.968 -5.723 24.669 1.00 81.56 370 ALA A CA 1
ATOM 2979 C C . ALA A 1 370 ? -23.548 -5.847 25.274 1.00 81.56 370 ALA A C 1
ATOM 2981 O O . ALA A 1 370 ? -23.414 -5.811 26.495 1.00 81.56 370 ALA A O 1
ATOM 2982 N N . ASN A 1 371 ? -22.496 -5.891 24.453 1.00 79.88 371 ASN A N 1
ATOM 2983 C CA . ASN A 1 371 ? -21.101 -5.766 24.874 1.00 79.88 371 ASN A CA 1
ATOM 2984 C C . ASN A 1 371 ? -20.638 -4.300 24.836 1.00 79.88 371 ASN A C 1
ATOM 2986 O O . ASN A 1 371 ? -21.202 -3.462 24.124 1.00 79.88 371 ASN A O 1
ATOM 2990 N N . ASN A 1 372 ? -19.557 -3.995 25.554 1.00 84.12 372 ASN A N 1
ATOM 2991 C CA . ASN A 1 372 ? -18.839 -2.734 25.373 1.00 84.12 372 ASN A CA 1
ATOM 2992 C C . ASN A 1 372 ? -17.952 -2.822 24.126 1.00 84.12 372 ASN A C 1
ATOM 2994 O O . ASN A 1 372 ? -17.323 -3.844 23.870 1.00 84.12 372 ASN A O 1
ATOM 2998 N N . ALA A 1 373 ? -17.855 -1.740 23.367 1.00 88.56 373 ALA A N 1
ATOM 2999 C CA . ALA A 1 373 ? -16.966 -1.607 22.224 1.00 88.56 373 ALA A CA 1
ATOM 3000 C C . ALA A 1 373 ? -16.248 -0.254 22.275 1.00 88.56 373 ALA A C 1
ATOM 3002 O O . ALA A 1 373 ? -16.724 0.704 22.883 1.00 88.56 373 ALA A O 1
ATOM 3003 N N . MET A 1 374 ? -15.054 -0.199 21.696 1.00 90.88 374 MET A N 1
ATOM 3004 C CA . MET A 1 374 ? -14.222 0.998 21.650 1.00 90.88 374 MET A CA 1
ATOM 3005 C C . MET A 1 374 ? -13.724 1.194 20.232 1.00 90.88 374 MET A C 1
ATOM 3007 O O . MET A 1 374 ? -13.195 0.260 19.629 1.00 90.88 374 MET A O 1
ATOM 3011 N N . VAL A 1 375 ? -13.841 2.425 19.748 1.00 94.19 375 VAL A N 1
ATOM 3012 C CA . VAL A 1 375 ? -13.198 2.891 18.525 1.00 94.19 375 VAL A CA 1
ATOM 3013 C C . VAL A 1 375 ? -12.127 3.914 18.862 1.00 94.19 375 VAL A C 1
ATOM 3015 O O . VAL A 1 375 ? -12.381 4.838 19.633 1.00 94.19 375 VAL A O 1
ATOM 3018 N N . SER A 1 376 ? -10.953 3.761 18.257 1.00 94.44 376 SER A N 1
ATOM 3019 C CA . SER A 1 376 ? -9.915 4.789 18.228 1.00 94.44 376 SER A CA 1
ATOM 3020 C C . SER A 1 376 ? -9.649 5.214 16.791 1.00 94.44 376 SER A C 1
ATOM 3022 O O . SER A 1 376 ? -9.587 4.368 15.895 1.00 94.44 376 SER A O 1
ATOM 3024 N N . TRP A 1 377 ? -9.476 6.514 16.565 1.00 95.31 377 TRP A N 1
ATOM 3025 C CA . TRP A 1 377 ? -9.113 7.069 15.265 1.00 95.31 377 TRP A CA 1
ATOM 3026 C C . TRP A 1 377 ? -8.058 8.165 15.395 1.00 95.31 377 TRP A C 1
ATOM 3028 O O . TRP A 1 377 ? -8.078 8.973 16.326 1.00 95.31 377 TRP A O 1
ATOM 3038 N N . TYR A 1 378 ? -7.101 8.161 14.469 1.00 94.88 378 TYR A N 1
ATOM 3039 C CA . TYR A 1 378 ? -5.963 9.078 14.476 1.00 94.88 378 TYR A CA 1
ATOM 3040 C C . TYR A 1 378 ? -5.336 9.212 13.089 1.00 94.88 378 TYR A C 1
ATOM 3042 O O . TYR A 1 378 ? -5.448 8.324 12.239 1.00 94.88 378 TYR A O 1
ATOM 3050 N N . ARG A 1 379 ? -4.640 10.329 12.878 1.00 93.31 379 ARG A N 1
ATOM 3051 C CA . ARG A 1 379 ? -3.788 10.567 11.712 1.00 93.31 379 ARG A CA 1
ATOM 3052 C C . ARG A 1 379 ? -2.440 9.884 11.946 1.00 93.31 379 ARG A C 1
ATOM 3054 O O . ARG A 1 379 ? -1.723 10.230 12.880 1.00 93.31 379 ARG A O 1
ATOM 3061 N N . PHE A 1 380 ? -2.099 8.913 11.109 1.00 91.94 380 PHE A N 1
ATOM 3062 C CA . PHE A 1 380 ? -0.793 8.262 11.101 1.00 91.94 380 PHE A CA 1
ATOM 3063 C C . PHE A 1 380 ? 0.099 8.884 10.027 1.00 91.94 380 PHE A C 1
ATOM 3065 O O . PHE A 1 380 ? -0.342 9.080 8.895 1.00 91.94 380 PHE A O 1
ATOM 3072 N N . VAL A 1 381 ? 1.363 9.131 10.370 1.00 89.62 381 VAL A N 1
ATOM 3073 C CA . VAL A 1 381 ? 2.428 9.496 9.429 1.00 89.62 381 VAL A CA 1
ATOM 3074 C C . VAL A 1 381 ? 3.636 8.614 9.737 1.00 89.62 381 VAL A C 1
ATOM 3076 O O . VAL A 1 381 ? 4.155 8.662 10.851 1.00 89.62 381 VAL A O 1
ATOM 3079 N N . SER A 1 382 ? 4.098 7.817 8.772 1.00 88.44 382 SER A N 1
ATOM 3080 C CA . SER A 1 382 ? 5.319 7.023 8.934 1.00 88.44 382 SER A CA 1
ATOM 3081 C C . SER A 1 382 ? 6.521 7.964 9.081 1.00 88.44 382 SER A C 1
ATOM 3083 O O . SER A 1 382 ? 6.755 8.794 8.195 1.00 88.44 382 SER A O 1
ATOM 3085 N N . PRO A 1 383 ? 7.319 7.859 10.159 1.00 81.12 383 PRO A N 1
ATOM 3086 C CA . PRO A 1 383 ? 8.446 8.760 10.357 1.00 81.12 383 PRO A CA 1
ATOM 3087 C C . PRO A 1 383 ? 9.577 8.525 9.345 1.00 81.12 383 PRO A C 1
ATOM 3089 O O . PRO A 1 383 ? 10.252 9.499 8.990 1.00 81.12 383 PRO A O 1
ATOM 3092 N N . GLN A 1 384 ? 9.753 7.279 8.874 1.00 81.25 384 GLN A N 1
ATOM 3093 C CA . GLN A 1 384 ? 10.771 6.877 7.896 1.00 81.25 384 GLN A CA 1
ATOM 3094 C C . GLN A 1 384 ? 10.329 7.164 6.458 1.00 81.25 384 GLN A C 1
ATOM 3096 O O . GLN A 1 384 ? 11.061 7.807 5.703 1.00 81.25 384 GLN A O 1
ATOM 3101 N N . SER A 1 385 ? 9.129 6.701 6.092 1.00 80.31 385 SER A N 1
ATOM 3102 C CA . SER A 1 385 ? 8.668 6.707 4.705 1.00 80.31 385 SER A CA 1
ATOM 3103 C C . SER A 1 385 ? 7.871 7.967 4.351 1.00 80.31 385 SER A C 1
ATOM 3105 O O . SER A 1 385 ? 7.894 8.414 3.212 1.00 80.31 385 SER A O 1
ATOM 3107 N N . GLY A 1 386 ? 7.212 8.603 5.326 1.00 80.88 386 GLY A N 1
ATOM 3108 C CA . GLY A 1 386 ? 6.308 9.740 5.111 1.00 80.88 386 GLY A CA 1
ATOM 3109 C C . GLY A 1 386 ? 4.926 9.367 4.576 1.00 80.88 386 GLY A C 1
ATOM 3110 O O . GLY A 1 386 ? 4.108 10.262 4.369 1.00 80.88 386 GLY A O 1
ATOM 3111 N N . TYR A 1 387 ? 4.643 8.071 4.401 1.00 86.38 387 TYR A N 1
ATOM 3112 C CA . TYR A 1 387 ? 3.292 7.578 4.148 1.00 86.38 387 TYR A CA 1
ATOM 3113 C C . TYR A 1 387 ? 2.310 8.096 5.208 1.00 86.38 387 TYR A C 1
ATOM 3115 O O . TYR A 1 387 ? 2.613 8.074 6.402 1.00 86.38 387 TYR A O 1
ATOM 3123 N N . GLU A 1 388 ? 1.123 8.524 4.785 1.00 87.94 388 GLU A N 1
ATOM 3124 C CA . GLU A 1 388 ? 0.117 9.140 5.650 1.00 87.94 388 GLU A CA 1
ATOM 3125 C C . GLU A 1 388 ? -1.273 8.557 5.373 1.00 87.94 388 GLU A C 1
ATOM 3127 O O . GLU A 1 388 ? -1.717 8.494 4.228 1.00 87.94 388 GLU A O 1
ATOM 3132 N N . THR A 1 389 ? -1.969 8.170 6.442 1.00 90.94 389 THR A N 1
ATOM 3133 C CA . THR A 1 389 ? -3.328 7.603 6.429 1.00 90.94 389 THR A CA 1
ATOM 3134 C C . THR A 1 389 ? -4.066 8.041 7.691 1.00 90.94 389 THR A C 1
ATOM 3136 O O . THR A 1 389 ? -3.439 8.325 8.711 1.00 90.94 389 THR A O 1
ATOM 3139 N N . ILE A 1 390 ? -5.397 8.035 7.675 1.00 93.94 390 ILE A N 1
ATOM 3140 C CA . ILE A 1 390 ? -6.153 7.915 8.928 1.00 93.94 390 ILE A CA 1
ATOM 3141 C C . ILE A 1 390 ? -6.280 6.423 9.231 1.00 93.94 390 ILE A C 1
ATOM 3143 O O . ILE A 1 390 ? -6.521 5.625 8.323 1.00 93.94 390 ILE A O 1
ATOM 3147 N N . VAL A 1 391 ? -6.077 6.050 10.491 1.00 94.31 391 VAL A N 1
ATOM 3148 C CA . VAL A 1 391 ? -6.324 4.701 11.006 1.00 94.31 391 VAL A CA 1
ATOM 3149 C C . VAL A 1 391 ? -7.592 4.753 11.846 1.00 94.31 391 VAL A C 1
ATOM 3151 O O . VAL A 1 391 ? -7.714 5.623 12.707 1.00 94.31 391 VAL A O 1
ATOM 3154 N N . VAL A 1 392 ? -8.510 3.813 11.628 1.00 95.25 392 VAL A N 1
ATOM 3155 C CA . VAL A 1 392 ? -9.653 3.552 12.512 1.00 95.25 392 VAL A CA 1
ATOM 3156 C C . VAL A 1 392 ? -9.547 2.112 13.006 1.00 95.25 392 VAL A C 1
ATOM 3158 O O . VAL A 1 392 ? -9.460 1.179 12.209 1.00 95.25 392 VAL A O 1
ATOM 3161 N N . HIS A 1 393 ? -9.534 1.931 14.323 1.00 93.50 393 HIS A N 1
ATOM 3162 C CA . HIS A 1 393 ? -9.408 0.632 14.978 1.00 93.50 393 HIS A CA 1
ATOM 3163 C C . HIS A 1 393 ? -10.557 0.432 15.964 1.00 93.50 393 HIS A C 1
ATOM 3165 O O . HIS A 1 393 ? -10.787 1.278 16.828 1.00 93.50 393 HIS A O 1
ATOM 3171 N N . VAL A 1 394 ? -11.270 -0.688 15.842 1.00 92.88 394 VAL A N 1
ATOM 3172 C CA . VAL A 1 394 ? -12.455 -1.003 16.646 1.00 92.88 394 VAL A CA 1
ATOM 3173 C C . VAL A 1 394 ? -12.282 -2.347 17.337 1.00 92.88 394 VAL A C 1
ATOM 3175 O O . VAL A 1 394 ? -12.118 -3.367 16.674 1.00 92.88 394 VAL A O 1
ATOM 3178 N N . THR A 1 395 ? -12.393 -2.366 18.663 1.00 89.12 395 THR A N 1
ATOM 3179 C CA . THR A 1 395 ? -12.382 -3.599 19.467 1.00 89.12 395 THR A CA 1
ATOM 3180 C C . THR A 1 395 ? -13.712 -3.785 20.181 1.00 89.12 395 THR A C 1
ATOM 3182 O O . THR A 1 395 ? -14.208 -2.840 20.796 1.00 89.12 395 THR A O 1
ATOM 3185 N N . GLU A 1 396 ? -14.235 -5.007 20.178 1.00 85.00 396 GLU A N 1
ATOM 3186 C CA . GLU A 1 396 ? -15.354 -5.433 21.022 1.00 85.00 396 GLU A CA 1
ATOM 3187 C C . GLU A 1 396 ? -14.805 -6.100 22.298 1.00 85.00 396 GLU A C 1
ATOM 3189 O O . GLU A 1 396 ? -13.878 -6.908 22.246 1.00 85.00 396 GLU A O 1
ATOM 3194 N N . CYS A 1 397 ? -15.350 -5.739 23.456 1.00 71.38 397 CYS A N 1
ATOM 3195 C CA . CYS A 1 397 ? -15.013 -6.294 24.762 1.00 71.38 397 CYS A CA 1
ATOM 3196 C C . CYS A 1 397 ? -16.067 -7.341 25.141 1.00 71.38 397 CYS A C 1
ATOM 3198 O O . CYS A 1 397 ? -17.114 -7.014 25.700 1.00 71.38 397 CYS A O 1
ATOM 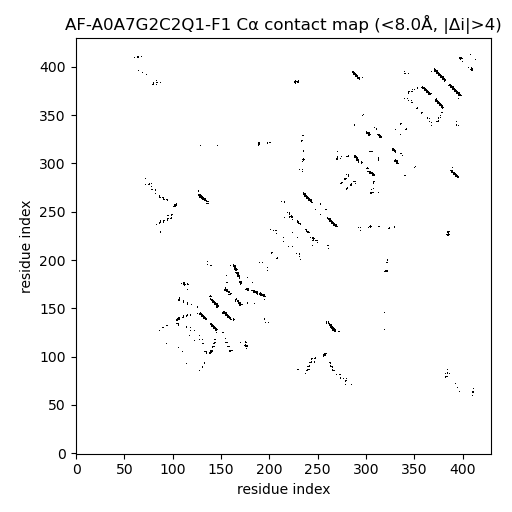3200 N N . TYR A 1 398 ? -15.779 -8.611 24.838 1.00 59.91 398 TYR A N 1
ATOM 3201 C CA . TYR A 1 398 ? -16.599 -9.735 25.290 1.00 59.91 398 TYR A CA 1
ATOM 3202 C C . TYR A 1 398 ? -16.491 -9.893 26.812 1.00 59.91 398 TYR A C 1
ATOM 3204 O O . TYR A 1 398 ? -15.414 -10.167 27.348 1.00 59.91 398 TYR A O 1
ATOM 3212 N N . THR A 1 399 ? -17.616 -9.771 27.511 1.00 42.66 399 THR A N 1
ATOM 3213 C CA . THR A 1 399 ? -17.741 -10.091 28.940 1.00 42.66 399 THR A CA 1
ATOM 3214 C C . THR A 1 399 ? -18.544 -11.378 29.098 1.00 42.66 399 THR A C 1
ATOM 3216 O O . THR A 1 399 ? -19.735 -11.395 28.795 1.00 42.66 399 THR A O 1
ATOM 3219 N N . SER A 1 400 ? -17.916 -12.467 29.552 1.00 39.81 400 SER A N 1
ATOM 3220 C CA . SER A 1 400 ? -18.601 -13.751 29.734 1.00 39.81 400 SER A CA 1
ATOM 3221 C C . SER A 1 400 ? -19.279 -13.868 31.103 1.00 39.81 400 SER A C 1
ATOM 3223 O O . SER A 1 400 ? -18.667 -13.653 32.148 1.00 39.81 400 SER A O 1
ATOM 3225 N N . THR A 1 401 ? -20.542 -14.292 31.096 1.00 35.56 401 THR A N 1
ATOM 3226 C CA . THR A 1 401 ? -21.324 -14.652 32.288 1.00 35.56 401 THR A CA 1
ATOM 3227 C C . THR A 1 401 ? -22.023 -16.001 32.077 1.00 35.56 401 THR A C 1
ATOM 3229 O O . THR A 1 401 ? -23.225 -16.062 31.843 1.00 35.56 401 THR A O 1
ATOM 3232 N N . GLY A 1 402 ? -21.288 -17.120 32.151 1.00 33.69 402 GLY A N 1
ATOM 3233 C CA . GLY A 1 402 ? -21.917 -18.452 32.124 1.00 33.69 402 GLY A CA 1
ATOM 3234 C C . GLY A 1 402 ? -21.025 -19.626 31.713 1.00 33.69 402 GLY A C 1
ATOM 3235 O O . GLY A 1 402 ? -19.933 -19.448 31.186 1.00 33.69 402 GLY A O 1
ATOM 3236 N N . GLN A 1 403 ? -21.523 -20.843 31.962 1.00 30.02 403 GLN A N 1
ATOM 3237 C CA . GLN A 1 403 ? -20.802 -22.125 31.849 1.00 30.02 403 GLN A CA 1
ATOM 3238 C C . GLN A 1 403 ? -20.610 -22.685 30.423 1.00 30.02 403 GLN A C 1
ATOM 3240 O O . GLN A 1 403 ? -20.129 -23.807 30.284 1.00 30.02 403 GLN A O 1
ATOM 3245 N N . TYR A 1 404 ? -20.954 -21.950 29.362 1.00 29.42 404 TYR A N 1
ATOM 3246 C CA . TYR A 1 404 ? -20.872 -22.457 27.987 1.00 29.42 404 TYR A CA 1
ATOM 3247 C C . TYR A 1 404 ? -19.911 -21.614 27.137 1.00 29.42 404 TYR A C 1
ATOM 3249 O O . TYR A 1 404 ? -20.095 -20.412 26.982 1.00 29.42 404 TYR A O 1
ATOM 3257 N N . TYR A 1 405 ? -18.866 -22.287 26.643 1.00 36.38 405 TYR A N 1
ATOM 3258 C CA . TYR A 1 405 ? -17.733 -21.817 25.832 1.00 36.38 405 TYR A CA 1
ATOM 3259 C C . TYR A 1 405 ? -17.911 -20.491 25.063 1.00 36.38 405 TYR A C 1
ATOM 3261 O O . TYR A 1 405 ? -18.663 -20.423 24.093 1.00 36.38 405 TYR A O 1
ATOM 3269 N N . VAL A 1 406 ? -17.087 -19.485 25.394 1.00 34.44 406 VAL A N 1
ATOM 3270 C CA . VAL A 1 406 ? -16.877 -18.270 24.580 1.00 34.44 406 VAL A CA 1
ATOM 3271 C C . VAL A 1 406 ? -15.386 -17.905 24.545 1.00 34.44 406 VAL A C 1
ATOM 3273 O O . VAL A 1 406 ? -14.658 -18.097 25.519 1.00 34.44 406 VAL A O 1
ATOM 3276 N N . LYS A 1 407 ? -14.930 -17.391 23.395 1.00 37.31 407 LYS A N 1
ATOM 3277 C CA . LYS A 1 407 ? -13.559 -16.918 23.137 1.00 37.31 407 LYS A CA 1
ATOM 3278 C C . LYS A 1 407 ? -13.187 -15.786 24.115 1.00 37.31 407 LYS A C 1
ATOM 3280 O O . LYS A 1 407 ? -14.033 -14.961 24.441 1.00 37.31 407 LYS A O 1
ATOM 3285 N N . PHE A 1 408 ? -11.940 -15.783 24.598 1.00 40.62 408 PHE A N 1
ATOM 3286 C CA . PHE A 1 408 ? -11.511 -15.038 25.793 1.00 40.62 408 PHE A CA 1
ATOM 3287 C C . PHE A 1 408 ? -11.941 -13.565 25.847 1.00 40.62 408 PHE A C 1
ATOM 3289 O O . PHE A 1 408 ? -11.751 -12.805 24.898 1.00 40.62 408 PHE A O 1
ATOM 3296 N N . GLY A 1 409 ? -12.463 -13.179 27.014 1.00 38.31 409 GLY A N 1
ATOM 3297 C CA . GLY A 1 409 ? -12.879 -11.815 27.310 1.00 38.31 409 GLY A CA 1
ATOM 3298 C C . GLY A 1 409 ? -11.724 -10.825 27.474 1.00 38.31 409 GLY A C 1
ATOM 3299 O O . GLY A 1 409 ? -10.546 -11.187 27.454 1.00 38.31 409 GLY A O 1
ATOM 3300 N N . CYS A 1 410 ? -12.101 -9.558 27.640 1.00 43.38 410 CYS A N 1
ATOM 3301 C CA . CYS A 1 410 ? -11.238 -8.370 27.628 1.00 43.38 410 CYS A CA 1
ATOM 3302 C C . CYS A 1 410 ? -9.967 -8.583 28.484 1.00 43.38 410 CYS A C 1
ATOM 3304 O O . CYS A 1 410 ? -10.047 -8.759 29.697 1.00 43.38 410 CYS A O 1
ATOM 3306 N N . MET A 1 411 ? -8.806 -8.651 27.815 1.00 41.44 411 MET A N 1
ATOM 3307 C CA . MET A 1 411 ? -7.769 -9.653 28.124 1.00 41.44 411 MET A CA 1
ATOM 3308 C C . MET A 1 411 ? -7.370 -9.847 29.597 1.00 41.44 411 MET A C 1
ATOM 3310 O O . MET A 1 411 ? -6.676 -9.021 30.190 1.00 41.44 411 MET A O 1
ATOM 3314 N N . ILE A 1 412 ? -7.594 -11.073 30.077 1.00 38.41 412 ILE A N 1
ATOM 3315 C CA . ILE A 1 412 ? -6.719 -11.762 31.036 1.00 38.41 412 ILE A CA 1
ATOM 3316 C C . ILE A 1 412 ? -6.353 -13.111 30.394 1.00 38.41 412 ILE A C 1
ATOM 3318 O O . ILE A 1 412 ? -7.209 -13.983 30.287 1.00 38.41 412 ILE A O 1
ATOM 3322 N N . GLY A 1 413 ? -5.105 -13.279 29.927 1.00 33.47 413 GLY A N 1
ATOM 3323 C CA . GLY A 1 413 ? -4.627 -14.577 29.404 1.00 33.47 413 GLY A CA 1
ATOM 3324 C C . GLY A 1 413 ? -3.622 -14.580 28.239 1.00 33.47 413 GLY A C 1
ATOM 3325 O O . GLY A 1 413 ? -3.097 -15.640 27.925 1.00 33.47 413 GLY A O 1
ATOM 3326 N N . GLY A 1 414 ? -3.316 -13.443 27.598 1.00 32.31 414 GLY A N 1
ATOM 3327 C CA . GLY A 1 414 ? -2.454 -13.422 26.395 1.00 32.31 414 GLY A CA 1
ATOM 3328 C C . GLY A 1 414 ? -0.942 -13.244 26.625 1.00 32.31 414 GLY A C 1
ATOM 3329 O O . GLY A 1 414 ? -0.140 -13.653 25.792 1.00 32.31 414 GLY A O 1
ATOM 3330 N N . ALA A 1 415 ? -0.525 -12.636 27.740 1.00 34.59 415 ALA A N 1
ATOM 3331 C CA . ALA A 1 415 ? 0.873 -12.222 27.945 1.00 34.59 415 ALA A CA 1
ATOM 3332 C C . ALA A 1 415 ? 1.777 -13.278 28.618 1.00 34.59 415 ALA A C 1
ATOM 3334 O O . ALA A 1 415 ? 2.985 -13.073 28.699 1.00 34.59 415 ALA A O 1
ATOM 3335 N N . ALA A 1 416 ? 1.217 -14.391 29.105 1.00 32.91 416 ALA A N 1
ATOM 3336 C CA . ALA A 1 416 ? 1.940 -15.367 29.930 1.00 32.91 416 ALA A CA 1
ATOM 3337 C C . ALA A 1 416 ? 2.572 -16.537 29.145 1.00 32.91 416 ALA A C 1
ATOM 3339 O O . ALA A 1 416 ? 3.421 -17.235 29.691 1.00 32.91 416 ALA A O 1
ATOM 3340 N N . SER A 1 417 ? 2.188 -16.747 27.879 1.00 31.56 417 SER A N 1
ATOM 3341 C CA . SER A 1 417 ? 2.524 -17.977 27.130 1.00 31.56 417 SER A CA 1
ATOM 3342 C C . SER A 1 417 ? 3.507 -17.779 25.968 1.00 31.56 417 SER A C 1
ATOM 3344 O O . SER A 1 417 ? 3.944 -18.760 25.377 1.00 31.56 417 SER A O 1
ATOM 3346 N N . GLY A 1 418 ? 3.849 -16.530 25.625 1.00 30.58 418 GLY A N 1
ATOM 3347 C CA . GLY A 1 418 ? 4.798 -16.194 24.547 1.00 30.58 418 GLY A CA 1
ATOM 3348 C C . GLY A 1 418 ? 6.107 -15.542 25.015 1.00 30.58 418 GLY A C 1
ATOM 3349 O O . GLY A 1 418 ? 7.064 -15.477 24.252 1.00 30.58 418 GLY A O 1
ATOM 3350 N N . PHE A 1 419 ? 6.176 -15.079 26.268 1.00 36.19 419 PHE A N 1
ATOM 3351 C CA . PHE A 1 419 ? 7.315 -14.329 26.815 1.00 36.19 419 PHE A CA 1
ATOM 3352 C C . PHE A 1 419 ? 8.098 -15.135 27.865 1.00 36.19 419 PHE A C 1
ATOM 3354 O O . PHE A 1 419 ? 8.268 -14.711 29.004 1.00 36.19 419 PHE A O 1
ATOM 3361 N N . SER A 1 420 ? 8.611 -16.304 27.467 1.00 31.80 420 SER A N 1
ATOM 3362 C CA . SER A 1 420 ? 9.587 -17.072 28.261 1.00 31.80 420 SER A CA 1
ATOM 3363 C C . SER A 1 420 ? 10.793 -17.575 27.455 1.00 31.80 420 SER A C 1
ATOM 3365 O O . SER A 1 420 ? 11.354 -18.628 27.746 1.00 31.80 420 SER A O 1
ATOM 3367 N N . ARG A 1 421 ? 11.274 -16.782 26.488 1.00 29.28 421 ARG A N 1
ATOM 3368 C CA . ARG A 1 421 ? 12.671 -16.839 26.020 1.00 29.28 421 ARG A CA 1
ATOM 3369 C C . ARG A 1 421 ? 13.188 -15.425 25.775 1.00 29.28 421 ARG A C 1
ATOM 3371 O O . ARG A 1 421 ? 12.536 -14.625 25.116 1.00 29.28 421 ARG A O 1
ATOM 3378 N N . GLY A 1 422 ? 14.316 -15.105 26.404 1.00 35.28 422 GLY A N 1
ATOM 3379 C CA . GLY A 1 422 ? 14.802 -13.734 26.515 1.00 35.28 422 GLY A CA 1
ATOM 3380 C C . GLY A 1 422 ? 15.385 -13.191 25.213 1.00 35.28 422 GLY A C 1
ATOM 3381 O O . GLY A 1 422 ? 16.244 -13.820 24.603 1.00 35.28 422 GLY A O 1
ATOM 3382 N N . GLY A 1 423 ? 14.978 -11.976 24.861 1.00 27.17 423 GLY A N 1
ATOM 3383 C CA . GLY A 1 423 ? 15.674 -11.096 23.931 1.00 27.17 423 GLY A CA 1
ATOM 3384 C C . GLY A 1 423 ? 15.644 -9.689 24.514 1.00 27.17 423 GLY A C 1
ATOM 3385 O O . GLY A 1 423 ? 14.565 -9.163 24.784 1.00 27.17 423 GLY A O 1
ATOM 3386 N N . ARG A 1 424 ? 16.815 -9.095 24.773 1.00 26.27 424 ARG A N 1
ATOM 3387 C CA . ARG A 1 424 ? 16.897 -7.690 25.196 1.00 26.27 424 ARG A CA 1
ATOM 3388 C C . ARG A 1 424 ? 16.430 -6.810 24.037 1.00 26.27 424 ARG A C 1
ATOM 3390 O O . ARG A 1 424 ? 16.977 -6.917 22.943 1.00 26.27 424 ARG A O 1
ATOM 3397 N N . LEU A 1 425 ? 15.475 -5.922 24.295 1.00 29.19 425 LEU A N 1
ATOM 3398 C CA . LEU A 1 425 ? 15.311 -4.725 23.471 1.00 29.19 425 LEU A CA 1
ATOM 3399 C C . LEU A 1 425 ? 16.509 -3.795 23.740 1.00 29.19 425 LEU A C 1
ATOM 3401 O O . LEU A 1 425 ? 16.937 -3.714 24.894 1.00 29.19 425 LEU A O 1
ATOM 3405 N N . PRO A 1 426 ? 17.070 -3.125 22.721 1.00 30.11 426 PRO A N 1
ATOM 3406 C CA . PRO A 1 426 ? 18.047 -2.069 22.940 1.00 30.11 426 PRO A CA 1
ATOM 3407 C C . PRO A 1 426 ? 17.346 -0.818 23.483 1.00 30.11 426 PRO A C 1
ATOM 3409 O O . PRO A 1 426 ? 16.261 -0.460 23.020 1.00 30.11 426 PRO A O 1
ATOM 3412 N N . ASP A 1 427 ? 17.982 -0.143 24.439 1.00 26.06 427 ASP A N 1
ATOM 3413 C CA . ASP A 1 427 ? 17.543 1.175 24.886 1.00 26.06 427 ASP A CA 1
ATOM 3414 C C . ASP A 1 427 ? 17.660 2.182 23.734 1.00 26.06 427 ASP A C 1
ATOM 3416 O O . ASP A 1 427 ? 18.725 2.342 23.136 1.00 26.06 427 ASP A O 1
ATOM 3420 N N . ILE A 1 428 ? 16.562 2.880 23.443 1.00 27.02 428 ILE A N 1
ATOM 3421 C CA . ILE A 1 428 ? 16.565 4.083 22.610 1.00 27.02 428 ILE A CA 1
ATOM 3422 C C . ILE A 1 428 ? 16.326 5.260 23.552 1.00 27.02 428 ILE A C 1
ATOM 3424 O O . ILE A 1 428 ? 15.188 5.570 23.910 1.00 27.02 428 ILE A O 1
ATOM 3428 N N . THR A 1 429 ? 17.415 5.891 23.982 1.00 26.95 429 THR A N 1
ATOM 3429 C CA . THR A 1 429 ? 17.373 7.234 24.566 1.00 26.95 429 THR A CA 1
ATOM 3430 C C . THR A 1 429 ? 17.092 8.270 23.479 1.00 26.95 429 THR A C 1
ATOM 3432 O O . THR A 1 429 ? 17.496 8.084 22.330 1.00 26.95 429 THR A O 1
ATOM 3435 N N . VAL A 1 430 ? 16.384 9.333 23.873 1.00 33.75 430 VAL A N 1
ATOM 3436 C CA . VAL A 1 430 ? 16.013 10.504 23.052 1.00 33.75 430 VAL A CA 1
ATOM 3437 C C . VAL A 1 430 ? 17.243 11.237 22.517 1.00 33.75 430 VAL A C 1
ATOM 3439 O O . VAL A 1 430 ? 18.203 11.380 23.306 1.00 33.75 430 VAL A O 1
#

Mean predicted aligned error: 13.99 Å